Protein AF-0000000078708300 (afdb_homodimer)

Sequence (454 aa):
MGLTMIIGISGMIGSGKSTLAKGLHKHYKKSVLLEEFQENDPVFNTFLKWMYEKQPNIHIGFQSYIIESLSDTFKKTVAKFKNNNLNFRDNHIFLDRFNIEHYVFAVVTLMDKDPKYQAGFDAMFEKIVDPEDNPDLAIFIDIDFNAFKARLLARGRASEVDNYAQNETYFKLLHSLYKKLYIRLVEKFKIPYVIINSNNKSEKEVLQEAINIIDSYDFSKSKRYNEMGLTMIIGISGMIGSGKSTLAKGLHKHYKKSVLLEEFQENDPVFNTFLKWMYEKQPNIHIGFQSYIIESLSDTFKKTVAKFKNNNLNFRDNHIFLDRFNIEHYVFAVVTLMDKDPKYQAGFDAMFEKIVDPEDNPDLAIFIDIDFNAFKARLLARGRASEVDNYAQNETYFKLLHSLYKKLYIRLVEKFKIPYVIINSNNKSEKEVLQEAINIIDSYDFSKSKRYNE

Structure (mmCIF, N/CA/C/O backbone):
data_AF-0000000078708300-model_v1
#
loop_
_entity.id
_entity.type
_entity.pdbx_description
1 polymer 'Deoxynucleoside kinase domain-containing protein'
#
loop_
_atom_site.group_PDB
_atom_site.id
_atom_site.type_symbol
_atom_site.label_atom_id
_atom_site.label_alt_id
_atom_site.label_comp_id
_atom_site.label_asym_id
_atom_site.label_entity_id
_atom_site.label_seq_id
_atom_site.pdbx_PDB_ins_code
_atom_site.Cartn_x
_atom_site.Cartn_y
_atom_site.Cartn_z
_atom_site.occupancy
_atom_site.B_iso_or_equiv
_atom_site.auth_seq_id
_atom_site.auth_comp_id
_atom_site.auth_asym_id
_atom_site.auth_atom_id
_atom_site.pdbx_PDB_model_num
ATOM 1 N N . MET A 1 1 ? 12.047 36.656 20.203 1 32.72 1 MET A N 1
ATOM 2 C CA . MET A 1 1 ? 12.477 36.062 18.953 1 32.72 1 MET A CA 1
ATOM 3 C C . MET A 1 1 ? 11.859 34.656 18.75 1 32.72 1 MET A C 1
ATOM 5 O O . MET A 1 1 ? 12.055 33.781 19.594 1 32.72 1 MET A O 1
ATOM 9 N N . GLY A 1 2 ? 10.641 34.562 18.297 1 41.78 2 GLY A N 1
ATOM 10 C CA . GLY A 1 2 ? 9.594 33.562 18.344 1 41.78 2 GLY A CA 1
ATOM 11 C C . GLY A 1 2 ? 10.008 32.219 17.734 1 41.78 2 GLY A C 1
ATOM 12 O O . GLY A 1 2 ? 10.547 32.188 16.625 1 41.78 2 GLY A O 1
ATOM 13 N N . LEU A 1 3 ? 10.539 31.281 18.547 1 48.38 3 LEU A N 1
ATOM 14 C CA . LEU A 1 3 ? 11.047 29.938 18.266 1 48.38 3 LEU A CA 1
ATOM 15 C C . LEU A 1 3 ? 10.133 29.203 17.297 1 48.38 3 LEU A C 1
ATOM 17 O O . LEU A 1 3 ? 8.906 29.219 17.453 1 48.38 3 LEU A O 1
ATOM 21 N N . THR A 1 4 ? 10.5 29.172 15.891 1 55.53 4 THR A N 1
ATOM 22 C CA . THR A 1 4 ? 9.867 28.578 14.719 1 55.53 4 THR A CA 1
ATOM 23 C C . THR A 1 4 ? 9.984 27.047 14.75 1 55.53 4 THR A C 1
ATOM 25 O O . THR A 1 4 ? 11.047 26.516 15.055 1 55.53 4 THR A O 1
ATOM 28 N N . MET A 1 5 ? 8.945 26.344 14.859 1 83.62 5 MET A N 1
ATOM 29 C CA . MET A 1 5 ? 8.789 24.922 15.117 1 83.62 5 MET A CA 1
ATOM 30 C C . MET A 1 5 ? 7.953 24.25 14.023 1 83.62 5 MET A C 1
ATOM 32 O O . MET A 1 5 ? 7.543 24.906 13.07 1 83.62 5 MET A O 1
ATOM 36 N N . ILE A 1 6 ? 7.934 23.078 13.906 1 92.06 6 ILE A N 1
ATOM 37 C CA . ILE A 1 6 ? 7.035 22.312 13.047 1 92.06 6 ILE A CA 1
ATOM 38 C C . ILE A 1 6 ? 5.648 22.25 13.68 1 92.06 6 ILE A C 1
ATOM 40 O O . ILE A 1 6 ? 5.5 21.797 14.82 1 92.06 6 ILE A O 1
ATOM 44 N N . ILE A 1 7 ? 4.723 22.812 12.898 1 95.12 7 ILE A N 1
ATOM 45 C CA . ILE A 1 7 ? 3.348 22.859 13.375 1 95.12 7 ILE A CA 1
ATOM 46 C C . ILE A 1 7 ? 2.449 22.062 12.438 1 95.12 7 ILE A C 1
ATOM 48 O O . ILE A 1 7 ? 2.424 22.297 11.234 1 95.12 7 ILE A O 1
ATOM 52 N N . GLY A 1 8 ? 1.761 21.047 13 1 96.62 8 GLY A N 1
ATOM 53 C CA . GLY A 1 8 ? 0.833 20.234 12.227 1 96.62 8 GLY A CA 1
ATOM 54 C C . GLY A 1 8 ? -0.604 20.703 12.328 1 96.62 8 GLY A C 1
ATOM 55 O O . GLY A 1 8 ? -1.083 21.016 13.414 1 96.62 8 GLY A O 1
ATOM 56 N N . ILE A 1 9 ? -1.231 20.844 11.188 1 97.88 9 ILE A N 1
ATOM 57 C CA . ILE A 1 9 ? -2.656 21.156 11.125 1 97.88 9 ILE A CA 1
ATOM 58 C C . ILE A 1 9 ? -3.453 19.875 10.875 1 97.88 9 ILE A C 1
ATOM 60 O O . ILE A 1 9 ? -3.248 19.203 9.867 1 97.88 9 ILE A O 1
ATOM 64 N N . SER A 1 10 ? -4.375 19.547 11.805 1 97.88 10 SER A N 1
ATOM 65 C CA . SER A 1 10 ? -5.062 18.266 11.812 1 97.88 10 SER A CA 1
ATOM 66 C C . SER A 1 10 ? -6.574 18.438 11.781 1 97.88 10 SER A C 1
ATOM 68 O O . SER A 1 10 ? -7.086 19.531 12.07 1 97.88 10 SER A O 1
ATOM 70 N N . GLY A 1 11 ? -7.18 17.375 11.375 1 96.06 11 GLY A N 1
ATOM 71 C CA . GLY A 1 11 ? -8.633 17.328 11.297 1 96.06 11 GLY A CA 1
ATOM 72 C C . GLY A 1 11 ? -9.141 16.406 10.203 1 96.06 11 GLY A C 1
ATOM 73 O O . GLY A 1 11 ? -8.391 16.031 9.305 1 96.06 11 GLY A O 1
ATOM 74 N N . MET A 1 12 ? -10.43 16.078 10.367 1 91.81 12 MET A N 1
ATOM 75 C CA . MET A 1 12 ? -11.047 15.211 9.359 1 91.81 12 MET A CA 1
ATOM 76 C C . MET A 1 12 ? -11.125 15.914 8.016 1 91.81 12 MET A C 1
ATOM 78 O O . MET A 1 12 ? -10.883 17.125 7.922 1 91.81 12 MET A O 1
ATOM 82 N N . ILE A 1 13 ? -11.359 15.156 6.992 1 89.44 13 ILE A N 1
ATOM 83 C CA . ILE A 1 13 ? -11.555 15.711 5.656 1 89.44 13 ILE A CA 1
ATOM 84 C C . ILE A 1 13 ? -12.648 16.781 5.703 1 89.44 13 ILE A C 1
ATOM 86 O O . ILE A 1 13 ? -13.664 16.609 6.371 1 89.44 13 ILE A O 1
ATOM 90 N N . GLY A 1 14 ? -12.367 17.906 5.031 1 88.25 14 GLY A N 1
ATOM 91 C CA . GLY A 1 14 ? -13.359 18.953 4.945 1 88.25 14 GLY A CA 1
ATOM 92 C C . GLY A 1 14 ? -13.367 19.875 6.16 1 88.25 14 GLY A C 1
ATOM 93 O O . GLY A 1 14 ? -14.227 20.75 6.277 1 88.25 14 GLY A O 1
ATOM 94 N N . SER A 1 15 ? -12.445 19.703 7.035 1 92.94 15 SER A N 1
ATOM 95 C CA . SER A 1 15 ? -12.484 20.469 8.281 1 92.94 15 SER A CA 1
ATOM 96 C C . SER A 1 15 ? -11.906 21.859 8.102 1 92.94 15 SER A C 1
ATOM 98 O O . SER A 1 15 ? -12.07 22.719 8.969 1 92.94 15 SER A O 1
ATOM 100 N N . GLY A 1 16 ? -11.203 22.109 7.027 1 91.56 16 GLY A N 1
ATOM 101 C CA . GLY A 1 16 ? -10.609 23.406 6.793 1 91.56 16 GLY A CA 1
ATOM 102 C C . GLY A 1 16 ? -9.109 23.438 7.047 1 91.56 16 GLY A C 1
ATOM 103 O O . GLY A 1 16 ? -8.516 24.516 7.172 1 91.56 16 GLY A O 1
ATOM 104 N N . LYS A 1 17 ? -8.492 22.312 7.125 1 94.5 17 LYS A N 1
ATOM 105 C CA . LYS A 1 17 ? -7.066 22.188 7.41 1 94.5 17 LYS A CA 1
ATOM 106 C C . LYS A 1 17 ? -6.234 22.938 6.375 1 94.5 17 LYS A C 1
ATOM 108 O O . LYS A 1 17 ? -5.363 23.734 6.734 1 94.5 17 LYS A O 1
ATOM 113 N N . SER A 1 18 ? -6.551 22.656 5.078 1 92.38 18 SER A N 1
ATOM 114 C CA . SER A 1 18 ? -5.754 23.25 4.016 1 92.38 18 SER A CA 1
ATOM 115 C C . SER A 1 18 ? -5.879 24.766 4.023 1 92.38 18 SER A C 1
ATOM 117 O O . SER A 1 18 ? -4.891 25.484 3.844 1 92.38 18 SER A O 1
ATOM 119 N N . THR A 1 19 ? -7.043 25.266 4.23 1 93.25 19 THR A N 1
ATOM 120 C CA . THR A 1 19 ? -7.281 26.703 4.316 1 93.25 19 THR A CA 1
ATOM 121 C C . THR A 1 19 ? -6.508 27.312 5.484 1 93.25 19 THR A C 1
ATOM 123 O O . THR A 1 19 ? -5.859 28.344 5.328 1 93.25 19 THR A O 1
ATOM 126 N N . LEU A 1 20 ? -6.594 26.703 6.629 1 97 20 LEU A N 1
ATOM 127 C CA . LEU A 1 20 ? -5.879 27.203 7.801 1 97 20 LEU A CA 1
ATOM 128 C C . LEU A 1 20 ? -4.375 27.172 7.574 1 97 20 LEU A C 1
ATOM 130 O O . LEU A 1 20 ? -3.676 28.141 7.867 1 97 20 LEU A O 1
ATOM 134 N N . ALA A 1 21 ? -3.869 26.031 7.078 1 96.25 21 ALA A N 1
ATOM 135 C CA . ALA A 1 21 ? -2.436 25.906 6.836 1 96.25 21 ALA A CA 1
ATOM 136 C C . ALA A 1 21 ? -1.935 26.984 5.891 1 96.25 21 ALA A C 1
ATOM 138 O O . ALA A 1 21 ? -0.895 27.609 6.141 1 96.25 21 ALA A O 1
ATOM 139 N N . LYS A 1 22 ? -2.664 27.266 4.848 1 95.12 22 LYS A N 1
ATOM 140 C CA . LYS A 1 22 ? -2.295 28.297 3.889 1 95.12 22 LYS A CA 1
ATOM 141 C C . LYS A 1 22 ? -2.344 29.688 4.527 1 95.12 22 LYS A C 1
ATOM 143 O O . LYS A 1 22 ? -1.479 30.516 4.273 1 95.12 22 LYS A O 1
ATOM 148 N N . GLY A 1 23 ? -3.359 29.953 5.285 1 96.38 23 GLY A N 1
ATOM 149 C CA . GLY A 1 23 ? -3.463 31.219 6.008 1 96.38 23 GLY A CA 1
ATOM 150 C C . GLY A 1 23 ? -2.299 31.453 6.949 1 96.38 23 GLY A C 1
ATOM 151 O O . GLY A 1 23 ? -1.771 32.562 7.016 1 96.38 23 GLY A O 1
ATOM 152 N N . LEU A 1 24 ? -1.916 30.422 7.668 1 96 24 LEU A N 1
ATOM 153 C CA . LEU A 1 24 ? -0.788 30.516 8.586 1 96 24 LEU A CA 1
ATOM 154 C C . LEU A 1 24 ? 0.512 30.766 7.824 1 96 24 LEU A C 1
ATOM 156 O O . LEU A 1 24 ? 1.332 31.578 8.242 1 96 24 LEU A O 1
ATOM 160 N N . HIS A 1 25 ? 0.668 30.031 6.777 1 93.44 25 HIS A N 1
ATOM 161 C CA . HIS A 1 25 ? 1.849 30.203 5.938 1 93.44 25 HIS A CA 1
ATOM 162 C C . HIS A 1 25 ? 1.95 31.641 5.426 1 93.44 25 HIS A C 1
ATOM 164 O O . HIS A 1 25 ? 3.047 32.188 5.348 1 93.44 25 HIS A O 1
ATOM 170 N N . LYS A 1 26 ? 0.856 32.25 5.027 1 94.06 26 LYS A N 1
ATOM 171 C CA . LYS A 1 26 ? 0.822 33.625 4.562 1 94.06 26 LYS A CA 1
ATOM 172 C C . LYS A 1 26 ? 1.146 34.594 5.695 1 94.06 26 LYS A C 1
ATOM 174 O O . LYS A 1 26 ? 1.799 35.625 5.473 1 94.06 26 LYS A O 1
ATOM 179 N N . HIS A 1 27 ? 0.709 34.281 6.836 1 93.19 27 HIS A N 1
ATOM 180 C CA . HIS A 1 27 ? 0.896 35.156 7.992 1 93.19 27 HIS A CA 1
ATOM 181 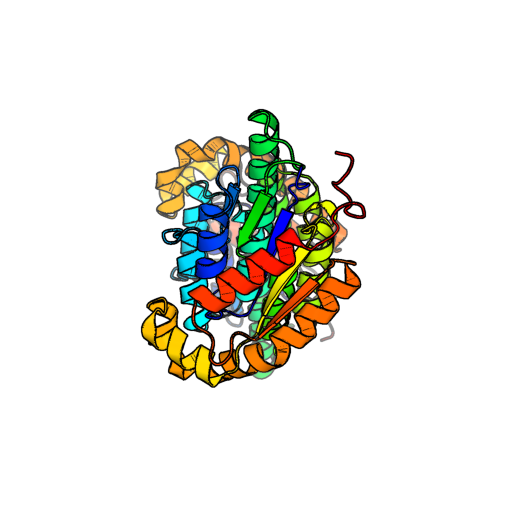C C . HIS A 1 27 ? 2.348 35.125 8.461 1 93.19 27 HIS A C 1
ATOM 183 O O . HIS A 1 27 ? 2.91 36.188 8.773 1 93.19 27 HIS A O 1
ATOM 189 N N . TYR A 1 28 ? 2.869 33.906 8.445 1 90.62 28 TYR A N 1
ATOM 190 C CA . TYR A 1 28 ? 4.262 33.75 8.859 1 90.62 28 TYR A CA 1
ATOM 191 C C . TYR A 1 28 ? 5.188 33.719 7.648 1 90.62 28 TYR A C 1
ATOM 193 O O . TYR A 1 28 ? 5.465 32.656 7.094 1 90.62 28 TYR A O 1
ATOM 201 N N . LYS A 1 29 ? 5.75 34.781 7.156 1 78.75 29 LYS A N 1
ATOM 202 C CA . LYS A 1 29 ? 6.41 35 5.875 1 78.75 29 LYS A CA 1
ATOM 203 C C . LYS A 1 29 ? 7.605 34.062 5.707 1 78.75 29 LYS A C 1
ATOM 205 O O . LYS A 1 29 ? 7.902 33.625 4.594 1 78.75 29 LYS A O 1
ATOM 210 N N . LYS A 1 30 ? 8.344 33.781 6.602 1 81.12 30 LYS A N 1
ATOM 211 C CA . LYS A 1 30 ? 9.516 32.906 6.441 1 81.12 30 LYS A CA 1
ATOM 212 C C . LYS A 1 30 ? 9.188 31.469 6.801 1 81.12 30 LYS A C 1
ATOM 214 O O . LYS A 1 30 ? 10.062 30.734 7.25 1 81.12 30 LYS A O 1
ATOM 219 N N . SER A 1 31 ? 7.977 31.094 6.504 1 88.12 31 SER A N 1
ATOM 220 C CA . SER A 1 31 ? 7.574 29.719 6.816 1 88.12 31 SER A CA 1
ATOM 221 C C .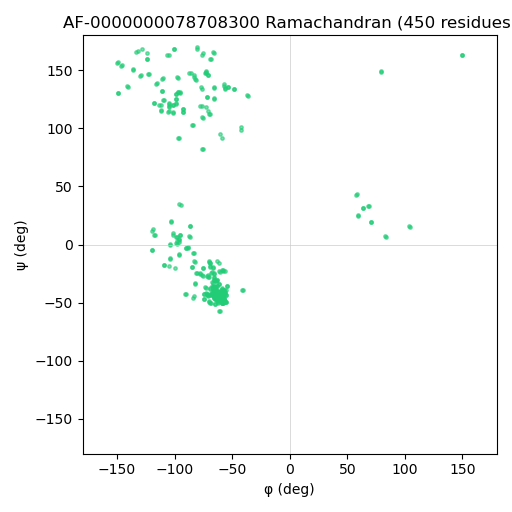 SER A 1 31 ? 7.516 28.859 5.559 1 88.12 31 SER A C 1
ATOM 223 O O . SER A 1 31 ? 7.605 29.375 4.441 1 88.12 31 SER A O 1
ATOM 225 N N . VAL A 1 32 ? 7.516 27.562 5.766 1 90.38 32 VAL A N 1
ATOM 226 C CA . VAL A 1 32 ? 7.348 26.578 4.699 1 90.38 32 VAL A CA 1
ATOM 227 C C . VAL A 1 32 ? 6.059 25.781 4.922 1 90.38 32 VAL A C 1
ATOM 229 O O . VAL A 1 32 ? 5.711 25.453 6.059 1 90.38 32 VAL A O 1
ATOM 232 N N . LEU A 1 33 ? 5.379 25.578 3.832 1 92.19 33 LEU A N 1
ATOM 233 C CA . LEU A 1 33 ? 4.156 24.781 3.902 1 92.19 33 LEU A CA 1
ATOM 234 C C . LEU A 1 33 ? 4.328 23.453 3.178 1 92.19 33 LEU A C 1
ATOM 236 O O . LEU A 1 33 ? 4.68 23.422 1.995 1 92.19 33 LEU A O 1
ATOM 240 N N . LEU A 1 34 ? 4.172 22.391 3.875 1 91.38 34 LEU A N 1
ATOM 241 C CA . LEU A 1 34 ? 4.121 21.062 3.301 1 91.38 34 LEU A CA 1
ATOM 242 C C . LEU A 1 34 ? 2.684 20.562 3.203 1 91.38 34 LEU A C 1
ATOM 244 O O . LEU A 1 34 ? 2.047 20.281 4.223 1 91.38 34 LEU A O 1
ATOM 248 N N . GLU A 1 35 ? 2.266 20.406 2.016 1 89.94 35 GLU A N 1
ATOM 249 C CA . GLU A 1 35 ? 0.912 19.906 1.794 1 89.94 35 GLU A CA 1
ATOM 250 C C . GLU A 1 35 ? 0.879 18.391 1.783 1 89.94 35 GLU A C 1
ATOM 252 O O . GLU A 1 35 ? 1.854 17.75 1.392 1 89.94 35 GLU A O 1
ATOM 257 N N . GLU A 1 36 ? -0.228 17.844 2.24 1 82.62 36 GLU A N 1
ATOM 258 C CA . GLU A 1 36 ? -0.43 16.391 2.236 1 82.62 36 GLU A CA 1
ATOM 259 C C . GLU A 1 36 ? -0.288 15.82 0.829 1 82.62 36 GLU A C 1
ATOM 261 O O . GLU A 1 36 ? 0.337 14.781 0.639 1 82.62 36 GLU A O 1
ATOM 266 N N . PHE A 1 37 ? -0.901 16.453 -0.081 1 79.44 37 PHE A N 1
ATOM 267 C CA . PHE A 1 37 ? -0.836 16.109 -1.497 1 79.44 37 PHE A CA 1
ATOM 268 C C . PHE A 1 37 ? -1.012 17.344 -2.361 1 79.44 37 PHE A C 1
ATOM 270 O O . PHE A 1 37 ? -1.607 18.328 -1.925 1 79.44 37 PHE A O 1
ATOM 277 N N . GLN A 1 38 ? -0.496 17.188 -3.51 1 79.75 38 GLN A N 1
ATOM 278 C CA . GLN A 1 38 ? -0.761 18.219 -4.496 1 79.75 38 GLN A CA 1
ATOM 279 C C . GLN A 1 38 ? -2.123 18.031 -5.152 1 79.75 38 GLN A C 1
ATOM 281 O O . GLN A 1 38 ? -2.537 16.891 -5.406 1 79.75 38 GLN A O 1
ATOM 286 N N . GLU A 1 39 ? -2.746 19.094 -5.383 1 76.25 39 GLU A N 1
ATOM 287 C CA . GLU A 1 39 ? -4.086 19.031 -5.961 1 76.25 39 GLU A CA 1
ATOM 288 C C . GLU A 1 39 ? -4.098 18.219 -7.254 1 76.25 39 GLU A C 1
ATOM 290 O O . GLU A 1 39 ? -5.051 17.484 -7.523 1 76.25 39 GLU A O 1
ATOM 295 N N . ASN A 1 40 ? -3.133 18.281 -8.008 1 81.44 40 ASN A N 1
ATOM 296 C CA . ASN A 1 40 ? -3.096 17.625 -9.305 1 81.44 40 ASN A CA 1
ATOM 297 C C . ASN A 1 40 ? -2.256 16.359 -9.266 1 81.44 40 ASN A C 1
ATOM 299 O O . ASN A 1 40 ? -1.83 15.852 -10.305 1 81.44 40 ASN A O 1
ATOM 303 N N . ASP A 1 41 ? -2.074 15.875 -8.078 1 87.75 41 ASP A N 1
ATOM 304 C CA . ASP A 1 41 ? -1.328 14.625 -7.969 1 87.75 41 ASP A CA 1
ATOM 305 C C . ASP A 1 41 ? -2.137 13.453 -8.523 1 87.75 41 ASP A C 1
ATOM 307 O O . ASP A 1 41 ? -3.148 13.062 -7.938 1 87.75 41 ASP A O 1
ATOM 311 N N . PRO A 1 42 ? -1.711 12.875 -9.617 1 88.88 42 PRO A N 1
ATOM 312 C CA . PRO A 1 42 ? -2.52 11.844 -10.266 1 88.88 42 PRO A CA 1
ATOM 313 C C . PRO A 1 42 ? -2.631 10.57 -9.43 1 88.88 42 PRO A C 1
ATOM 315 O O . PRO A 1 42 ? -3.668 9.898 -9.445 1 88.88 42 PRO A O 1
ATOM 318 N N . VAL A 1 43 ? -1.597 10.258 -8.672 1 92.62 43 VAL A N 1
ATOM 319 C CA . VAL A 1 43 ? -1.61 9.039 -7.879 1 92.62 43 VAL A CA 1
ATOM 320 C C . VAL A 1 43 ? -2.623 9.172 -6.746 1 92.62 43 VAL A C 1
ATOM 322 O O . VAL A 1 43 ? -3.531 8.344 -6.613 1 92.62 43 VAL A O 1
ATOM 325 N N . PHE A 1 44 ? -2.527 10.234 -6.027 1 90.88 44 PHE A N 1
ATOM 326 C CA . PHE A 1 44 ? -3.441 10.469 -4.918 1 90.88 44 PHE A CA 1
ATOM 327 C C . PHE A 1 44 ? -4.883 10.523 -5.402 1 90.88 44 PHE A C 1
ATOM 329 O O . PHE A 1 44 ? -5.762 9.867 -4.836 1 90.88 44 PHE A O 1
ATOM 336 N N . ASN A 1 45 ? -5.082 11.227 -6.441 1 90.69 45 ASN A N 1
ATOM 337 C CA . ASN A 1 45 ? -6.434 11.406 -6.961 1 90.69 45 ASN A CA 1
ATOM 338 C C . ASN A 1 45 ? -7.027 10.086 -7.457 1 90.69 45 ASN A C 1
ATOM 340 O O . ASN A 1 45 ? -8.227 9.844 -7.297 1 90.69 45 ASN A O 1
ATOM 344 N N . THR A 1 46 ? -6.223 9.273 -8.055 1 94.06 46 THR A N 1
ATOM 345 C CA . THR A 1 46 ? -6.68 7.969 -8.523 1 94.06 46 THR A CA 1
ATOM 346 C C . THR A 1 46 ? -7.055 7.074 -7.348 1 94.06 46 THR A C 1
ATOM 348 O O . THR A 1 46 ? -8.109 6.438 -7.359 1 94.06 46 THR A O 1
ATOM 351 N N . PHE A 1 47 ? -6.223 7.082 -6.34 1 93.75 47 PHE A N 1
ATOM 352 C CA . PHE A 1 47 ? -6.52 6.305 -5.145 1 93.75 47 PHE A CA 1
ATOM 353 C C . PHE A 1 47 ? -7.816 6.781 -4.5 1 93.75 47 PHE A C 1
ATOM 355 O O . PHE A 1 47 ? -8.648 5.969 -4.09 1 93.75 47 PHE A O 1
ATOM 362 N N . LEU A 1 48 ? -7.953 8.062 -4.383 1 90.94 48 LEU A N 1
ATOM 363 C CA . LEU A 1 48 ? -9.164 8.633 -3.791 1 90.94 48 LEU A CA 1
ATOM 364 C C . LEU A 1 48 ? -10.406 8.188 -4.559 1 90.94 48 LEU A C 1
ATOM 366 O O . LEU A 1 48 ? -11.406 7.801 -3.953 1 90.94 48 LEU A O 1
ATOM 370 N N . LYS A 1 49 ? -10.297 8.273 -5.812 1 91.81 49 LYS A N 1
ATOM 371 C CA . LYS A 1 49 ? -11.398 7.828 -6.664 1 91.81 49 LYS A CA 1
ATOM 372 C C . LYS A 1 49 ? -11.734 6.363 -6.406 1 91.81 49 LYS A C 1
ATOM 374 O O . LYS A 1 49 ? -12.898 6.008 -6.23 1 91.81 49 LYS A O 1
ATOM 379 N N . TRP A 1 50 ? -10.734 5.488 -6.402 1 94.19 50 TRP A N 1
ATOM 380 C CA . TRP A 1 50 ? -10.93 4.066 -6.141 1 94.19 50 TRP A CA 1
ATOM 381 C C . TRP A 1 50 ? -11.602 3.848 -4.793 1 94.19 50 TRP A C 1
ATOM 383 O O . TRP A 1 50 ? -12.492 3 -4.664 1 94.19 50 TRP A O 1
ATOM 393 N N . MET A 1 51 ? -11.172 4.59 -3.822 1 92.62 51 MET A N 1
ATOM 394 C CA . MET A 1 51 ? -11.727 4.457 -2.48 1 92.62 51 MET A CA 1
ATOM 395 C C . MET A 1 51 ? -13.211 4.785 -2.473 1 92.62 51 MET A C 1
ATOM 397 O O . MET A 1 51 ? -14.023 4.008 -1.972 1 92.62 51 MET A O 1
ATOM 401 N N . TYR A 1 52 ? -13.578 5.883 -3.092 1 91.38 52 TYR A N 1
ATOM 402 C CA . TYR A 1 52 ? -14.961 6.332 -3.041 1 91.38 52 TYR A CA 1
ATOM 403 C C . TYR A 1 52 ? -15.844 5.484 -3.951 1 91.38 52 TYR A C 1
ATOM 405 O O . TYR A 1 52 ? -17.062 5.406 -3.754 1 91.38 52 TYR A O 1
ATOM 413 N N . GLU A 1 53 ? -15.211 4.82 -4.902 1 92.94 53 GLU A N 1
ATOM 414 C CA . GLU A 1 53 ? -15.93 3.893 -5.766 1 92.94 53 GLU A CA 1
ATOM 415 C C . GLU A 1 53 ? -15.977 2.492 -5.16 1 92.94 53 GLU A C 1
ATOM 417 O O . GLU A 1 53 ? -16.484 1.555 -5.785 1 92.94 53 GLU A O 1
ATOM 422 N N . LYS A 1 54 ? -15.359 2.328 -4.059 1 91.81 54 LYS A N 1
ATOM 423 C CA . LYS A 1 54 ? -15.398 1.1 -3.273 1 91.81 54 LYS A CA 1
ATOM 424 C C . LYS A 1 54 ? -14.664 -0.033 -3.99 1 91.81 54 LYS A C 1
ATOM 426 O O . LYS A 1 54 ? -15.109 -1.183 -3.959 1 91.81 54 LYS A O 1
ATOM 431 N N . GLN A 1 55 ? -13.625 0.405 -4.707 1 92.06 55 GLN A N 1
ATOM 432 C CA . GLN A 1 55 ? -12.742 -0.623 -5.25 1 92.06 55 GLN A CA 1
ATOM 433 C C . GLN A 1 55 ? -12.195 -1.52 -4.145 1 92.06 55 GLN A C 1
ATOM 435 O O . GLN A 1 55 ? -11.727 -1.028 -3.115 1 92.06 55 GLN A O 1
ATOM 440 N N . PRO A 1 56 ? -12.219 -2.854 -4.375 1 90.44 56 PRO A N 1
ATOM 441 C CA . PRO A 1 56 ? -11.812 -3.748 -3.289 1 90.44 56 PRO A CA 1
ATOM 442 C C . PRO A 1 56 ? -10.305 -3.742 -3.061 1 90.44 56 PRO A C 1
ATOM 444 O O . PRO A 1 56 ? -9.531 -3.564 -4.008 1 90.44 56 PRO A O 1
ATOM 447 N N . ASN A 1 57 ? -9.906 -3.932 -1.807 1 92.06 57 ASN A N 1
ATOM 448 C CA . ASN A 1 57 ? -8.547 -4.238 -1.375 1 92.06 57 ASN A CA 1
ATOM 449 C C . ASN A 1 57 ? -7.582 -3.098 -1.694 1 92.06 57 ASN A C 1
ATOM 451 O O . ASN A 1 57 ? -6.418 -3.336 -2.025 1 92.06 57 ASN A O 1
ATOM 455 N N . ILE A 1 58 ? -7.996 -1.855 -1.689 1 93.75 58 ILE A N 1
ATOM 456 C CA . ILE A 1 58 ? -7.133 -0.75 -2.092 1 93.75 58 ILE A CA 1
ATOM 457 C C . ILE A 1 58 ? -6.645 -0 -0.855 1 93.75 58 ILE A C 1
ATOM 459 O O . ILE A 1 58 ? -5.719 0.812 -0.938 1 93.75 58 ILE A O 1
ATOM 463 N N . HIS A 1 59 ? -7.223 -0.267 0.288 1 92.94 59 HIS A N 1
ATOM 464 C CA . HIS A 1 59 ? -7.059 0.626 1.431 1 92.94 59 HIS A CA 1
ATOM 465 C C . HIS A 1 59 ? -5.645 0.554 1.991 1 92.94 59 HIS A C 1
ATOM 467 O O . HIS A 1 59 ? -5.02 1.586 2.244 1 92.94 59 HIS A O 1
ATOM 473 N N . ILE A 1 60 ? -5.098 -0.636 2.129 1 94.56 60 ILE A N 1
ATOM 474 C CA . ILE A 1 60 ? -3.732 -0.753 2.629 1 94.56 60 ILE A CA 1
ATOM 475 C C . ILE A 1 60 ? -2.762 -0.139 1.622 1 94.56 60 ILE A C 1
ATOM 477 O O . ILE A 1 60 ? -1.827 0.569 2.004 1 94.56 60 ILE A O 1
ATOM 481 N N . GLY A 1 61 ? -3.004 -0.397 0.365 1 95.44 61 GLY A N 1
ATOM 482 C CA . GLY A 1 61 ? -2.184 0.198 -0.677 1 95.44 61 GLY A CA 1
ATOM 483 C C . GLY A 1 61 ? -2.188 1.715 -0.646 1 95.44 61 GLY A C 1
ATOM 484 O O . GLY A 1 61 ? -1.131 2.346 -0.719 1 95.44 61 GLY A O 1
ATOM 485 N N . PHE A 1 62 ? -3.32 2.285 -0.47 1 94.62 62 PHE A N 1
ATOM 486 C CA . PHE A 1 62 ? -3.473 3.734 -0.432 1 94.62 62 PHE A CA 1
ATOM 487 C C . PHE A 1 62 ? -2.748 4.324 0.771 1 94.62 62 PHE A C 1
ATOM 489 O O . PHE A 1 62 ? -1.933 5.238 0.625 1 94.62 62 PHE A O 1
ATOM 496 N N . GLN A 1 63 ? -3.004 3.801 1.874 1 93.94 63 GLN A N 1
ATOM 497 C CA . GLN A 1 63 ? -2.41 4.34 3.094 1 93.94 63 GLN A CA 1
ATOM 498 C C . GLN A 1 63 ? -0.897 4.148 3.1 1 93.94 63 GLN A C 1
ATOM 500 O O . GLN A 1 63 ? -0.159 5.004 3.586 1 93.94 63 GLN A O 1
ATOM 505 N N . SER A 1 64 ? -0.444 3.012 2.588 1 94.62 64 SER A N 1
ATOM 506 C CA . SER A 1 64 ? 0.994 2.777 2.51 1 94.62 64 SER A CA 1
ATOM 507 C C . SER A 1 64 ? 1.67 3.791 1.592 1 94.62 64 SER A C 1
ATOM 509 O O . SER A 1 64 ? 2.76 4.281 1.895 1 94.62 64 SER A O 1
ATOM 511 N N . TYR A 1 65 ? 1.047 4.055 0.504 1 93.88 65 TYR A N 1
ATOM 512 C CA . TYR A 1 65 ? 1.561 5.078 -0.401 1 93.88 65 TYR A CA 1
ATOM 513 C C . TYR A 1 65 ? 1.666 6.426 0.302 1 93.88 65 TYR A C 1
ATOM 515 O O . TYR A 1 65 ? 2.686 7.109 0.193 1 93.88 65 TYR A O 1
ATOM 523 N N . ILE A 1 66 ? 0.64 6.789 1.024 1 93.5 66 ILE A N 1
ATOM 524 C CA . ILE A 1 66 ? 0.591 8.086 1.687 1 93.5 66 ILE A CA 1
ATOM 525 C C . ILE A 1 66 ? 1.694 8.172 2.74 1 93.5 66 ILE A C 1
ATOM 527 O O . ILE A 1 66 ? 2.428 9.164 2.803 1 93.5 66 ILE A O 1
ATOM 531 N N . ILE A 1 67 ? 1.816 7.168 3.504 1 92.25 67 ILE A N 1
ATOM 532 C CA . ILE A 1 67 ? 2.785 7.16 4.594 1 92.25 67 ILE A CA 1
ATOM 533 C C . ILE A 1 67 ? 4.199 7.258 4.031 1 92.25 67 ILE A C 1
ATOM 535 O O . ILE A 1 67 ? 5.016 8.039 4.523 1 92.25 67 ILE A O 1
ATOM 539 N N . GLU A 1 68 ? 4.438 6.5 2.992 1 90.19 68 GLU A N 1
ATOM 540 C CA . GLU A 1 68 ? 5.746 6.562 2.35 1 90.19 68 GLU A CA 1
ATOM 541 C C . GLU A 1 68 ? 5.996 7.941 1.742 1 90.19 68 GLU A C 1
ATOM 543 O O . GLU A 1 68 ? 7.07 8.523 1.921 1 90.19 68 GLU A O 1
ATOM 548 N N . SER A 1 69 ? 5.02 8.469 1.019 1 89.69 69 SER A N 1
ATOM 549 C CA . SER A 1 69 ? 5.141 9.75 0.324 1 89.69 69 SER A CA 1
ATOM 550 C C . SER A 1 69 ? 5.348 10.891 1.309 1 89.69 69 SER A C 1
ATOM 552 O O . SER A 1 69 ? 6.219 11.742 1.106 1 89.69 69 SER A O 1
ATOM 554 N N . LEU A 1 70 ? 4.59 10.922 2.393 1 90.19 70 LEU A N 1
ATOM 555 C CA . LEU A 1 70 ? 4.695 11.984 3.385 1 90.19 70 LEU A CA 1
ATOM 556 C C . LEU A 1 70 ? 6.035 11.922 4.109 1 90.19 70 LEU A C 1
ATOM 558 O O . LEU A 1 70 ? 6.645 12.953 4.395 1 90.19 70 LEU A O 1
ATOM 562 N N . SER A 1 71 ? 6.406 10.703 4.422 1 89.12 71 SER A N 1
ATOM 563 C CA . SER A 1 71 ? 7.707 10.531 5.062 1 89.12 71 SER A CA 1
ATOM 564 C C . SER A 1 71 ? 8.836 11.047 4.176 1 89.12 71 SER A C 1
ATOM 566 O O . SER A 1 71 ? 9.711 11.773 4.637 1 89.12 71 SER A O 1
ATOM 568 N N . ASP A 1 72 ? 8.773 10.695 2.959 1 86.44 72 ASP A N 1
ATOM 569 C CA . ASP A 1 72 ? 9.797 11.102 2.002 1 86.44 72 ASP A CA 1
ATOM 570 C C . ASP A 1 72 ? 9.781 12.617 1.797 1 86.44 72 ASP A C 1
ATOM 572 O O . ASP A 1 72 ? 10.836 13.258 1.82 1 86.44 72 ASP A O 1
ATOM 576 N N . THR A 1 73 ? 8.641 13.227 1.611 1 87.25 73 THR A N 1
ATOM 577 C CA . THR A 1 73 ? 8.5 14.656 1.364 1 87.25 73 THR A CA 1
ATOM 578 C C . THR A 1 73 ? 8.922 15.461 2.592 1 87.25 73 THR A C 1
ATOM 580 O O . THR A 1 73 ? 9.508 16.531 2.465 1 87.25 73 THR A O 1
ATOM 583 N N . PHE A 1 74 ? 8.586 14.977 3.723 1 89.44 74 PHE A N 1
ATOM 584 C CA . PHE A 1 74 ? 8.984 15.633 4.961 1 89.44 74 PHE A CA 1
ATOM 585 C C . PHE A 1 74 ? 10.508 15.734 5.047 1 89.44 74 PHE A C 1
ATOM 587 O O . PHE A 1 74 ? 11.047 16.812 5.293 1 89.44 74 PHE A O 1
ATOM 594 N N . LYS A 1 75 ? 11.141 14.641 4.828 1 86.06 75 LYS A N 1
ATOM 595 C CA . LYS A 1 75 ? 12.602 14.617 4.902 1 86.06 75 LYS A CA 1
ATOM 596 C C . LYS A 1 75 ? 13.227 15.586 3.906 1 86.06 75 LYS A C 1
ATOM 598 O O . LYS A 1 75 ? 14.156 16.328 4.246 1 86.06 75 LYS A O 1
ATOM 603 N N . LYS A 1 76 ? 12.711 15.617 2.746 1 86.25 76 LYS A N 1
ATOM 604 C CA . LYS A 1 76 ? 13.219 16.516 1.709 1 86.25 76 LYS A CA 1
ATOM 605 C C . LYS A 1 76 ? 12.984 17.969 2.078 1 86.25 76 LYS A C 1
ATOM 607 O O . LYS A 1 76 ? 13.844 18.828 1.846 1 86.25 76 LYS A O 1
ATOM 612 N N . THR A 1 77 ? 11.836 18.25 2.646 1 86.31 77 THR A N 1
ATOM 613 C CA . THR A 1 77 ? 11.484 19.609 3.049 1 86.31 77 THR A CA 1
ATOM 614 C C . THR A 1 77 ? 12.391 20.094 4.18 1 86.31 77 THR A C 1
ATOM 616 O O . THR A 1 77 ? 12.898 21.219 4.137 1 86.31 77 THR A O 1
ATOM 619 N N . VAL A 1 78 ? 12.609 19.281 5.133 1 84.12 78 VAL A N 1
ATOM 620 C CA . VAL A 1 78 ? 13.469 19.625 6.262 1 84.12 78 VAL A CA 1
ATOM 621 C C . VAL A 1 78 ? 14.898 19.844 5.785 1 84.12 78 VAL A C 1
ATOM 623 O O . VAL A 1 78 ? 15.562 20.781 6.207 1 84.12 78 VAL A O 1
ATOM 626 N N . ALA A 1 79 ? 15.297 18.969 4.902 1 83 79 ALA A N 1
ATOM 627 C CA . ALA A 1 79 ? 16.641 19.125 4.348 1 83 79 ALA A CA 1
ATOM 628 C C . ALA A 1 79 ? 16.781 20.438 3.602 1 83 79 ALA A C 1
ATOM 630 O O . ALA A 1 79 ? 17.766 21.172 3.777 1 83 79 ALA A O 1
ATOM 631 N N . LYS A 1 80 ? 15.82 20.766 2.83 1 83.5 80 LYS A N 1
ATOM 632 C CA . LYS A 1 80 ? 15.828 22.016 2.09 1 83.5 80 LYS A CA 1
ATOM 633 C C . LYS A 1 80 ? 15.781 23.219 3.037 1 83.5 80 LYS A C 1
ATOM 635 O O . LYS A 1 80 ? 16.422 24.234 2.793 1 83.5 80 LYS A O 1
ATOM 640 N N . PHE A 1 81 ? 15.016 23.062 3.99 1 80.62 81 PHE A N 1
ATOM 641 C CA . PHE A 1 81 ? 14.875 24.078 5.023 1 80.62 81 PHE A CA 1
ATOM 642 C C . PHE A 1 81 ? 16.219 24.375 5.676 1 80.62 81 PHE A C 1
ATOM 644 O O . PHE A 1 81 ? 16.609 25.547 5.801 1 80.62 81 PHE A O 1
ATOM 651 N N . LYS A 1 82 ? 16.922 23.359 5.938 1 77.38 82 LYS A N 1
ATOM 652 C CA . LYS A 1 82 ? 18.234 23.5 6.574 1 77.38 82 LYS A CA 1
ATOM 653 C C . LYS A 1 82 ? 19.266 24.047 5.594 1 77.38 82 LYS A C 1
ATOM 655 O O . LYS A 1 82 ? 20.094 24.875 5.965 1 77.38 82 LYS A O 1
ATOM 660 N N . ASN A 1 83 ? 19.125 23.641 4.469 1 81.56 83 ASN A N 1
ATOM 661 C CA . ASN A 1 83 ? 20.078 24.062 3.451 1 81.56 83 ASN A CA 1
ATOM 662 C C . ASN A 1 83 ? 19.891 25.531 3.088 1 81.56 83 ASN A C 1
ATOM 664 O O . ASN A 1 83 ? 20.844 26.188 2.641 1 81.56 83 ASN A O 1
ATOM 668 N N . ASN A 1 84 ? 18.688 26.047 3.223 1 80 84 ASN A N 1
ATOM 669 C CA . ASN A 1 84 ? 18.406 27.438 2.918 1 80 84 ASN A CA 1
ATOM 670 C C . ASN A 1 84 ? 18.688 28.344 4.113 1 80 84 ASN A C 1
ATOM 672 O O . ASN A 1 84 ? 18.25 29.5 4.148 1 80 84 ASN A O 1
ATOM 676 N N . ASN A 1 85 ? 19.375 27.859 5.004 1 72.44 85 ASN A N 1
ATOM 677 C CA . ASN A 1 85 ? 19.844 28.578 6.184 1 72.44 85 ASN A CA 1
ATOM 678 C C . ASN A 1 85 ? 18.672 29.125 7.008 1 72.44 85 ASN A C 1
ATOM 680 O O . ASN A 1 85 ? 18.75 30.234 7.531 1 72.44 85 ASN A O 1
ATOM 684 N N . LEU A 1 86 ? 17.609 28.438 6.789 1 70.31 86 LEU A N 1
ATOM 685 C CA . LEU A 1 86 ? 16.5 28.719 7.695 1 70.31 86 LEU A CA 1
ATOM 686 C C . LEU A 1 86 ? 16.656 27.938 8.992 1 70.31 86 LEU A C 1
ATOM 688 O O . LEU A 1 86 ? 17.359 26.922 9.031 1 70.31 86 LEU A O 1
ATOM 692 N N . ASN A 1 87 ? 16.219 28.641 10.047 1 65.88 87 ASN A N 1
ATOM 693 C CA . ASN A 1 87 ? 16.312 27.922 11.312 1 65.88 87 ASN A CA 1
ATOM 694 C C . ASN A 1 87 ? 14.953 27.812 12 1 65.88 87 ASN A C 1
ATOM 696 O O . ASN A 1 87 ? 14.078 28.672 11.789 1 65.88 87 ASN A O 1
ATOM 700 N N . PHE A 1 88 ? 14.758 26.719 12.688 1 65.62 88 PHE A N 1
ATOM 701 C CA . PHE A 1 88 ? 13.484 26.391 13.297 1 65.62 88 PHE A CA 1
ATOM 702 C C . PHE A 1 88 ? 13.078 27.422 14.328 1 65.62 88 PHE A C 1
ATOM 704 O O . PHE A 1 88 ? 11.898 27.547 14.672 1 65.62 88 PHE A O 1
ATOM 711 N N . ARG A 1 89 ? 13.922 28.156 14.711 1 62.91 89 ARG A N 1
ATOM 712 C CA . ARG A 1 89 ? 13.625 29.156 15.734 1 62.91 89 ARG A CA 1
ATOM 713 C C . ARG A 1 89 ? 12.938 30.375 15.133 1 62.91 89 ARG A C 1
ATOM 715 O O . ARG A 1 89 ? 12.086 30.984 15.773 1 62.91 89 ARG A O 1
ATOM 722 N N . ASP A 1 90 ? 13.188 30.516 13.938 1 66.5 90 ASP A N 1
ATOM 723 C CA . ASP A 1 90 ? 12.695 31.75 13.344 1 66.5 90 ASP A CA 1
ATOM 724 C C . ASP A 1 90 ? 11.711 31.469 12.211 1 66.5 90 ASP A C 1
ATOM 726 O O . ASP A 1 90 ? 11.008 32.375 11.75 1 66.5 90 ASP A O 1
ATOM 730 N N . ASN A 1 91 ? 11.594 30.203 11.945 1 81.88 91 ASN A N 1
ATOM 731 C CA . ASN A 1 91 ? 10.758 29.859 10.805 1 81.88 91 ASN A CA 1
ATOM 732 C C . ASN A 1 91 ? 9.922 28.609 11.078 1 81.88 91 ASN A C 1
ATOM 734 O O . ASN A 1 91 ? 10.414 27.656 11.656 1 81.88 91 ASN A O 1
ATOM 738 N N . HIS A 1 92 ? 8.688 28.734 10.688 1 87.31 92 HIS A N 1
ATOM 739 C CA . HIS A 1 92 ? 7.801 27.609 10.914 1 87.31 92 HIS A CA 1
ATOM 740 C C . HIS A 1 92 ? 7.684 26.734 9.664 1 87.31 92 HIS A C 1
ATOM 742 O O . HIS A 1 92 ? 7.809 27.234 8.547 1 87.31 92 HIS A O 1
ATOM 748 N N . ILE A 1 93 ? 7.594 25.484 9.914 1 91.38 93 ILE A N 1
ATOM 749 C CA . ILE A 1 93 ? 7.086 24.562 8.898 1 91.38 93 ILE A CA 1
ATOM 750 C C . ILE A 1 93 ? 5.66 24.141 9.25 1 91.38 93 ILE A C 1
ATOM 752 O O . ILE A 1 93 ? 5.406 23.656 10.352 1 91.38 93 ILE A O 1
ATOM 756 N N . PHE A 1 94 ? 4.793 24.422 8.352 1 94.31 94 PHE A N 1
ATOM 757 C CA . PHE A 1 94 ? 3.408 24 8.547 1 94.31 94 PHE A CA 1
ATOM 758 C C . PHE A 1 94 ? 3.121 22.719 7.773 1 94.31 94 PHE A C 1
ATOM 760 O O . PHE A 1 94 ? 3.443 22.609 6.586 1 94.31 94 PHE A O 1
ATOM 767 N N . LEU A 1 95 ? 2.547 21.734 8.469 1 95 95 LEU A N 1
ATOM 768 C CA . LEU A 1 95 ? 2.137 20.484 7.84 1 95 95 LEU A CA 1
ATOM 769 C C . LEU A 1 95 ? 0.621 20.438 7.676 1 95 95 LEU A C 1
ATOM 771 O O . LEU A 1 95 ? -0.118 20.5 8.664 1 95 95 LEU A O 1
ATOM 775 N N . ASP A 1 96 ? 0.15 20.422 6.457 1 95.62 96 ASP A N 1
ATOM 776 C CA . ASP A 1 96 ? -1.253 20.109 6.207 1 95.62 96 ASP A CA 1
ATOM 777 C C . ASP A 1 96 ? -1.511 18.609 6.344 1 95.62 96 ASP A C 1
ATOM 779 O O . ASP A 1 96 ? -1.658 17.906 5.344 1 95.62 96 ASP A O 1
ATOM 783 N N . ARG A 1 97 ? -1.687 18.156 7.547 1 93.56 97 ARG A N 1
ATOM 784 C CA . ARG A 1 97 ? -1.771 16.781 8.023 1 93.56 97 ARG A CA 1
ATOM 785 C C . ARG A 1 97 ? -0.385 16.156 8.148 1 93.56 97 ARG A C 1
ATOM 787 O O . ARG A 1 97 ? 0.563 16.609 7.496 1 93.56 97 ARG A O 1
ATOM 794 N N . PHE A 1 98 ? -0.25 15.273 9.102 1 92.38 98 PHE A N 1
ATOM 795 C CA . PHE A 1 98 ? 0.988 14.523 9.273 1 92.38 98 PHE A CA 1
ATOM 796 C C . PHE A 1 98 ? 0.702 13.039 9.438 1 92.38 98 PHE A C 1
ATOM 798 O O . PHE A 1 98 ? -0.456 12.633 9.562 1 92.38 98 PHE A O 1
ATOM 805 N N . ASN A 1 99 ? 1.626 12.18 9.352 1 91.5 99 ASN A N 1
ATOM 806 C CA . ASN A 1 99 ? 1.563 10.75 9.047 1 91.5 99 ASN A CA 1
ATOM 807 C C . ASN A 1 99 ? 0.685 10 10.047 1 91.5 99 ASN A C 1
ATOM 809 O O . ASN A 1 99 ? -0.087 9.125 9.664 1 91.5 99 ASN A O 1
ATOM 813 N N . ILE A 1 100 ? 0.766 10.375 11.281 1 91.94 100 ILE A N 1
ATOM 814 C CA . ILE A 1 100 ? 0.115 9.539 12.281 1 91.94 100 ILE A CA 1
ATOM 815 C C . ILE A 1 100 ? -1.397 9.57 12.07 1 91.94 100 ILE A C 1
ATOM 817 O O . ILE A 1 100 ? -2.096 8.617 12.43 1 91.94 100 ILE A O 1
ATOM 821 N N . GLU A 1 101 ? -1.884 10.664 11.516 1 93.75 101 GLU A N 1
ATOM 822 C CA . GLU A 1 101 ? -3.324 10.797 11.32 1 93.75 101 GLU A CA 1
ATOM 823 C C . GLU A 1 101 ? -3.842 9.781 10.312 1 93.75 101 GLU A C 1
ATOM 825 O O . GLU A 1 101 ? -5.027 9.445 10.312 1 93.75 101 GLU A O 1
ATOM 830 N N . HIS A 1 102 ? -3.002 9.344 9.469 1 93.38 102 HIS A N 1
ATOM 831 C CA . HIS A 1 102 ? -3.418 8.375 8.461 1 93.38 102 HIS A CA 1
ATOM 832 C C . HIS A 1 102 ? -3.721 7.016 9.086 1 93.38 102 HIS A C 1
ATOM 834 O O . HIS A 1 102 ? -4.359 6.168 8.453 1 93.38 102 HIS A O 1
ATOM 840 N N . TYR A 1 103 ? -3.285 6.855 10.297 1 94.06 103 TYR A N 1
ATOM 841 C CA . TYR A 1 103 ? -3.678 5.668 11.047 1 94.06 103 TYR A CA 1
ATOM 842 C C . TYR A 1 103 ? -5.188 5.633 11.266 1 94.06 103 TYR A C 1
ATOM 844 O O . TYR A 1 103 ? -5.797 4.562 11.25 1 94.06 103 TYR A O 1
ATOM 852 N N . VAL A 1 104 ? -5.773 6.777 11.453 1 95.25 104 VAL A N 1
ATOM 853 C CA . VAL A 1 104 ? -7.215 6.867 11.672 1 95.25 104 VAL A CA 1
ATOM 854 C C . VAL A 1 104 ? -7.957 6.328 10.453 1 95.25 104 VAL A C 1
ATOM 856 O O . VAL A 1 104 ? -8.898 5.543 10.586 1 95.25 104 VAL A O 1
ATOM 859 N N . PHE A 1 105 ? -7.539 6.715 9.281 1 95.19 105 PHE A N 1
ATOM 860 C CA . PHE A 1 105 ? -8.156 6.258 8.039 1 95.19 105 PHE A CA 1
ATOM 861 C C . PHE A 1 105 ? -8.023 4.75 7.891 1 95.19 105 PHE A C 1
ATOM 863 O O . PHE A 1 105 ? -8.961 4.07 7.477 1 95.19 105 PHE A O 1
ATOM 870 N N . ALA A 1 106 ? -6.871 4.254 8.25 1 94.94 106 ALA A N 1
ATOM 871 C CA . ALA A 1 106 ? -6.629 2.816 8.141 1 94.94 106 ALA A CA 1
ATOM 872 C C . ALA A 1 106 ? -7.57 2.031 9.055 1 94.94 106 ALA A C 1
ATOM 874 O O . ALA A 1 106 ? -8.18 1.049 8.625 1 94.94 106 ALA A O 1
ATOM 875 N N . VAL A 1 107 ? -7.691 2.5 10.258 1 95.38 107 VAL A N 1
ATOM 876 C CA . VAL A 1 107 ? -8.547 1.815 11.219 1 95.38 107 VAL A CA 1
ATOM 877 C C . VAL A 1 107 ? -9.977 1.768 10.703 1 95.38 107 VAL A C 1
ATOM 879 O O . VAL A 1 107 ? -10.609 0.705 10.688 1 95.38 107 VAL A O 1
ATOM 882 N N . VAL A 1 108 ? -10.445 2.859 10.211 1 95.06 108 VAL A N 1
ATOM 883 C CA . VAL A 1 108 ? -11.844 2.969 9.797 1 95.06 108 VAL A CA 1
ATOM 884 C C . VAL A 1 108 ? -12.078 2.121 8.555 1 95.06 108 VAL A C 1
ATOM 886 O O . VAL A 1 108 ? -13.117 1.465 8.43 1 95.06 108 VAL A O 1
ATOM 889 N N . THR A 1 109 ? -11.148 2.082 7.668 1 94.19 109 THR A N 1
ATOM 890 C CA . THR A 1 109 ? -11.359 1.431 6.379 1 94.19 109 THR A CA 1
ATOM 891 C C . THR A 1 109 ? -11.094 -0.068 6.484 1 94.19 109 THR A C 1
ATOM 893 O O . THR A 1 109 ? -11.578 -0.848 5.66 1 94.19 109 THR A O 1
ATOM 896 N N . LEU A 1 110 ? -10.359 -0.534 7.504 1 94.88 110 LEU A N 1
ATOM 897 C CA . LEU A 1 110 ? -10.008 -1.945 7.605 1 94.88 110 LEU A CA 1
ATOM 898 C C . LEU A 1 110 ? -10.859 -2.641 8.664 1 94.88 110 LEU A C 1
ATOM 900 O O . LEU A 1 110 ? -10.75 -3.855 8.852 1 94.88 110 LEU A O 1
ATOM 904 N N . MET A 1 111 ? -11.711 -1.898 9.266 1 92.75 111 MET A N 1
ATOM 905 C CA . MET A 1 111 ? -12.43 -2.373 10.438 1 92.75 111 MET A CA 1
ATOM 906 C C . MET A 1 111 ? -13.281 -3.59 10.102 1 92.75 111 MET A C 1
ATOM 908 O O . MET A 1 111 ? -13.453 -4.484 10.93 1 92.75 111 MET A O 1
ATOM 912 N N . ASP A 1 112 ? -13.844 -3.689 8.891 1 90.38 112 ASP A N 1
ATOM 913 C CA . ASP A 1 112 ? -14.75 -4.777 8.539 1 90.38 112 ASP A CA 1
ATOM 914 C C . ASP A 1 112 ? -14 -5.906 7.832 1 90.38 112 ASP A C 1
ATOM 916 O O . ASP A 1 112 ? -14.617 -6.855 7.344 1 90.38 112 ASP A O 1
ATOM 920 N N . LYS A 1 113 ? -12.742 -5.844 7.789 1 91.75 113 LYS A N 1
ATOM 921 C CA . LYS A 1 113 ? -11.938 -6.875 7.145 1 91.75 113 LYS A CA 1
ATOM 922 C C . LYS A 1 113 ? -11.352 -7.832 8.18 1 91.75 113 LYS A C 1
ATOM 924 O O . LYS A 1 113 ? -11.523 -7.641 9.383 1 91.75 113 LYS A O 1
ATOM 929 N N . ASP A 1 114 ? -10.805 -8.93 7.719 1 92.69 114 ASP A N 1
ATOM 930 C CA . ASP A 1 114 ? -10.039 -9.82 8.586 1 92.69 114 ASP A CA 1
ATOM 931 C C . ASP A 1 114 ? -9.023 -9.039 9.414 1 92.69 114 ASP A C 1
ATOM 933 O O . ASP A 1 114 ? -8.32 -8.164 8.891 1 92.69 114 ASP A O 1
ATOM 937 N N . PRO A 1 115 ? -8.891 -9.266 10.695 1 95.06 115 PRO A N 1
ATOM 938 C CA . PRO A 1 115 ? -8.016 -8.508 11.602 1 95.06 115 PRO A CA 1
ATOM 939 C C . PRO A 1 115 ? -6.551 -8.547 11.172 1 95.06 115 PRO A C 1
ATOM 941 O O . PRO A 1 115 ? -5.77 -7.68 11.562 1 95.06 115 PRO A O 1
ATOM 944 N N . LYS A 1 116 ? -6.168 -9.477 10.438 1 94.31 116 LYS A N 1
ATOM 945 C CA . LYS A 1 116 ? -4.773 -9.586 10.016 1 94.31 116 LYS A CA 1
ATOM 946 C C . LYS A 1 116 ? -4.359 -8.398 9.164 1 94.31 116 LYS A C 1
ATOM 948 O O . LYS A 1 116 ? -3.186 -8.023 9.133 1 94.31 116 LYS A O 1
ATOM 953 N N . TYR A 1 117 ? -5.305 -7.859 8.445 1 94.75 117 TYR A N 1
ATOM 954 C CA . TYR A 1 117 ? -4.98 -6.719 7.598 1 94.75 117 TYR A CA 1
ATOM 955 C C . TYR A 1 117 ? -4.648 -5.492 8.438 1 94.75 117 TYR A C 1
ATOM 957 O O . TYR A 1 117 ? -3.664 -4.797 8.18 1 94.75 117 TYR A O 1
ATOM 965 N N . GLN A 1 118 ? -5.438 -5.242 9.492 1 96.19 118 GLN A N 1
ATOM 966 C CA . GLN A 1 118 ? -5.102 -4.168 10.422 1 96.19 118 GLN A CA 1
ATOM 967 C C . GLN A 1 118 ? -3.766 -4.434 11.109 1 96.19 118 GLN A C 1
ATOM 969 O O . GLN A 1 118 ? -2.951 -3.521 11.266 1 96.19 118 GLN A O 1
ATOM 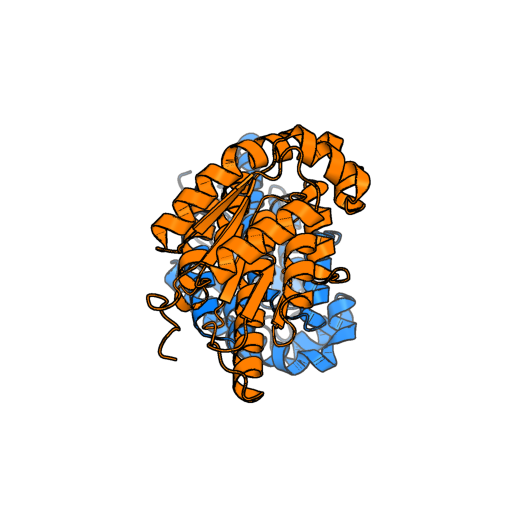974 N N . ALA A 1 119 ? -3.576 -5.629 11.461 1 96.75 119 ALA A N 1
ATOM 975 C CA . ALA A 1 119 ? -2.32 -6 12.102 1 96.75 119 ALA A CA 1
ATOM 976 C C . ALA A 1 119 ? -1.134 -5.75 11.18 1 96.75 119 ALA A C 1
ATOM 978 O O . ALA A 1 119 ? -0.08 -5.285 11.617 1 96.75 119 ALA A O 1
ATOM 979 N N . GLY A 1 120 ? -1.317 -6.141 9.938 1 96.25 120 GLY A N 1
ATOM 980 C CA . GLY A 1 120 ? -0.281 -5.871 8.961 1 96.25 120 GLY A CA 1
ATOM 981 C C . GLY A 1 120 ? 0.014 -4.391 8.797 1 96.25 120 GLY A C 1
ATOM 982 O O . GLY A 1 120 ? 1.177 -3.984 8.766 1 96.25 120 GLY A O 1
ATOM 983 N N . PHE A 1 121 ? -1.016 -3.584 8.719 1 96.44 121 PHE A N 1
ATOM 984 C CA . PHE A 1 121 ? -0.835 -2.141 8.602 1 96.44 121 PHE A CA 1
ATOM 985 C C . PHE A 1 121 ? -0.129 -1.584 9.836 1 96.44 121 PHE A C 1
ATOM 987 O O . PHE A 1 121 ? 0.79 -0.772 9.711 1 96.44 121 PHE A O 1
ATOM 994 N N . ASP A 1 122 ? -0.531 -2.059 11.016 1 95.69 122 ASP A N 1
ATOM 995 C CA . ASP A 1 122 ? 0.089 -1.623 12.266 1 95.69 122 ASP A CA 1
ATOM 996 C C . ASP A 1 122 ? 1.595 -1.877 12.242 1 95.69 122 ASP A C 1
ATOM 998 O O . ASP A 1 122 ? 2.381 -1.003 12.617 1 95.69 122 ASP A O 1
ATOM 1002 N N . ALA A 1 123 ? 1.916 -2.996 11.859 1 96.38 123 ALA A N 1
ATOM 1003 C CA . ALA A 1 123 ? 3.322 -3.395 11.859 1 96.38 123 ALA A CA 1
ATOM 1004 C C . ALA A 1 123 ? 4.133 -2.541 10.883 1 96.38 123 ALA A C 1
ATOM 1006 O O . ALA A 1 123 ? 5.238 -2.102 11.203 1 96.38 123 ALA A O 1
ATOM 1007 N N . MET A 1 124 ? 3.611 -2.334 9.742 1 96.38 124 MET A N 1
ATOM 1008 C CA . MET A 1 124 ? 4.281 -1.498 8.75 1 96.38 124 MET A CA 1
ATOM 1009 C C . MET A 1 124 ? 4.422 -0.065 9.25 1 96.38 124 MET A C 1
ATOM 1011 O O . MET A 1 124 ? 5.496 0.526 9.164 1 96.38 124 MET A O 1
ATOM 1015 N N . PHE A 1 125 ? 3.332 0.476 9.773 1 94.31 125 PHE A N 1
ATOM 1016 C CA . PHE A 1 125 ? 3.258 1.845 10.273 1 94.31 125 PHE A CA 1
ATOM 1017 C C . PHE A 1 125 ? 4.332 2.098 11.32 1 94.31 125 PHE A C 1
ATOM 1019 O O . PHE A 1 125 ? 5.035 3.107 11.266 1 94.31 125 PHE A O 1
ATOM 1026 N N . GLU A 1 126 ? 4.512 1.215 12.156 1 92.88 126 GLU A N 1
ATOM 1027 C CA . GLU A 1 126 ? 5.465 1.355 13.25 1 92.88 126 GLU A CA 1
ATOM 1028 C C . GLU A 1 126 ? 6.898 1.419 12.734 1 92.88 126 GLU A C 1
ATOM 1030 O O . GLU A 1 126 ? 7.758 2.062 13.344 1 92.88 126 GLU A O 1
ATOM 1035 N N . LYS A 1 127 ? 7.18 0.793 11.664 1 93.88 127 LYS A N 1
ATOM 1036 C CA . LYS A 1 127 ? 8.531 0.769 11.117 1 93.88 127 LYS A CA 1
ATOM 1037 C C . LYS A 1 127 ? 8.812 2.023 10.297 1 93.88 127 LYS A C 1
ATOM 1039 O O . LYS A 1 127 ? 9.953 2.492 10.242 1 93.88 127 LYS A O 1
ATOM 1044 N N . ILE A 1 128 ? 7.801 2.525 9.656 1 92.62 128 ILE A N 1
ATOM 1045 C CA . ILE A 1 128 ? 8.023 3.584 8.68 1 92.62 128 ILE A CA 1
ATOM 1046 C C . ILE A 1 128 ? 7.918 4.945 9.359 1 92.62 128 ILE A C 1
ATOM 1048 O O . ILE A 1 128 ? 8.703 5.855 9.07 1 92.62 128 ILE A O 1
ATOM 1052 N N . VAL A 1 129 ? 6.957 5.102 10.211 1 90.44 129 VAL A N 1
ATOM 1053 C CA . VAL A 1 129 ? 6.727 6.391 10.852 1 90.44 129 VAL A CA 1
ATOM 1054 C C . VAL A 1 129 ? 7.828 6.668 11.875 1 90.44 129 VAL A C 1
ATOM 1056 O O . VAL A 1 129 ? 8.141 5.816 12.711 1 90.44 129 VAL A O 1
ATOM 1059 N N . ASP A 1 130 ? 8.414 7.746 11.75 1 87.94 130 ASP A N 1
ATOM 1060 C CA . ASP A 1 130 ? 9.484 8.211 12.633 1 87.94 130 ASP A CA 1
ATOM 1061 C C . ASP A 1 130 ? 8.969 9.289 13.586 1 87.94 130 ASP A C 1
ATOM 1063 O O . ASP A 1 130 ? 8.602 10.383 13.156 1 87.94 130 ASP A O 1
ATOM 1067 N N . PRO A 1 131 ? 9.055 9.008 14.852 1 86.88 131 PRO A N 1
ATOM 1068 C CA . PRO A 1 131 ? 8.594 10.008 15.82 1 86.88 131 PRO A CA 1
ATOM 1069 C C . PRO A 1 131 ? 9.32 11.344 15.68 1 86.88 131 PRO A C 1
ATOM 1071 O O . PRO A 1 131 ? 8.766 12.383 16.047 1 86.88 131 PRO A O 1
ATOM 1074 N N . GLU A 1 132 ? 10.445 11.32 15.125 1 85.31 132 GLU A N 1
ATOM 1075 C CA . GLU A 1 132 ? 11.195 12.562 14.93 1 85.31 132 GLU A CA 1
ATOM 1076 C C . GLU A 1 132 ? 10.539 13.453 13.891 1 85.31 132 GLU A C 1
ATOM 1078 O O . GLU A 1 132 ? 10.828 14.648 13.805 1 85.31 132 GLU A O 1
ATOM 1083 N N . ASP A 1 133 ? 9.625 12.828 13.117 1 87.88 133 ASP A N 1
ATOM 1084 C CA . ASP A 1 133 ? 8.953 13.594 12.07 1 87.88 133 ASP A CA 1
ATOM 1085 C C . ASP A 1 133 ? 7.676 14.234 12.594 1 87.88 133 ASP A C 1
ATOM 1087 O O . ASP A 1 133 ? 7.039 15.031 11.891 1 87.88 133 ASP A O 1
ATOM 1091 N N . ASN A 1 134 ? 7.359 13.953 13.859 1 92.38 134 ASN A N 1
ATOM 1092 C CA . ASN A 1 134 ? 6.137 14.508 14.43 1 92.38 134 ASN A CA 1
ATOM 1093 C C . ASN A 1 134 ? 6.273 16 14.695 1 92.38 134 ASN A C 1
ATOM 1095 O O . ASN A 1 134 ? 7.367 16.5 14.977 1 92.38 134 ASN A O 1
ATOM 1099 N N . PRO A 1 135 ? 5.164 16.734 14.602 1 94.69 135 PRO A N 1
ATOM 1100 C CA . PRO A 1 135 ? 5.238 18.188 14.852 1 94.69 135 PRO A CA 1
ATOM 1101 C C . PRO A 1 135 ? 5.516 18.516 16.312 1 94.69 135 PRO A C 1
ATOM 1103 O O . PRO A 1 135 ? 5.316 17.672 17.188 1 94.69 135 PRO A O 1
ATOM 1106 N N . ASP A 1 136 ? 6.012 19.75 16.484 1 93.56 136 ASP A N 1
ATOM 1107 C CA . ASP A 1 136 ? 6.23 20.281 17.828 1 93.56 136 ASP A CA 1
ATOM 1108 C C . ASP A 1 136 ? 4.91 20.688 18.469 1 93.56 136 ASP A C 1
ATOM 1110 O O . ASP A 1 136 ? 4.801 20.734 19.703 1 93.56 136 ASP A O 1
ATOM 1114 N N . LEU A 1 137 ? 3.998 21.016 17.672 1 95.44 137 LEU A N 1
ATOM 1115 C CA . LEU A 1 137 ? 2.639 21.375 18.078 1 95.44 137 LEU A CA 1
ATOM 1116 C C . LEU A 1 137 ? 1.639 20.984 16.984 1 95.44 137 LEU A C 1
ATOM 1118 O O . LEU A 1 137 ? 1.873 21.219 15.805 1 95.44 137 LEU A O 1
ATOM 1122 N N . ALA A 1 138 ? 0.584 20.297 17.422 1 97.5 138 ALA A N 1
ATOM 1123 C CA . ALA A 1 138 ? -0.496 19.953 16.5 1 97.5 138 ALA A CA 1
ATOM 1124 C C . ALA A 1 138 ? -1.771 20.719 16.828 1 97.5 138 ALA A C 1
ATOM 1126 O O . ALA A 1 138 ? -2.146 20.828 18 1 97.5 138 ALA A O 1
ATOM 1127 N N . ILE A 1 139 ? -2.355 21.297 15.82 1 98.12 139 ILE A N 1
ATOM 1128 C CA . ILE A 1 139 ? -3.621 22.016 15.969 1 98.12 139 ILE A CA 1
ATOM 1129 C C . ILE A 1 139 ? -4.73 21.25 15.242 1 98.12 139 ILE A C 1
ATOM 1131 O O . ILE A 1 139 ? -4.711 21.141 14.016 1 98.12 139 ILE A O 1
ATOM 1135 N N . PHE A 1 140 ? -5.691 20.766 16.016 1 98.62 140 PHE A N 1
ATOM 1136 C CA . PHE A 1 140 ? -6.797 19.984 15.477 1 98.62 140 PHE A CA 1
ATOM 1137 C C . PHE A 1 140 ? -8.039 20.844 15.297 1 98.62 140 PHE A C 1
ATOM 1139 O O . PHE A 1 140 ? -8.508 21.484 16.25 1 98.62 140 PHE A O 1
ATOM 1146 N N . ILE A 1 141 ? -8.555 20.844 14.086 1 98.12 141 ILE A N 1
ATOM 1147 C CA . ILE A 1 141 ? -9.789 21.562 13.797 1 98.12 141 ILE A CA 1
ATOM 1148 C C . ILE A 1 141 ? -10.984 20.625 13.945 1 98.12 141 ILE A C 1
ATOM 1150 O O . ILE A 1 141 ? -11.156 19.703 13.148 1 98.12 141 ILE A O 1
ATOM 1154 N N . ASP A 1 142 ? -11.812 20.891 14.898 1 97.75 142 ASP A N 1
ATOM 1155 C CA . ASP A 1 142 ? -12.992 20.078 15.172 1 97.75 142 ASP A CA 1
ATOM 1156 C C . ASP A 1 142 ? -14.234 20.688 14.516 1 97.75 142 ASP A C 1
ATOM 1158 O O . ASP A 1 142 ? -14.469 21.891 14.609 1 97.75 142 ASP A O 1
ATOM 1162 N N . ILE A 1 143 ? -14.969 19.828 13.82 1 96 143 ILE A N 1
ATOM 1163 C CA . ILE A 1 143 ? -16.219 20.266 13.188 1 96 143 ILE A CA 1
ATOM 1164 C C . ILE A 1 143 ? -17.297 19.203 13.43 1 96 143 ILE A C 1
ATOM 1166 O O . ILE A 1 143 ? -17 18.031 13.609 1 96 143 ILE A O 1
ATOM 1170 N N . ASP A 1 144 ? -18.516 19.641 13.484 1 95.75 144 ASP A N 1
ATOM 1171 C CA . ASP A 1 144 ? -19.594 18.672 13.555 1 95.75 144 ASP A CA 1
ATOM 1172 C C . ASP A 1 144 ? -19.922 18.109 12.18 1 95.75 144 ASP A C 1
ATOM 1174 O O . ASP A 1 144 ? -19.391 18.562 11.164 1 95.75 144 ASP A O 1
ATOM 1178 N N . PHE A 1 145 ? -20.719 17.047 12.164 1 95.25 145 PHE A N 1
ATOM 1179 C CA . PHE A 1 145 ? -20.969 16.344 10.922 1 95.25 145 PHE A CA 1
ATOM 1180 C C . PHE A 1 145 ? -21.719 17.219 9.93 1 95.25 145 PHE A C 1
ATOM 1182 O O . PHE A 1 145 ? -21.5 17.141 8.727 1 95.25 145 PHE A O 1
ATOM 1189 N N . ASN A 1 146 ? -22.641 18.047 10.43 1 92.56 146 ASN A N 1
ATOM 1190 C CA . ASN A 1 146 ? -23.375 18.938 9.547 1 92.56 146 ASN A CA 1
ATOM 1191 C C . ASN A 1 146 ? -22.453 19.938 8.844 1 92.56 146 ASN A C 1
ATOM 1193 O O . ASN A 1 146 ? -22.641 20.219 7.66 1 92.56 146 ASN A O 1
ATOM 1197 N N . ALA A 1 147 ? -21.578 20.484 9.555 1 90.81 147 ALA A N 1
ATOM 1198 C CA . ALA A 1 147 ? -20.578 21.391 8.961 1 90.81 147 ALA A CA 1
ATOM 1199 C C . ALA A 1 147 ? -19.75 20.672 7.914 1 90.81 147 ALA A C 1
ATOM 1201 O O . ALA A 1 147 ? -19.469 21.219 6.844 1 90.81 147 ALA A O 1
ATOM 1202 N N . PHE A 1 148 ? -19.344 19.406 8.195 1 91.5 148 PHE A N 1
ATOM 1203 C CA . PHE A 1 148 ? -18.609 18.594 7.238 1 91.5 148 PHE A CA 1
ATOM 1204 C C . PHE A 1 148 ? -19.406 18.406 5.953 1 91.5 148 PHE A C 1
ATOM 1206 O O . PHE A 1 148 ? -18.891 18.656 4.859 1 91.5 148 PHE A O 1
ATOM 1213 N N . LYS A 1 149 ? -20.594 18.016 6.117 1 90.06 149 LYS A N 1
ATOM 1214 C CA . LYS A 1 149 ? -21.438 17.75 4.965 1 90.06 149 LYS A CA 1
ATOM 1215 C C . LYS A 1 149 ? -21.594 19 4.09 1 90.06 149 LYS A C 1
ATOM 1217 O O . LYS A 1 149 ? -21.484 18.922 2.865 1 90.06 149 LYS A O 1
ATOM 1222 N N . ALA A 1 150 ? -21.75 20.078 4.648 1 86.62 150 ALA A N 1
ATOM 1223 C CA . ALA A 1 150 ? -21.922 21.344 3.926 1 86.62 150 ALA A CA 1
ATOM 1224 C C . ALA A 1 150 ? -20.656 21.703 3.15 1 86.62 150 ALA A C 1
ATOM 1226 O O . ALA A 1 150 ? -20.734 22.109 1.992 1 86.62 150 ALA A O 1
ATOM 1227 N N . ARG A 1 151 ? -19.562 21.484 3.748 1 83.62 151 ARG A N 1
ATOM 1228 C CA . ARG A 1 151 ? -18.281 21.844 3.135 1 83.62 151 ARG A CA 1
ATOM 1229 C C . ARG A 1 151 ? -17.922 20.875 2.021 1 83.62 151 ARG A C 1
ATOM 1231 O O . ARG A 1 151 ? -17.375 21.266 0.996 1 83.62 151 ARG A O 1
ATOM 1238 N N . LEU A 1 152 ? -18.156 19.625 2.305 1 82.5 152 LEU A N 1
ATOM 1239 C CA . LEU A 1 152 ? -17.906 18.609 1.294 1 82.5 152 LEU A CA 1
ATOM 1240 C C . LEU A 1 152 ? -18.672 18.906 0.016 1 82.5 152 LEU A C 1
ATOM 1242 O O . LEU A 1 152 ? -18.141 18.781 -1.086 1 82.5 152 LEU A O 1
ATOM 1246 N N . LEU A 1 153 ? -19.844 19.312 0.167 1 79.5 153 LEU A N 1
ATOM 1247 C CA . LEU A 1 153 ? -20.719 19.531 -0.974 1 79.5 153 LEU A CA 1
ATOM 1248 C C . LEU A 1 153 ? -20.391 20.844 -1.664 1 79.5 153 LEU A C 1
ATOM 1250 O O . LEU A 1 153 ? -20.594 21 -2.869 1 79.5 153 LEU A O 1
ATOM 1254 N N . ALA A 1 154 ? -19.828 21.797 -1.004 1 74.44 154 ALA A N 1
ATOM 1255 C CA . ALA A 1 154 ? -19.484 23.094 -1.569 1 74.44 154 ALA A CA 1
ATOM 1256 C C . ALA A 1 154 ? -18.141 23.047 -2.301 1 74.44 154 ALA A C 1
ATOM 1258 O O . ALA A 1 154 ? -17.969 23.656 -3.355 1 74.44 154 ALA A O 1
ATOM 1259 N N . ARG A 1 155 ? -17.156 22.438 -1.755 1 64.38 155 ARG A N 1
ATOM 1260 C CA . ARG A 1 155 ? -15.781 22.484 -2.217 1 64.38 155 ARG A CA 1
ATOM 1261 C C . ARG A 1 155 ? -15.391 21.188 -2.922 1 64.38 155 ARG A C 1
ATOM 1263 O O . ARG A 1 155 ? -14.688 21.203 -3.932 1 64.38 155 ARG A O 1
ATOM 1270 N N . GLY A 1 156 ? -16.188 20.188 -2.637 1 64.06 156 GLY A N 1
ATOM 1271 C CA . GLY A 1 156 ? -15.633 18.844 -2.525 1 64.06 156 GLY A CA 1
ATOM 1272 C C . GLY A 1 156 ? -15.094 18.312 -3.842 1 64.06 156 GLY A C 1
ATOM 1273 O O . GLY A 1 156 ? -15.477 18.797 -4.91 1 64.06 156 GLY A O 1
ATOM 1274 N N . ARG A 1 157 ? -13.922 17.734 -3.799 1 68.88 157 ARG A N 1
ATOM 1275 C CA . ARG A 1 157 ? -13.398 16.953 -4.914 1 68.88 157 ARG A CA 1
ATOM 1276 C C . ARG A 1 157 ? -14.508 16.172 -5.609 1 68.88 157 ARG A C 1
ATOM 1278 O O . ARG A 1 157 ? -15.375 15.602 -4.949 1 68.88 157 ARG A O 1
ATOM 1285 N N . ALA A 1 158 ? -14.555 16.344 -6.879 1 73.5 158 ALA A N 1
ATOM 1286 C CA . ALA A 1 158 ? -15.578 15.688 -7.684 1 73.5 158 ALA A CA 1
ATOM 1287 C C . ALA A 1 158 ? -15.797 14.25 -7.223 1 73.5 158 ALA A C 1
ATOM 1289 O O . ALA A 1 158 ? -16.938 13.805 -7.094 1 73.5 158 ALA A O 1
ATOM 1290 N N . SER A 1 159 ? -14.703 13.609 -6.883 1 74.31 159 SER A N 1
ATOM 1291 C CA . SER A 1 159 ? -14.828 12.227 -6.457 1 74.31 159 SER A CA 1
ATOM 1292 C C . SER A 1 159 ? -15.625 12.109 -5.164 1 74.31 159 SER A C 1
ATOM 1294 O O . SER A 1 159 ? -16.422 11.18 -4.996 1 74.31 159 SER A O 1
ATOM 1296 N N . GLU A 1 160 ? -15.438 13.016 -4.367 1 75.94 160 GLU A N 1
ATOM 1297 C CA . GLU A 1 160 ? -16.125 13 -3.078 1 75.94 160 GLU A CA 1
ATOM 1298 C C . GLU A 1 160 ? -17.594 13.367 -3.234 1 75.94 160 GLU A C 1
ATOM 1300 O O . GLU A 1 160 ? -18.469 12.664 -2.723 1 75.94 160 GLU A O 1
ATOM 1305 N N . VAL A 1 161 ? -17.812 14.414 -3.971 1 78.38 161 VAL A N 1
ATOM 1306 C CA . VAL A 1 161 ? -19.172 14.938 -4.117 1 78.38 161 VAL A CA 1
ATOM 1307 C C . VAL A 1 161 ? -20.031 13.945 -4.906 1 78.38 161 VAL A C 1
ATOM 1309 O O . VAL A 1 161 ? -21.141 13.617 -4.504 1 78.38 161 VAL A O 1
ATOM 1312 N N . ASP A 1 162 ? -19.469 13.406 -5.949 1 83.06 162 ASP A N 1
ATOM 1313 C CA . ASP A 1 162 ? -20.203 12.516 -6.84 1 83.06 162 ASP A CA 1
ATOM 1314 C C . ASP A 1 162 ? -20.516 11.195 -6.148 1 83.06 162 ASP A C 1
ATOM 1316 O O . ASP A 1 162 ? -21.5 10.531 -6.488 1 83.06 162 ASP A O 1
ATOM 1320 N N . ASN A 1 163 ? -19.812 10.898 -5.082 1 85.88 163 ASN A N 1
ATOM 1321 C CA . ASN A 1 163 ? -19.953 9.594 -4.445 1 85.88 163 ASN A CA 1
ATOM 1322 C C . ASN A 1 163 ? -20.438 9.727 -3.004 1 85.88 163 ASN A C 1
ATOM 1324 O O . ASN A 1 163 ? -20.344 8.781 -2.219 1 85.88 163 ASN A O 1
ATOM 1328 N N . TYR A 1 164 ? -20.844 10.852 -2.658 1 85.06 164 TYR A N 1
ATOM 1329 C CA . TYR A 1 164 ? -21.219 11.102 -1.271 1 85.06 164 TYR A CA 1
ATOM 1330 C C . TYR A 1 164 ? -22.266 10.109 -0.799 1 85.06 164 TYR A C 1
ATOM 1332 O O . TYR A 1 164 ? -22.109 9.477 0.249 1 85.06 164 TYR A O 1
ATOM 1340 N N . ALA A 1 165 ? -23.328 9.906 -1.534 1 87.44 165 ALA A N 1
ATOM 1341 C CA . ALA A 1 165 ? -24.453 9.094 -1.091 1 87.44 165 ALA A CA 1
ATOM 1342 C C . ALA A 1 165 ? -24 7.676 -0.736 1 87.44 165 ALA A C 1
ATOM 1344 O O . ALA A 1 165 ? -24.375 7.148 0.315 1 87.44 165 ALA A O 1
ATOM 1345 N N . GLN A 1 166 ? -23.156 7.129 -1.479 1 92.06 166 GLN A N 1
ATOM 1346 C CA . GLN A 1 166 ? -22.75 5.742 -1.257 1 92.06 166 GLN A CA 1
ATOM 1347 C C . GLN A 1 166 ? -21.672 5.645 -0.181 1 92.06 166 GLN A C 1
ATOM 1349 O O . GLN A 1 166 ? -21.359 4.547 0.283 1 92.06 166 GLN A O 1
ATOM 1354 N N . ASN A 1 167 ? -21.188 6.789 0.24 1 93.31 167 ASN A N 1
ATOM 1355 C CA . ASN A 1 167 ? -20.125 6.781 1.238 1 93.31 167 ASN A CA 1
ATOM 1356 C C . ASN A 1 167 ? -20.562 7.469 2.529 1 93.31 167 ASN A C 1
ATOM 1358 O O . ASN A 1 167 ? -19.734 7.738 3.404 1 93.31 167 ASN A O 1
ATOM 1362 N N . GLU A 1 168 ? -21.75 7.793 2.648 1 93.19 168 GLU A N 1
ATOM 1363 C CA . GLU A 1 168 ? -22.234 8.516 3.816 1 93.19 168 GLU A CA 1
ATOM 1364 C C . GLU A 1 168 ? -21.953 7.75 5.105 1 93.19 168 GLU A C 1
ATOM 1366 O O . GLU A 1 168 ? -21.562 8.344 6.113 1 93.19 168 GLU A O 1
ATOM 1371 N N . THR A 1 169 ? -22.203 6.43 5.055 1 94.25 169 THR A N 1
ATOM 1372 C CA . THR A 1 169 ? -21.922 5.605 6.227 1 94.25 169 THR A CA 1
ATOM 1373 C C . THR A 1 169 ? -20.453 5.688 6.613 1 94.25 169 THR A C 1
ATOM 1375 O O . THR A 1 169 ? -20.109 5.781 7.793 1 94.25 169 THR A O 1
ATOM 1378 N N . TYR A 1 170 ? -19.656 5.645 5.688 1 94 170 TYR A N 1
ATOM 1379 C CA . TYR A 1 170 ? -18.234 5.797 5.914 1 94 170 TYR A CA 1
ATOM 1380 C C . TYR A 1 170 ? -17.906 7.156 6.523 1 94 170 TYR A C 1
ATOM 1382 O O . TYR A 1 170 ? -17.156 7.25 7.492 1 94 170 TYR A O 1
ATOM 1390 N N . PHE A 1 171 ? -18.484 8.203 5.984 1 94.62 171 PHE A N 1
ATOM 1391 C CA . PHE A 1 171 ? -18.219 9.555 6.484 1 94.62 171 PHE A CA 1
ATOM 1392 C C . PHE A 1 171 ? -18.688 9.695 7.926 1 94.62 171 PHE A C 1
ATOM 1394 O O . PHE A 1 171 ? -18.016 10.312 8.75 1 94.62 171 PHE A O 1
ATOM 1401 N N . LYS A 1 172 ? -19.766 9.141 8.203 1 95.94 172 LYS A N 1
ATOM 1402 C CA . LYS A 1 172 ? -20.312 9.195 9.555 1 95.94 172 LYS A CA 1
ATOM 1403 C C . LYS A 1 172 ? -19.422 8.445 10.539 1 95.94 172 LYS A C 1
ATOM 1405 O O . LYS A 1 172 ? -19.141 8.938 11.633 1 95.94 172 LYS A O 1
ATOM 1410 N N . LEU A 1 173 ? -19.016 7.293 10.102 1 96.06 173 LEU A N 1
ATOM 1411 C CA . LEU A 1 173 ? -18.125 6.5 10.945 1 96.06 173 LEU A CA 1
ATOM 1412 C C . LEU A 1 173 ? -16.797 7.215 11.156 1 96.06 173 LEU A C 1
ATOM 1414 O O . LEU A 1 173 ? -16.297 7.289 12.281 1 96.06 173 LEU A O 1
ATOM 1418 N N . LEU A 1 174 ? -16.281 7.664 10.109 1 96.31 174 LEU A N 1
ATOM 1419 C CA . LEU A 1 174 ? -15.039 8.414 10.18 1 96.31 174 LEU A CA 1
ATOM 1420 C C . LEU A 1 174 ? -15.164 9.594 11.133 1 96.31 174 LEU A C 1
ATOM 1422 O O . LEU A 1 174 ? -14.32 9.789 12.008 1 96.31 174 LEU A O 1
ATOM 1426 N N . HIS A 1 175 ? -16.172 10.32 10.945 1 96.56 175 HIS A N 1
ATOM 1427 C CA . HIS A 1 175 ? -16.391 11.477 11.805 1 96.56 175 HIS A CA 1
ATOM 1428 C C . HIS A 1 175 ? -16.516 11.062 13.266 1 96.56 175 HIS A C 1
ATOM 1430 O O . HIS A 1 175 ? -15.961 11.719 14.148 1 96.56 175 HIS A O 1
ATOM 1436 N N . SER A 1 176 ? -17.203 10.023 13.516 1 96.75 176 SER A N 1
ATOM 1437 C CA . SER A 1 176 ? -17.469 9.594 14.883 1 96.75 176 SER A CA 1
ATOM 1438 C C . SER A 1 176 ? -16.203 9.125 15.578 1 96.75 176 SER A C 1
ATOM 1440 O O . SER A 1 176 ? -16.078 9.219 16.797 1 96.75 176 SER A O 1
ATOM 1442 N N . LEU A 1 177 ? -15.211 8.703 14.844 1 96.62 177 LEU A N 1
ATOM 1443 C CA . LEU A 1 177 ? -14.039 8.078 15.438 1 96.62 177 LEU A CA 1
ATOM 1444 C C . LEU A 1 177 ? -12.82 9 15.328 1 96.62 177 LEU A C 1
ATOM 1446 O O . LEU A 1 177 ? -11.844 8.828 16.062 1 96.62 177 LEU A O 1
ATOM 1450 N N . TYR A 1 178 ? -12.852 9.969 14.492 1 97.56 178 TYR A N 1
ATOM 1451 C CA . TYR A 1 178 ? -11.656 10.711 14.102 1 97.56 178 TYR A CA 1
ATOM 1452 C C . TYR A 1 178 ? -11.016 11.391 15.305 1 97.56 178 TYR A C 1
ATOM 1454 O O . TYR A 1 178 ? -9.852 11.148 15.617 1 97.56 178 TYR A O 1
ATOM 1462 N N . LYS A 1 179 ? -11.75 12.188 15.969 1 97.06 179 LYS A N 1
ATOM 1463 C CA . LYS A 1 179 ? -11.211 12.961 17.078 1 97.06 179 LYS A CA 1
ATOM 1464 C C . LYS A 1 179 ? -10.695 12.047 18.188 1 97.06 179 LYS A C 1
ATOM 1466 O O . LYS A 1 179 ? -9.609 12.258 18.734 1 97.06 179 LYS A O 1
ATOM 1471 N N . LYS A 1 180 ? -11.477 11.023 18.469 1 97.31 180 LYS A N 1
ATOM 1472 C CA . LYS A 1 180 ? -11.102 10.094 19.531 1 97.31 180 LYS A CA 1
ATOM 1473 C C . LYS A 1 180 ? -9.789 9.391 19.203 1 97.31 180 LYS A C 1
ATOM 1475 O O . LYS A 1 180 ? -8.891 9.32 20.047 1 97.31 180 LYS A O 1
ATOM 1480 N N . LEU A 1 181 ? -9.711 8.867 18.047 1 96.81 181 LEU A N 1
ATOM 1481 C CA . LEU A 1 181 ? -8.508 8.148 17.641 1 96.81 181 LEU A CA 1
ATOM 1482 C C . LEU A 1 181 ? -7.324 9.094 17.5 1 96.81 181 LEU A C 1
ATOM 1484 O O . LEU A 1 181 ? -6.195 8.742 17.844 1 96.81 181 LEU A O 1
ATOM 1488 N N . TYR A 1 182 ? -7.602 10.281 17.031 1 97.44 182 TYR A N 1
ATOM 1489 C CA . TYR A 1 182 ? -6.562 11.305 16.938 1 97.44 182 TYR A CA 1
ATOM 1490 C C . TYR A 1 182 ? -5.953 11.586 18.297 1 97.44 182 TYR A C 1
ATOM 1492 O O . TYR A 1 182 ? -4.73 11.594 18.453 1 97.44 182 TYR A O 1
ATOM 1500 N N . ILE A 1 183 ? -6.75 11.797 19.234 1 97.94 183 ILE A N 1
ATOM 1501 C CA . ILE A 1 183 ? -6.301 12.133 20.578 1 97.94 183 ILE A CA 1
ATOM 1502 C C . ILE A 1 183 ? -5.48 10.977 21.156 1 97.94 183 ILE A C 1
ATOM 1504 O O . ILE A 1 183 ? -4.418 11.195 21.734 1 97.94 183 ILE A O 1
ATOM 1508 N N . ARG A 1 184 ? -5.953 9.82 20.969 1 96.62 184 ARG A N 1
ATOM 1509 C CA . ARG A 1 184 ? -5.211 8.656 21.422 1 96.62 184 ARG A CA 1
ATOM 1510 C C . ARG A 1 184 ? -3.82 8.609 20.797 1 96.62 184 ARG A C 1
ATOM 1512 O O . ARG A 1 184 ? -2.838 8.297 21.484 1 96.62 184 ARG A O 1
ATOM 1519 N N . LEU A 1 185 ? -3.742 8.906 19.578 1 95.06 185 LEU A N 1
ATOM 1520 C CA . LEU A 1 185 ? -2.486 8.828 18.844 1 95.06 185 LEU A CA 1
ATOM 1521 C C . LEU A 1 185 ? -1.521 9.914 19.281 1 95.06 185 LEU A C 1
ATOM 1523 O O . LEU A 1 185 ? -0.342 9.648 19.531 1 95.06 185 LEU A O 1
ATOM 1527 N N . VAL A 1 186 ? -1.988 11.164 19.344 1 96.75 186 VAL A N 1
ATOM 1528 C CA . VAL A 1 186 ? -1.089 12.25 19.719 1 96.75 186 VAL A CA 1
ATOM 1529 C C . VAL A 1 186 ? -0.611 12.047 21.156 1 96.75 186 VAL A C 1
ATOM 1531 O O . VAL A 1 186 ? 0.521 12.398 21.484 1 96.75 186 VAL A O 1
ATOM 1534 N N . GLU A 1 187 ? -1.426 11.469 21.953 1 96.5 187 GLU A N 1
ATOM 1535 C CA . GLU A 1 187 ? -1.009 11.172 23.328 1 96.5 187 GLU A CA 1
ATOM 1536 C C . GLU A 1 187 ? 0.002 10.031 23.359 1 96.5 187 GLU A C 1
ATOM 1538 O O . GLU A 1 187 ? 1.001 10.102 24.078 1 96.5 187 GLU A O 1
ATOM 1543 N N . LYS A 1 188 ? -0.258 9.031 22.594 1 93.06 188 LYS A N 1
ATOM 1544 C CA . LYS A 1 188 ? 0.66 7.898 22.516 1 93.06 188 LYS A CA 1
ATOM 1545 C C . LYS A 1 188 ? 2.051 8.352 22.078 1 93.06 188 LYS A C 1
ATOM 1547 O O . LYS A 1 188 ? 3.059 7.883 22.609 1 93.06 188 LYS A O 1
ATOM 1552 N N . PHE A 1 189 ? 2.084 9.258 21.188 1 93.25 189 PHE A N 1
ATOM 1553 C CA . PHE A 1 189 ? 3.357 9.688 20.625 1 93.25 189 PHE A CA 1
ATOM 1554 C C . PHE A 1 189 ? 3.846 10.961 21.297 1 93.25 189 PHE A C 1
ATOM 1556 O O . PHE A 1 189 ? 4.801 11.594 20.844 1 93.25 189 PHE A O 1
ATOM 1563 N N . LYS A 1 190 ? 3.166 11.391 22.312 1 93.62 190 LYS A N 1
ATOM 1564 C CA . LYS A 1 190 ? 3.539 12.531 23.156 1 93.62 190 LYS A CA 1
ATOM 1565 C C . LYS A 1 190 ? 3.672 13.805 22.312 1 93.62 190 LYS A C 1
ATOM 1567 O O . LYS A 1 190 ? 4.652 14.539 22.453 1 93.62 190 LYS A O 1
ATOM 1572 N N . ILE A 1 191 ? 2.764 14.016 21.438 1 95.31 191 ILE A N 1
ATOM 1573 C CA . ILE A 1 191 ? 2.697 15.227 20.625 1 95.31 191 ILE A CA 1
ATOM 1574 C C . ILE A 1 191 ? 1.797 16.25 21.312 1 95.31 191 ILE A C 1
ATOM 1576 O O . ILE A 1 191 ? 0.603 16.016 21.5 1 95.31 191 ILE A O 1
ATOM 1580 N N . PRO A 1 192 ? 2.395 17.375 21.688 1 96.25 192 PRO A N 1
ATOM 1581 C CA . PRO A 1 192 ? 1.517 18.438 22.188 1 96.25 192 PRO A CA 1
ATOM 1582 C C . PRO A 1 192 ? 0.44 18.844 21.188 1 96.25 192 PRO A C 1
ATOM 1584 O O . PRO A 1 192 ? 0.717 18.938 19.984 1 96.25 192 PRO A O 1
ATOM 1587 N N . TYR A 1 193 ? -0.827 19.031 21.703 1 97.38 193 TYR A N 1
ATOM 1588 C CA . TYR A 1 193 ? -1.886 19.359 20.766 1 97.38 193 TYR A CA 1
ATOM 1589 C C . TYR A 1 193 ? -2.912 20.297 21.391 1 97.38 193 TYR A C 1
ATOM 1591 O O . TYR A 1 193 ? -2.996 20.406 22.609 1 97.38 193 TYR A O 1
ATOM 1599 N N . VAL A 1 194 ? -3.564 21.047 20.516 1 98.06 194 VAL A N 1
ATOM 1600 C CA . VAL A 1 194 ? -4.691 21.906 20.875 1 98.06 194 VAL A CA 1
ATOM 1601 C C . VAL A 1 194 ? -5.859 21.641 19.922 1 98.06 194 VAL A C 1
ATOM 1603 O O . VAL A 1 194 ? -5.656 21.297 18.75 1 98.06 194 VAL A O 1
ATOM 1606 N N . ILE A 1 195 ? -7.07 21.734 20.453 1 98.38 195 ILE A N 1
ATOM 1607 C CA . ILE A 1 195 ? -8.266 21.547 19.641 1 98.38 195 ILE A CA 1
ATOM 1608 C C . ILE A 1 195 ? -8.984 22.891 19.453 1 98.38 195 ILE A C 1
ATOM 1610 O O . ILE A 1 195 ? -9.258 23.594 20.438 1 98.38 195 ILE A O 1
ATOM 1614 N N . ILE A 1 196 ? -9.195 23.25 18.234 1 98.31 196 ILE A N 1
ATOM 1615 C CA . ILE A 1 196 ? -10 24.422 17.906 1 98.31 196 ILE A CA 1
ATOM 1616 C C . ILE A 1 196 ? -11.398 23.984 17.469 1 98.31 196 ILE A C 1
ATOM 1618 O O . ILE A 1 196 ? -11.547 23.188 16.531 1 98.31 196 ILE A O 1
ATOM 1622 N N . ASN A 1 197 ? -12.414 24.406 18.141 1 97.19 197 ASN A N 1
ATOM 1623 C CA . ASN A 1 197 ? -13.789 24.234 17.688 1 97.19 197 ASN A CA 1
ATOM 1624 C C . ASN A 1 197 ? -14.141 25.203 16.562 1 97.19 197 ASN A C 1
ATOM 1626 O O . ASN A 1 197 ? -14.266 26.406 16.797 1 97.19 197 ASN A O 1
ATOM 1630 N N . SER A 1 198 ? -14.273 24.672 15.453 1 95.56 198 SER A N 1
ATOM 1631 C CA . SER A 1 198 ? -14.484 25.547 14.297 1 95.56 198 SER A CA 1
ATOM 1632 C C . SER A 1 198 ? -15.969 25.672 13.977 1 95.56 198 SER A C 1
ATOM 1634 O O . SER A 1 198 ? -16.344 26.391 13.047 1 95.56 198 SER A O 1
ATOM 1636 N N . ASN A 1 199 ? -16.766 25.047 14.859 1 92.5 199 ASN A N 1
ATOM 1637 C CA . ASN A 1 199 ? -18.203 25.156 14.617 1 92.5 199 ASN A CA 1
ATOM 1638 C C . ASN A 1 199 ? -18.688 26.594 14.781 1 92.5 199 ASN A C 1
ATOM 1640 O O . ASN A 1 199 ? -18.391 27.25 15.781 1 92.5 199 ASN A O 1
ATOM 1644 N N . ASN A 1 200 ? -19.359 27.219 13.805 1 90.25 200 ASN A N 1
ATOM 1645 C CA . ASN A 1 200 ? -19.922 28.562 13.812 1 90.25 200 ASN A CA 1
ATOM 1646 C C . ASN A 1 200 ? -18.828 29.625 13.766 1 90.25 200 ASN A C 1
ATOM 1648 O O . ASN A 1 200 ? -18.984 30.719 14.328 1 90.25 200 ASN A O 1
ATOM 1652 N N . LYS A 1 201 ? -17.672 29.328 13.375 1 95.12 201 LYS A N 1
ATOM 1653 C CA . LYS A 1 201 ? -16.578 30.281 13.172 1 95.12 201 LYS A CA 1
ATOM 1654 C C . LYS A 1 201 ? -16.25 30.438 11.688 1 95.12 201 LYS A C 1
ATOM 1656 O O . LYS A 1 201 ? -16.312 29.469 10.93 1 95.12 201 LYS A O 1
ATOM 1661 N N . SER A 1 202 ? -15.93 31.656 11.359 1 94.38 202 SER A N 1
ATOM 1662 C CA . SER A 1 202 ? -15.43 31.906 10.016 1 94.38 202 SER A CA 1
ATOM 1663 C C . SER A 1 202 ? -13.984 31.453 9.875 1 94.38 202 SER A C 1
ATOM 1665 O O . SER A 1 202 ? -13.297 31.219 10.875 1 94.38 202 SER A O 1
ATOM 1667 N N . GLU A 1 203 ? -13.562 31.312 8.664 1 94.69 203 GLU A N 1
ATOM 1668 C CA . GLU A 1 203 ? -12.172 30.969 8.383 1 94.69 203 GLU A CA 1
ATOM 1669 C C . GLU A 1 203 ? -11.219 31.969 9.039 1 94.69 203 GLU A C 1
ATOM 1671 O O . GLU A 1 203 ? -10.156 31.594 9.547 1 94.69 203 GLU A O 1
ATOM 1676 N N . LYS A 1 204 ? -11.578 33.219 9.023 1 96.88 204 LYS A N 1
ATOM 1677 C CA . LYS A 1 204 ? -10.758 34.281 9.602 1 96.88 204 LYS A CA 1
ATOM 1678 C C . LYS A 1 204 ? -10.648 34.125 11.117 1 96.88 204 LYS A C 1
ATOM 1680 O O . LYS A 1 204 ? -9.578 34.344 11.695 1 96.88 204 LYS A O 1
ATOM 1685 N N . GLU A 1 205 ? -11.742 33.781 11.727 1 98 205 GLU A N 1
ATOM 1686 C CA . GLU A 1 205 ? -11.75 33.594 13.172 1 98 205 GLU A CA 1
ATOM 1687 C C . GLU A 1 205 ? -10.891 32.406 13.57 1 98 205 GLU A C 1
ATOM 1689 O O . GLU A 1 205 ? -10.156 32.469 14.562 1 98 205 GLU A O 1
ATOM 1694 N N . VAL A 1 206 ? -10.992 31.328 12.82 1 97.81 206 VAL A N 1
ATOM 1695 C CA . VAL A 1 206 ? -10.195 30.141 13.094 1 97.81 206 VAL A CA 1
ATOM 1696 C C . VAL A 1 206 ? -8.711 30.469 12.93 1 97.81 206 VAL A C 1
ATOM 1698 O O . VAL A 1 206 ? -7.887 30.078 13.75 1 97.81 206 VAL A O 1
ATOM 1701 N N . LEU A 1 207 ? -8.375 31.219 11.875 1 98.31 207 LEU A N 1
ATOM 1702 C CA . LEU A 1 207 ? -6.996 31.625 11.625 1 98.31 207 LEU A CA 1
ATOM 1703 C C . LEU A 1 207 ? -6.457 32.469 12.781 1 98.31 207 LEU A C 1
ATOM 1705 O O . LEU A 1 207 ? -5.355 32.188 13.273 1 98.31 207 LEU A O 1
ATOM 1709 N N . GLN A 1 208 ? -7.219 33.375 13.211 1 98.38 208 GLN A N 1
ATOM 1710 C CA . GLN A 1 208 ? -6.789 34.25 14.297 1 98.38 208 GLN A CA 1
ATOM 1711 C C . GLN A 1 208 ? -6.594 33.469 15.594 1 98.38 208 GLN A C 1
ATOM 1713 O O . GLN A 1 208 ? -5.652 33.719 16.344 1 98.38 208 GLN A O 1
ATOM 1718 N N . GLU A 1 209 ? -7.496 32.594 15.82 1 98.31 209 GLU A N 1
ATOM 1719 C CA . GLU A 1 209 ? -7.371 31.75 17 1 98.31 209 GLU A CA 1
ATOM 1720 C C . GLU A 1 209 ? -6.102 30.906 16.953 1 98.31 209 GLU A C 1
ATOM 1722 O O . GLU A 1 209 ? -5.395 30.766 17.953 1 98.31 209 GLU A O 1
ATOM 1727 N N . ALA A 1 210 ? -5.816 30.328 15.82 1 97.81 210 ALA A N 1
ATOM 1728 C CA . ALA A 1 210 ? -4.609 29.531 15.641 1 97.81 210 ALA A CA 1
ATOM 1729 C C . ALA A 1 210 ? -3.354 30.375 15.828 1 97.81 210 ALA A C 1
ATOM 1731 O O . ALA A 1 210 ? -2.393 29.938 16.469 1 97.81 210 ALA A O 1
ATOM 1732 N N . ILE A 1 211 ? -3.35 31.594 15.273 1 96.19 211 ILE A N 1
ATOM 1733 C CA . ILE A 1 211 ? -2.223 32.5 15.414 1 96.19 211 ILE A CA 1
ATOM 1734 C C . ILE A 1 211 ? -1.981 32.812 16.891 1 96.19 211 ILE A C 1
ATOM 1736 O O . ILE A 1 211 ? -0.842 32.781 17.359 1 96.19 211 ILE A O 1
ATOM 1740 N N . ASN A 1 212 ? -3.035 33.062 17.625 1 97.25 212 ASN A N 1
ATOM 1741 C CA . ASN A 1 212 ? -2.922 33.344 19.062 1 97.25 212 ASN A CA 1
ATOM 1742 C C . ASN A 1 212 ? -2.32 32.156 19.812 1 97.25 212 ASN A C 1
ATOM 1744 O O . ASN A 1 212 ? -1.494 32.344 20.703 1 97.25 212 ASN A O 1
ATOM 1748 N N . ILE A 1 213 ? -2.748 30.969 19.453 1 96.12 213 ILE A N 1
ATOM 1749 C CA . ILE A 1 213 ? -2.252 29.734 20.078 1 96.12 213 ILE A CA 1
ATOM 1750 C C . ILE A 1 213 ? -0.754 29.594 19.812 1 96.12 213 ILE A C 1
ATOM 1752 O O . ILE A 1 213 ? 0.023 29.359 20.75 1 96.12 213 ILE A O 1
ATOM 1756 N N . ILE A 1 214 ? -0.348 29.766 18.578 1 93.69 214 ILE A N 1
ATOM 1757 C CA . ILE A 1 214 ? 1.043 29.578 18.172 1 93.69 214 ILE A CA 1
ATOM 1758 C C . ILE A 1 214 ? 1.916 30.625 18.859 1 93.69 214 ILE A C 1
ATOM 1760 O O . ILE A 1 214 ? 2.973 30.312 19.406 1 93.69 214 ILE A O 1
ATOM 1764 N N . ASP A 1 215 ? 1.482 31.875 18.922 1 91.5 215 ASP A N 1
ATOM 1765 C CA . ASP A 1 215 ? 2.262 32.969 19.469 1 91.5 215 ASP A CA 1
ATOM 1766 C C . ASP A 1 215 ? 2.396 32.875 20.984 1 91.5 215 ASP A C 1
ATOM 1768 O O . ASP A 1 215 ? 3.365 33.344 21.562 1 91.5 215 ASP A O 1
ATOM 1772 N N . SER A 1 216 ? 1.418 32.219 21.594 1 92.62 216 SER A N 1
ATOM 1773 C CA . SER A 1 216 ? 1.416 32.125 23.047 1 92.62 216 SER A CA 1
ATOM 1774 C C . SER A 1 216 ? 2.033 30.812 23.516 1 92.62 216 SER A C 1
ATOM 1776 O O . SER A 1 216 ? 2.209 30.609 24.719 1 92.62 216 SER A O 1
ATOM 1778 N N . TYR A 1 217 ? 2.299 29.922 22.578 1 91.12 217 TYR A N 1
ATOM 1779 C CA . TYR A 1 217 ? 2.801 28.609 22.953 1 91.12 217 TYR A CA 1
ATOM 1780 C C . TYR A 1 217 ? 4.277 28.672 23.328 1 91.12 217 TYR A C 1
ATOM 1782 O O . TYR A 1 217 ? 5.062 29.344 22.656 1 91.12 217 TYR A O 1
ATOM 1790 N N . ASP A 1 218 ? 4.656 28.031 24.406 1 88.44 218 ASP A N 1
ATOM 1791 C CA . ASP A 1 218 ? 6.047 27.938 24.844 1 88.44 218 ASP A CA 1
ATOM 1792 C C . ASP A 1 218 ? 6.758 26.766 24.141 1 88.44 218 ASP A C 1
ATOM 1794 O O . ASP A 1 218 ? 6.656 25.625 24.594 1 88.44 218 ASP A O 1
ATOM 1798 N N . PHE A 1 219 ? 7.555 27.078 23.156 1 88.19 219 PHE A N 1
ATOM 1799 C CA . PHE A 1 219 ? 8.234 26.047 22.375 1 88.19 219 PHE A CA 1
ATOM 1800 C C . PHE A 1 219 ? 9.555 25.656 23.031 1 88.19 219 PHE A C 1
ATOM 1802 O O . PHE A 1 219 ? 10.312 24.859 22.469 1 88.19 219 PHE A O 1
ATOM 1809 N N . SER A 1 220 ? 9.852 26.125 24.219 1 82.94 220 SER A N 1
ATOM 1810 C CA . SER A 1 220 ? 11.133 25.859 24.875 1 82.94 220 SER A CA 1
ATOM 1811 C C . SER A 1 220 ? 11.273 24.375 25.234 1 82.94 220 SER A C 1
ATOM 1813 O O . SER A 1 220 ? 12.391 23.891 25.406 1 82.94 220 SER A O 1
ATOM 1815 N N . LYS A 1 221 ? 10.195 23.656 25.297 1 83.06 221 LYS A N 1
ATOM 1816 C CA . LYS A 1 221 ? 10.227 22.25 25.656 1 83.06 221 LYS A CA 1
ATOM 1817 C C . LYS A 1 221 ? 10.172 21.359 24.406 1 83.06 221 LYS A C 1
ATOM 1819 O O . LYS A 1 221 ? 10.18 20.125 24.516 1 83.06 221 LYS A O 1
ATOM 1824 N N . SER A 1 222 ? 10.133 21.938 23.281 1 84.25 222 SER A N 1
ATOM 1825 C CA . SER A 1 222 ? 10.062 21.188 22.047 1 84.25 222 SER A CA 1
ATOM 1826 C C . SER A 1 222 ? 11.383 20.484 21.75 1 84.25 222 SER A C 1
ATOM 1828 O O . SER A 1 222 ? 12.453 21 22.078 1 84.25 222 SER A O 1
ATOM 1830 N N . LYS A 1 223 ? 11.289 19.328 21.156 1 79 223 LYS A N 1
ATOM 1831 C CA . LYS A 1 223 ? 12.453 18.516 20.844 1 79 223 LYS A CA 1
ATOM 1832 C C . LYS A 1 223 ? 13.398 19.234 19.891 1 79 223 LYS A C 1
ATOM 1834 O O . LYS A 1 223 ? 14.602 18.969 19.859 1 79 223 LYS A O 1
ATOM 1839 N N . ARG A 1 224 ? 12.867 20.172 19.156 1 78.5 224 ARG A N 1
ATOM 1840 C CA . ARG A 1 224 ? 13.688 20.844 18.141 1 78.5 224 ARG A CA 1
ATOM 1841 C C . ARG A 1 224 ? 14.148 22.203 18.641 1 78.5 224 ARG A C 1
ATOM 1843 O O . ARG A 1 224 ? 14.734 22.984 17.891 1 78.5 224 ARG A O 1
ATOM 1850 N N . TYR A 1 225 ? 13.945 22.484 19.859 1 74.19 225 TYR A N 1
ATOM 1851 C CA . TYR A 1 225 ? 14.219 23.812 20.406 1 74.19 225 TYR A CA 1
ATOM 1852 C C . TYR A 1 225 ? 15.711 24.125 20.344 1 74.19 225 TYR A C 1
ATOM 1854 O O . TYR A 1 225 ? 16.094 25.266 20.047 1 74.19 225 TYR A O 1
ATOM 1862 N N . ASN A 1 226 ? 16.469 23.094 20.594 1 68.38 226 ASN A N 1
ATOM 1863 C CA . ASN A 1 226 ? 17.906 23.359 20.688 1 68.38 226 ASN A CA 1
ATOM 1864 C C . ASN A 1 226 ? 18.609 23.031 19.359 1 68.38 226 ASN A C 1
ATOM 1866 O O . ASN A 1 226 ? 19.844 23.062 19.297 1 68.38 226 ASN A O 1
ATOM 1870 N N . GLU A 1 227 ? 17.844 22.641 18.344 1 69.19 227 GLU A N 1
ATOM 1871 C CA . GLU A 1 227 ? 18.453 22.312 17.062 1 69.19 227 GLU A CA 1
ATOM 1872 C C . GLU A 1 227 ? 18.766 23.578 16.266 1 69.19 227 GLU A C 1
ATOM 1874 O O . GLU A 1 227 ? 18.031 24.562 16.328 1 69.19 227 GLU A O 1
ATOM 1879 N N . MET B 1 1 ? -5.891 -42.688 -8.008 1 33.09 1 MET B N 1
ATOM 1880 C CA . MET B 1 1 ? -6.805 -41.562 -7.949 1 33.09 1 MET B CA 1
ATOM 1881 C C . MET B 1 1 ? -6.078 -40.281 -7.477 1 33.09 1 MET B C 1
ATOM 1883 O O . MET B 1 1 ? -5.5 -40.281 -6.391 1 33.09 1 MET B O 1
ATOM 1887 N N . GLY B 1 2 ? -5.41 -39.594 -8.336 1 42.22 2 GLY B N 1
ATOM 1888 C CA . GLY B 1 2 ? -4.312 -38.656 -8.219 1 42.22 2 GLY B CA 1
ATOM 1889 C C . GLY B 1 2 ? -4.648 -37.438 -7.367 1 42.22 2 GLY B C 1
ATOM 1890 O O . GLY B 1 2 ? -5.73 -36.844 -7.5 1 42.22 2 GLY B O 1
ATOM 1891 N N . LEU B 1 3 ? -4.301 -37.469 -6.043 1 49.28 3 LEU B N 1
ATOM 1892 C CA . LEU B 1 3 ? -4.531 -36.5 -4.996 1 49.28 3 LEU B CA 1
ATOM 1893 C C . LEU B 1 3 ? -4.262 -35.062 -5.512 1 49.28 3 LEU B C 1
ATOM 1895 O O . LEU B 1 3 ? -3.289 -34.844 -6.238 1 49.28 3 LEU B O 1
ATOM 1899 N N . THR B 1 4 ? -5.406 -34.25 -5.871 1 56.22 4 THR B N 1
ATOM 1900 C CA . THR B 1 4 ? -5.516 -32.875 -6.383 1 56.22 4 THR B CA 1
ATOM 1901 C C . THR B 1 4 ? -5.199 -31.875 -5.285 1 56.22 4 THR B C 1
ATOM 1903 O O . THR B 1 4 ? -5.602 -32.031 -4.133 1 56.22 4 THR B O 1
ATOM 1906 N N . MET B 1 5 ? -4.199 -31.078 -5.43 1 83.75 5 MET B N 1
ATOM 1907 C CA . MET B 1 5 ? -3.539 -30.188 -4.477 1 83.75 5 MET B CA 1
ATOM 1908 C C . MET B 1 5 ? -3.438 -28.781 -5.035 1 83.75 5 MET B C 1
ATOM 1910 O O . MET B 1 5 ? -3.934 -28.5 -6.129 1 83.75 5 MET B O 1
ATOM 1914 N N . ILE B 1 6 ? -3.123 -27.875 -4.312 1 92 6 ILE B N 1
ATOM 1915 C CA . ILE B 1 6 ? -2.811 -26.516 -4.754 1 92 6 ILE B CA 1
ATOM 1916 C C . ILE B 1 6 ? -1.398 -26.469 -5.332 1 92 6 ILE B C 1
ATOM 1918 O O . ILE B 1 6 ? -0.435 -26.859 -4.664 1 92 6 ILE B O 1
ATOM 1922 N N . ILE B 1 7 ? -1.396 -26.094 -6.602 1 95.19 7 ILE B N 1
ATOM 1923 C CA . ILE B 1 7 ? -0.122 -26.031 -7.312 1 95.19 7 ILE B CA 1
ATOM 1924 C C . ILE B 1 7 ? 0.158 -24.609 -7.758 1 95.19 7 ILE B C 1
ATOM 1926 O O . ILE B 1 7 ? -0.665 -23.984 -8.438 1 95.19 7 ILE B O 1
ATOM 1930 N N . GLY B 1 8 ? 1.295 -24.062 -7.305 1 96.69 8 GLY B N 1
ATOM 1931 C CA . GLY B 1 8 ? 1.701 -22.719 -7.699 1 96.69 8 GLY B CA 1
ATOM 1932 C C . GLY B 1 8 ? 2.654 -22.703 -8.883 1 96.69 8 GLY B C 1
ATOM 1933 O O . GLY B 1 8 ? 3.604 -23.484 -8.922 1 96.69 8 GLY B O 1
ATOM 1934 N N . ILE B 1 9 ? 2.348 -21.875 -9.852 1 97.88 9 ILE B N 1
ATOM 1935 C CA . ILE B 1 9 ? 3.24 -21.641 -10.977 1 97.88 9 ILE B CA 1
ATOM 1936 C C . ILE B 1 9 ? 4.023 -20.359 -10.766 1 97.88 9 ILE B C 1
ATOM 1938 O O . ILE B 1 9 ? 3.434 -19.281 -10.609 1 97.88 9 ILE B O 1
ATOM 1942 N N . SER B 1 10 ? 5.363 -20.453 -10.758 1 97.88 10 SER B N 1
ATOM 1943 C CA . SER B 1 10 ? 6.234 -19.359 -10.359 1 97.88 10 SER B CA 1
ATOM 1944 C C . SER B 1 10 ? 7.238 -19.016 -11.453 1 97.88 10 SER B C 1
ATOM 1946 O O . SER B 1 10 ? 7.469 -19.828 -12.359 1 97.88 10 SER B O 1
ATOM 1948 N N . GLY B 1 11 ? 7.727 -17.812 -11.32 1 96.06 11 GLY B N 1
ATOM 1949 C CA . GLY B 1 11 ? 8.719 -17.312 -12.258 1 96.06 11 GLY B CA 1
ATOM 1950 C C . GLY B 1 11 ? 8.656 -15.812 -12.445 1 96.06 11 GLY B C 1
ATOM 1951 O O . GLY B 1 11 ? 7.66 -15.18 -12.094 1 96.06 11 GLY B O 1
ATOM 1952 N N . MET B 1 12 ? 9.766 -15.32 -13 1 91.81 12 MET B N 1
ATOM 1953 C CA . MET B 1 12 ? 9.82 -13.883 -13.25 1 91.81 12 MET B CA 1
ATOM 1954 C C . MET B 1 12 ? 8.812 -13.477 -14.32 1 91.81 12 MET B C 1
ATOM 1956 O O . MET B 1 12 ? 8.219 -14.336 -14.977 1 91.81 12 MET B O 1
ATOM 1960 N N . ILE B 1 13 ? 8.562 -12.219 -14.414 1 89.31 13 ILE B N 1
ATOM 1961 C CA . ILE B 1 13 ? 7.695 -11.688 -15.461 1 89.31 13 ILE B CA 1
ATOM 1962 C C . ILE B 1 13 ? 8.18 -12.164 -16.828 1 89.31 13 ILE B C 1
ATOM 1964 O O . ILE B 1 13 ? 9.383 -12.195 -17.094 1 89.31 13 ILE B O 1
ATOM 1968 N N . GLY B 1 14 ? 7.227 -12.594 -17.641 1 88.19 14 GLY B N 1
ATOM 1969 C CA . GLY B 1 14 ? 7.566 -13 -19 1 88.19 14 GLY B CA 1
ATOM 1970 C C . GLY B 1 14 ? 8.086 -14.43 -19.078 1 88.19 14 GLY B C 1
ATOM 1971 O O . GLY B 1 14 ? 8.516 -14.875 -20.141 1 88.19 14 GLY B O 1
ATOM 1972 N N . SER B 1 15 ? 8.031 -15.148 -18.016 1 92.88 15 SER B N 1
ATOM 1973 C CA . SER B 1 15 ? 8.633 -16.469 -18.016 1 92.88 15 SER B CA 1
ATOM 1974 C C . SER B 1 15 ? 7.695 -17.516 -18.625 1 92.88 15 SER B C 1
ATOM 1976 O O . SER B 1 15 ? 8.109 -18.641 -18.906 1 92.88 15 SER B O 1
ATOM 1978 N N . GLY B 1 16 ? 6.438 -17.188 -18.781 1 91.62 16 GLY B N 1
ATOM 1979 C CA . GLY B 1 16 ? 5.484 -18.125 -19.344 1 91.62 16 GLY B CA 1
ATOM 1980 C C . GLY B 1 16 ? 4.566 -18.734 -18.297 1 91.62 16 GLY B C 1
ATOM 1981 O O . GLY B 1 16 ? 3.912 -19.75 -18.562 1 91.62 16 GLY B O 1
ATOM 1982 N N . LYS B 1 17 ? 4.504 -18.172 -17.141 1 94.5 17 LYS B N 1
ATOM 1983 C CA . LYS B 1 17 ? 3.703 -18.688 -16.031 1 94.5 17 LYS B CA 1
ATOM 1984 C C . LYS B 1 17 ? 2.23 -18.797 -16.422 1 94.5 17 LYS B C 1
ATOM 1986 O O . LYS B 1 17 ? 1.609 -19.844 -16.234 1 94.5 17 LYS B O 1
ATOM 1991 N N . SER B 1 18 ? 1.702 -17.656 -16.984 1 92.31 18 SER B N 1
ATOM 1992 C CA . SER B 1 18 ? 0.28 -17.625 -17.312 1 92.31 18 SER B CA 1
ATOM 1993 C C . SER B 1 18 ? -0.066 -18.672 -18.359 1 92.31 18 SER B C 1
ATOM 1995 O O . SER B 1 18 ? -1.096 -19.344 -18.266 1 92.31 18 SER B O 1
ATOM 1997 N N . THR B 1 19 ? 0.763 -18.812 -19.328 1 93.25 19 THR B N 1
ATOM 1998 C CA . THR B 1 19 ? 0.573 -19.812 -20.375 1 93.25 19 THR B CA 1
ATOM 1999 C C . THR B 1 19 ? 0.586 -21.219 -19.781 1 93.25 19 THR B C 1
ATOM 2001 O O . THR B 1 19 ? -0.276 -22.047 -20.109 1 93.25 19 THR B O 1
ATOM 2004 N N . LEU B 1 20 ? 1.549 -21.5 -18.969 1 97 20 LEU B N 1
ATOM 2005 C CA . LEU B 1 20 ? 1.642 -22.828 -18.344 1 97 20 LEU B CA 1
ATOM 2006 C C . LEU B 1 20 ? 0.431 -23.094 -17.453 1 97 20 LEU B C 1
ATOM 2008 O O . LEU B 1 20 ? -0.162 -24.172 -17.516 1 97 20 LEU B O 1
ATOM 2012 N N . ALA B 1 21 ? 0.095 -22.125 -16.609 1 96.25 21 ALA B N 1
ATOM 2013 C CA . ALA B 1 21 ? -1.043 -22.281 -15.703 1 96.25 21 ALA B CA 1
ATOM 2014 C C . ALA B 1 21 ? -2.32 -22.578 -16.484 1 96.25 21 ALA B C 1
ATOM 2016 O O . ALA B 1 21 ? -3.08 -23.484 -16.109 1 96.25 21 ALA B O 1
ATOM 2017 N N . LYS B 1 22 ? -2.549 -21.891 -17.562 1 95.12 22 LYS B N 1
ATOM 2018 C CA . LYS B 1 22 ? -3.727 -22.109 -18.391 1 95.12 22 LYS B CA 1
ATOM 2019 C C . LYS B 1 22 ? -3.686 -23.484 -19.047 1 95.12 22 LYS B C 1
ATOM 2021 O O . LYS B 1 22 ? -4.711 -24.172 -19.156 1 95.12 22 LYS B O 1
ATOM 2026 N N . GLY B 1 23 ? -2.551 -23.875 -19.562 1 96.38 23 GLY B N 1
ATOM 2027 C CA . GLY B 1 23 ? -2.385 -25.203 -20.141 1 96.38 23 GLY B CA 1
ATOM 2028 C C . GLY B 1 23 ? -2.688 -26.312 -19.156 1 96.38 23 GLY B C 1
ATOM 2029 O O . GLY B 1 23 ? -3.35 -27.297 -19.5 1 96.38 23 GLY B O 1
ATOM 2030 N N . LEU B 1 24 ? -2.195 -26.172 -17.938 1 96 24 LEU B N 1
ATOM 2031 C CA . LEU B 1 24 ? -2.445 -27.156 -16.906 1 96 24 LEU B CA 1
ATOM 2032 C C . LEU B 1 24 ? -3.928 -27.219 -16.547 1 96 24 LEU B C 1
ATOM 2034 O O . LEU B 1 24 ? -4.492 -28.297 -16.391 1 96 24 LEU B O 1
ATOM 2038 N N . HIS B 1 25 ? -4.504 -26.062 -16.406 1 93.5 25 HIS B N 1
ATOM 2039 C CA . HIS B 1 25 ? -5.93 -25.984 -16.125 1 93.5 25 HIS B CA 1
ATOM 2040 C C . HIS B 1 25 ? -6.746 -26.688 -17.203 1 93.5 25 HIS B C 1
ATOM 2042 O O . HIS B 1 25 ? -7.738 -27.359 -16.891 1 93.5 25 HIS B O 1
ATOM 2048 N N . LYS B 1 26 ? -6.395 -26.547 -18.453 1 94 26 LYS B N 1
ATOM 2049 C CA . LYS B 1 26 ? -7.07 -27.219 -19.562 1 94 26 LYS B CA 1
ATOM 2050 C C . LYS B 1 26 ? -6.863 -28.719 -19.5 1 94 26 LYS B C 1
ATOM 2052 O O . LYS B 1 26 ? -7.77 -29.5 -19.844 1 94 26 LYS B O 1
ATOM 2057 N N . HIS B 1 27 ? -5.738 -29.109 -19.109 1 93.12 27 HIS B N 1
ATOM 2058 C CA . HIS B 1 27 ? -5.391 -30.531 -19.062 1 93.12 27 HIS B CA 1
ATOM 2059 C C . HIS B 1 27 ? -6.125 -31.25 -17.938 1 93.12 27 HIS B C 1
ATOM 2061 O O . HIS B 1 27 ? -6.637 -32.344 -18.125 1 93.12 27 HIS B O 1
ATOM 2067 N N . TYR B 1 28 ? -6.133 -30.516 -16.797 1 90.56 28 TYR B N 1
ATOM 2068 C CA . TYR B 1 28 ? -6.82 -31.078 -15.648 1 90.56 28 TYR B CA 1
ATOM 2069 C C . TYR B 1 28 ? -8.242 -30.531 -15.539 1 90.56 28 TYR B C 1
ATOM 2071 O O . TYR B 1 28 ? -8.477 -29.516 -14.906 1 90.56 28 TYR B O 1
ATOM 2079 N N . LYS B 1 29 ? -9.258 -31.125 -16.094 1 78.88 29 LYS B N 1
ATOM 2080 C CA . LYS B 1 29 ? -10.609 -30.641 -16.344 1 78.88 29 LYS B CA 1
ATOM 2081 C C . LYS B 1 29 ? -11.305 -30.219 -15.047 1 78.88 29 LYS B C 1
ATOM 2083 O O . LYS B 1 29 ? -12.094 -29.266 -15.039 1 78.88 29 LYS B O 1
ATOM 2088 N N . LYS B 1 30 ? -11.172 -30.797 -14.016 1 81 30 LYS B N 1
ATOM 2089 C CA . LYS B 1 30 ? -11.859 -30.438 -12.781 1 81 30 LYS B CA 1
ATOM 2090 C C . LYS B 1 30 ? -10.977 -29.562 -11.898 1 81 30 LYS B C 1
ATOM 2092 O O . LYS B 1 30 ? -11.078 -29.594 -10.672 1 81 30 LYS B O 1
ATOM 2097 N N . SER B 1 31 ? -10.203 -28.734 -12.547 1 87.94 31 SER B N 1
ATOM 2098 C CA . SER B 1 31 ? -9.32 -27.859 -11.781 1 87.94 31 SER B CA 1
ATOM 2099 C C . SER B 1 31 ? -9.828 -26.406 -11.797 1 87.94 31 SER B C 1
ATOM 2101 O O . SER B 1 31 ? -10.75 -26.078 -12.547 1 87.94 31 SER B O 1
ATOM 2103 N N . VAL B 1 32 ? -9.32 -25.625 -10.867 1 90.38 32 VAL B N 1
ATOM 2104 C CA . VAL B 1 32 ? -9.586 -24.203 -10.789 1 90.38 32 VAL B CA 1
ATOM 2105 C C . VAL B 1 32 ? -8.289 -23.422 -11.016 1 90.38 32 VAL B C 1
ATOM 2107 O O . VAL B 1 32 ? -7.227 -23.828 -10.547 1 90.38 32 VAL B O 1
ATOM 2110 N N . LEU B 1 33 ? -8.43 -22.359 -11.758 1 92.25 33 LEU B N 1
ATOM 2111 C CA . LEU B 1 33 ? -7.281 -21.5 -12 1 92.25 33 LEU B CA 1
ATOM 2112 C C . LEU B 1 33 ? -7.473 -20.141 -11.344 1 92.25 33 LEU B C 1
ATOM 2114 O O . LEU B 1 33 ? -8.469 -19.453 -11.602 1 92.25 33 LEU B O 1
ATOM 2118 N N . LEU B 1 34 ? -6.617 -19.797 -10.469 1 91.44 34 LEU B N 1
ATOM 2119 C CA . LEU B 1 34 ? -6.555 -18.469 -9.883 1 91.44 34 LEU B CA 1
ATOM 2120 C C . LEU B 1 34 ? -5.449 -17.641 -10.523 1 91.44 34 LEU B C 1
ATOM 2122 O O . LEU B 1 34 ? -4.262 -17.922 -10.328 1 91.44 34 LEU B O 1
ATOM 2126 N N . GLU B 1 35 ? -5.863 -16.656 -11.195 1 90 35 GLU B N 1
ATOM 2127 C CA . GLU B 1 35 ? -4.895 -15.766 -11.836 1 90 35 GLU B CA 1
ATOM 2128 C C . GLU B 1 35 ? -4.426 -14.672 -10.875 1 90 35 GLU B C 1
ATOM 2130 O O . GLU B 1 35 ? -5.176 -14.25 -9.992 1 90 35 GLU B O 1
ATOM 2135 N N . GLU B 1 36 ? -3.193 -14.266 -11.047 1 82.88 36 GLU B N 1
ATOM 2136 C CA . GLU B 1 36 ? -2.625 -13.188 -10.242 1 82.88 36 GLU B CA 1
ATOM 2137 C C . GLU B 1 36 ? -3.457 -11.914 -10.359 1 82.88 36 GLU B C 1
ATOM 2139 O O . GLU B 1 36 ? -3.719 -11.234 -9.367 1 82.88 36 GLU B O 1
ATOM 2144 N N . PHE B 1 37 ? -3.791 -11.578 -11.547 1 79.75 37 PHE B N 1
ATOM 2145 C CA . PHE B 1 37 ? -4.645 -10.445 -11.875 1 79.75 37 PHE B CA 1
ATOM 2146 C C . PHE B 1 37 ? -5.441 -10.711 -13.148 1 79.75 37 PHE B C 1
ATOM 2148 O O . PHE B 1 37 ? -5.035 -11.523 -13.977 1 79.75 37 PHE B O 1
ATOM 2155 N N . GLN B 1 38 ? -6.48 -9.992 -13.18 1 80.38 38 GLN B N 1
ATOM 2156 C CA . GLN B 1 38 ? -7.227 -10.016 -14.43 1 80.38 38 GLN B CA 1
ATOM 2157 C C . GLN B 1 38 ? -6.617 -9.062 -15.453 1 80.38 38 GLN B C 1
ATOM 2159 O O . GLN B 1 38 ? -6.145 -7.984 -15.102 1 80.38 38 GLN B O 1
ATOM 2164 N N . GLU B 1 39 ? -6.637 -9.492 -16.641 1 76.62 39 GLU B N 1
ATOM 2165 C CA . GLU B 1 39 ? -6.031 -8.695 -17.703 1 76.62 39 GLU B CA 1
ATOM 2166 C C . GLU B 1 39 ? -6.602 -7.285 -17.734 1 76.62 39 GLU B C 1
ATOM 2168 O O . GLU B 1 39 ? -5.875 -6.32 -17.984 1 76.62 39 GLU B O 1
ATOM 2173 N N . ASN B 1 40 ? -7.797 -7.117 -17.469 1 81.56 40 ASN B N 1
ATOM 2174 C CA . ASN B 1 40 ? -8.453 -5.816 -17.562 1 81.56 40 ASN B CA 1
ATOM 2175 C C . ASN B 1 40 ? -8.648 -5.188 -16.188 1 81.56 40 ASN B C 1
ATOM 2177 O O . ASN B 1 40 ? -9.469 -4.281 -16.031 1 81.56 40 ASN B O 1
ATOM 2181 N N . ASP B 1 41 ? -7.875 -5.68 -15.273 1 87.88 41 ASP B N 1
ATOM 2182 C CA . ASP B 1 41 ? -7.973 -5.082 -13.945 1 87.88 41 ASP B CA 1
ATOM 2183 C C . ASP B 1 41 ? -7.41 -3.664 -13.938 1 87.88 41 ASP B C 1
ATOM 2185 O O . ASP B 1 41 ? -6.203 -3.469 -14.086 1 87.88 41 ASP B O 1
ATOM 2189 N N . PRO B 1 42 ? -8.234 -2.668 -13.758 1 88.81 42 PRO B N 1
ATOM 2190 C CA . PRO B 1 42 ? -7.773 -1.283 -13.875 1 88.81 42 PRO B CA 1
ATOM 2191 C C . PRO B 1 42 ? -6.789 -0.895 -12.773 1 88.81 42 PRO B C 1
ATOM 2193 O O . PRO B 1 42 ? -5.867 -0.111 -13.008 1 88.81 42 PRO B O 1
ATOM 2196 N N . VAL B 1 43 ? -6.961 -1.453 -11.586 1 92.62 43 VAL B N 1
ATOM 2197 C CA . VAL B 1 43 ? -6.086 -1.1 -10.469 1 92.62 43 VAL B CA 1
ATOM 2198 C C . VAL B 1 43 ? -4.68 -1.635 -10.727 1 92.62 43 VAL B C 1
ATOM 2200 O O . VAL B 1 43 ? -3.709 -0.874 -10.719 1 92.62 43 VAL B O 1
ATOM 2203 N N . PHE B 1 44 ? -4.605 -2.885 -11.062 1 90.75 44 PHE B N 1
ATOM 2204 C CA . PHE B 1 44 ? -3.314 -3.51 -11.328 1 90.75 44 PHE B CA 1
ATOM 2205 C C . PHE B 1 44 ? -2.609 -2.814 -12.484 1 90.75 44 PHE B C 1
ATOM 2207 O O . PHE B 1 44 ? -1.433 -2.463 -12.383 1 90.75 44 PHE B O 1
ATOM 2214 N N . ASN B 1 45 ? -3.334 -2.574 -13.5 1 90.62 45 ASN B N 1
ATOM 2215 C CA . ASN B 1 45 ? -2.748 -1.979 -14.695 1 90.62 45 ASN B CA 1
ATOM 2216 C C . ASN B 1 45 ? -2.262 -0.558 -14.438 1 90.62 45 ASN B C 1
ATOM 2218 O O . ASN B 1 45 ? -1.233 -0.14 -14.969 1 90.62 45 ASN B O 1
ATOM 2222 N N . THR B 1 46 ? -2.975 0.175 -13.648 1 94.06 46 THR B N 1
ATOM 2223 C CA . THR B 1 46 ? -2.572 1.532 -13.297 1 94.06 46 THR B CA 1
ATOM 2224 C C . THR B 1 46 ? -1.294 1.518 -12.461 1 94.06 46 THR B C 1
ATOM 2226 O O . THR B 1 46 ? -0.363 2.279 -12.727 1 94.06 46 THR B O 1
ATOM 2229 N N . PHE B 1 47 ? -1.246 0.607 -11.508 1 93.69 47 PHE B N 1
ATOM 2230 C CA . PHE B 1 47 ? -0.045 0.47 -10.695 1 93.69 47 PHE B CA 1
ATOM 2231 C C . PHE B 1 47 ? 1.153 0.093 -11.562 1 93.69 47 PHE B C 1
ATOM 2233 O O . PHE B 1 47 ? 2.244 0.644 -11.391 1 93.69 47 PHE B O 1
ATOM 2240 N N . LEU B 1 48 ? 0.954 -0.839 -12.43 1 90.94 48 LEU B N 1
ATOM 2241 C CA . LEU B 1 48 ? 2.031 -1.273 -13.32 1 90.94 48 LEU B CA 1
ATOM 2242 C C . LEU B 1 48 ? 2.559 -0.107 -14.148 1 90.94 48 LEU B C 1
ATOM 2244 O O . LEU B 1 48 ? 3.771 0.065 -14.281 1 90.94 48 LEU B O 1
ATOM 2248 N N . LYS B 1 49 ? 1.651 0.605 -14.672 1 91.62 49 LYS B N 1
ATOM 2249 C CA . LYS B 1 49 ? 2.027 1.785 -15.445 1 91.62 49 LYS B CA 1
ATOM 2250 C C . LYS B 1 49 ? 2.854 2.754 -14.602 1 91.62 49 LYS B C 1
ATOM 2252 O O . LYS B 1 49 ? 3.904 3.225 -15.039 1 91.62 49 LYS B O 1
ATOM 2257 N N . TRP B 1 50 ? 2.402 3.076 -13.391 1 94.06 50 TRP B N 1
ATOM 2258 C CA . TRP B 1 50 ? 3.121 3.971 -12.492 1 94.06 50 TRP B CA 1
ATOM 2259 C C . TRP B 1 50 ? 4.523 3.445 -12.203 1 94.06 50 TRP B C 1
ATOM 2261 O O . TRP B 1 50 ? 5.488 4.219 -12.172 1 94.06 50 TRP B O 1
ATOM 2271 N N . MET B 1 51 ? 4.621 2.164 -12.008 1 92.56 51 MET B N 1
ATOM 2272 C CA . MET B 1 51 ? 5.91 1.55 -11.711 1 92.56 51 MET B CA 1
ATOM 2273 C C . MET B 1 51 ? 6.883 1.744 -12.875 1 92.56 51 MET B C 1
ATOM 2275 O O . MET B 1 51 ? 8.008 2.199 -12.672 1 92.56 51 MET B O 1
ATOM 2279 N N . TYR B 1 52 ? 6.43 1.48 -14.062 1 91.25 52 TYR B N 1
ATOM 2280 C CA . TYR B 1 52 ? 7.324 1.534 -15.219 1 91.25 52 TYR B CA 1
ATOM 2281 C C . TYR B 1 52 ? 7.621 2.977 -15.609 1 91.25 52 TYR B C 1
ATOM 2283 O O . TYR B 1 52 ? 8.641 3.254 -16.25 1 91.25 52 TYR B O 1
ATOM 2291 N N . GLU B 1 53 ? 6.75 3.873 -15.172 1 92.94 53 GLU B N 1
ATOM 2292 C CA . GLU B 1 53 ? 6.984 5.297 -15.391 1 92.94 53 GLU B CA 1
ATOM 2293 C C . GLU B 1 53 ? 7.812 5.902 -14.258 1 92.94 53 GLU B C 1
ATOM 2295 O O . GLU B 1 53 ? 8.055 7.109 -14.234 1 92.94 53 GLU B O 1
ATOM 2300 N N . LYS B 1 54 ? 8.125 5.113 -13.312 1 91.88 54 LYS B N 1
ATOM 2301 C CA . LYS B 1 54 ? 9.008 5.48 -12.211 1 91.88 54 LYS B CA 1
ATOM 2302 C C . LYS B 1 54 ? 8.359 6.535 -11.312 1 91.88 54 LYS B C 1
ATOM 2304 O O . LYS B 1 54 ? 9.031 7.453 -10.836 1 91.88 54 LYS B O 1
ATOM 2309 N N . GLN B 1 55 ? 7.035 6.398 -11.234 1 92.12 55 GLN B N 1
ATOM 2310 C CA . GLN B 1 55 ? 6.352 7.223 -10.242 1 92.12 55 GLN B CA 1
ATOM 2311 C C . GLN B 1 55 ? 6.922 6.984 -8.844 1 92.12 55 GLN B C 1
ATOM 2313 O O . GLN B 1 55 ? 7.098 5.84 -8.422 1 92.12 55 GLN B O 1
ATOM 2318 N N . PRO B 1 56 ? 7.188 8.094 -8.102 1 90.25 56 PRO B N 1
ATOM 2319 C CA . PRO B 1 56 ? 7.836 7.906 -6.805 1 90.25 56 PRO B CA 1
ATOM 2320 C C . PRO B 1 56 ? 6.898 7.316 -5.754 1 90.25 56 PRO B C 1
ATOM 2322 O O . PRO B 1 56 ? 5.691 7.578 -5.785 1 90.25 56 PRO B O 1
ATOM 2325 N N . ASN B 1 57 ? 7.465 6.527 -4.852 1 91.88 57 ASN B N 1
ATOM 2326 C CA . ASN B 1 57 ? 6.852 6.07 -3.609 1 91.88 57 ASN B CA 1
ATOM 2327 C C . ASN B 1 57 ? 5.633 5.191 -3.875 1 91.88 57 ASN B C 1
ATOM 2329 O O . ASN B 1 57 ? 4.656 5.238 -3.129 1 91.88 57 ASN B O 1
ATOM 2333 N N . ILE B 1 58 ? 5.574 4.43 -4.934 1 93.62 58 ILE B N 1
ATOM 2334 C CA . ILE B 1 58 ? 4.383 3.658 -5.273 1 93.62 58 ILE B CA 1
ATOM 2335 C C . ILE B 1 58 ? 4.602 2.188 -4.922 1 93.62 58 ILE B C 1
ATOM 2337 O O . ILE B 1 58 ? 3.65 1.402 -4.895 1 93.62 58 ILE B O 1
ATOM 2341 N N . HIS B 1 59 ? 5.82 1.801 -4.629 1 92.75 59 HIS B N 1
ATOM 2342 C CA . HIS B 1 59 ? 6.172 0.385 -4.621 1 92.75 59 HIS B CA 1
ATOM 2343 C C . HIS B 1 59 ? 5.539 -0.332 -3.434 1 92.75 59 HIS B C 1
ATOM 2345 O O . HIS B 1 59 ? 4.949 -1.403 -3.59 1 92.75 59 HIS B O 1
ATOM 2351 N N . ILE B 1 60 ? 5.582 0.264 -2.262 1 94.44 60 ILE B N 1
ATOM 2352 C CA . ILE B 1 60 ? 4.961 -0.37 -1.104 1 94.44 60 ILE B CA 1
ATOM 2353 C C . ILE B 1 60 ? 3.447 -0.436 -1.304 1 94.44 60 ILE B C 1
ATOM 2355 O O . ILE B 1 60 ? 2.82 -1.453 -1.002 1 94.44 60 ILE B O 1
ATOM 2359 N N . GLY B 1 61 ? 2.893 0.637 -1.822 1 95.44 61 GLY B N 1
ATOM 2360 C CA . GLY B 1 61 ? 1.47 0.647 -2.119 1 95.44 61 GLY B CA 1
ATOM 2361 C C . GLY B 1 61 ? 1.055 -0.444 -3.088 1 95.44 61 GLY B C 1
ATOM 2362 O O . GLY B 1 61 ? 0.072 -1.149 -2.852 1 95.44 61 GLY B O 1
ATOM 2363 N N . PHE B 1 62 ? 1.814 -0.63 -4.109 1 94.75 62 PHE B N 1
ATOM 2364 C CA . PHE B 1 62 ? 1.526 -1.635 -5.125 1 94.75 62 PHE B CA 1
ATOM 2365 C C . PHE B 1 62 ? 1.603 -3.037 -4.535 1 94.75 62 PHE B C 1
ATOM 2367 O O . PHE B 1 62 ? 0.662 -3.824 -4.668 1 94.75 62 PHE B O 1
ATOM 2374 N N . GLN B 1 63 ? 2.648 -3.309 -3.898 1 94 63 GLN B N 1
ATOM 2375 C CA . GLN B 1 63 ? 2.844 -4.648 -3.355 1 94 63 GLN B CA 1
ATOM 2376 C C . GLN B 1 63 ? 1.823 -4.953 -2.262 1 94 63 GLN B C 1
ATOM 2378 O O . GLN B 1 63 ? 1.356 -6.086 -2.139 1 94 63 GLN B O 1
ATOM 2383 N N . SER B 1 64 ? 1.509 -3.947 -1.454 1 94.75 64 SER B N 1
ATOM 2384 C CA . SER B 1 64 ? 0.499 -4.148 -0.42 1 94.75 64 SER B CA 1
ATOM 2385 C C . SER B 1 64 ? -0.862 -4.465 -1.03 1 94.75 64 SER B C 1
ATOM 2387 O O . SER B 1 64 ? -1.591 -5.32 -0.525 1 94.75 64 SER B O 1
ATOM 2389 N N . TYR B 1 65 ? -1.19 -3.77 -2.053 1 94.06 65 TYR B N 1
ATOM 2390 C CA . TYR B 1 65 ? -2.432 -4.055 -2.766 1 94.06 65 TYR B CA 1
ATOM 2391 C C . TYR B 1 65 ? -2.449 -5.492 -3.273 1 94.06 65 TYR B C 1
ATOM 2393 O O . TYR B 1 65 ? -3.445 -6.203 -3.111 1 94.06 65 TYR B O 1
ATOM 2401 N N . ILE B 1 66 ? -1.362 -5.922 -3.867 1 93.62 66 ILE B N 1
ATOM 2402 C CA . ILE B 1 66 ? -1.286 -7.254 -4.457 1 93.62 66 ILE B CA 1
ATOM 2403 C C . ILE B 1 66 ? -1.429 -8.312 -3.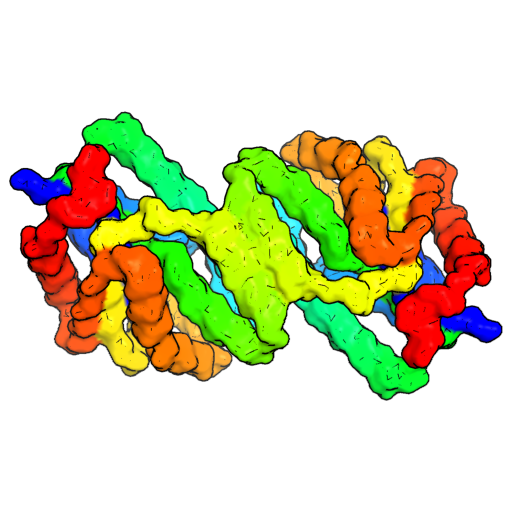365 1 93.62 66 ILE B C 1
ATOM 2405 O O . ILE B 1 66 ? -2.201 -9.258 -3.508 1 93.62 66 ILE B O 1
ATOM 2409 N N . ILE B 1 67 ? -0.739 -8.141 -2.316 1 92.56 67 ILE B N 1
ATOM 2410 C CA . ILE B 1 67 ? -0.731 -9.117 -1.233 1 92.56 67 ILE B CA 1
ATOM 2411 C C . ILE B 1 67 ? -2.131 -9.227 -0.63 1 92.56 67 ILE B C 1
ATOM 2413 O O . ILE B 1 67 ? -2.629 -10.328 -0.405 1 92.56 67 ILE B O 1
ATOM 2417 N N . GLU B 1 68 ? -2.736 -8.07 -0.416 1 90.5 68 GLU B N 1
ATOM 2418 C CA . GLU B 1 68 ? -4.098 -8.078 0.109 1 90.5 68 GLU B CA 1
ATOM 2419 C C . GLU B 1 68 ? -5.066 -8.727 -0.874 1 90.5 68 GLU B C 1
ATOM 2421 O O . GLU B 1 68 ? -5.887 -9.562 -0.483 1 90.5 68 GLU B O 1
ATOM 2426 N N . SER B 1 69 ? -4.984 -8.367 -2.141 1 90 69 SER B N 1
ATOM 2427 C CA . SER B 1 69 ? -5.887 -8.859 -3.178 1 90 69 SER B CA 1
ATOM 2428 C C . SER B 1 69 ? -5.738 -10.367 -3.367 1 90 69 SER B C 1
ATOM 2430 O O . SER B 1 69 ? -6.738 -11.086 -3.438 1 90 69 SER B O 1
ATOM 2432 N N . LEU B 1 70 ? -4.512 -10.859 -3.424 1 90.38 70 LEU B N 1
ATOM 2433 C CA . LEU B 1 70 ? -4.266 -12.289 -3.623 1 90.38 70 LEU B CA 1
ATOM 2434 C C . LEU B 1 70 ? -4.738 -13.094 -2.418 1 90.38 70 LEU B C 1
ATOM 2436 O O . LEU B 1 70 ? -5.293 -14.18 -2.574 1 90.38 70 LEU B O 1
ATOM 2440 N N . SER B 1 71 ? -4.449 -12.547 -1.269 1 89.5 71 SER B N 1
ATOM 2441 C CA . SER B 1 71 ? -4.914 -13.211 -0.055 1 89.5 71 SER B CA 1
ATOM 2442 C C . SER B 1 71 ? -6.438 -13.32 -0.035 1 89.5 71 SER B C 1
ATOM 2444 O O . SER B 1 71 ? -6.98 -14.391 0.254 1 89.5 71 SER B O 1
ATOM 2446 N N . ASP B 1 72 ? -7.059 -12.266 -0.356 1 86.88 72 ASP B N 1
ATOM 2447 C CA . ASP B 1 72 ? -8.516 -12.227 -0.363 1 86.88 72 ASP B CA 1
ATOM 2448 C C . ASP B 1 72 ? -9.086 -13.156 -1.432 1 86.88 72 ASP B C 1
ATOM 2450 O O . ASP B 1 72 ? -10.008 -13.922 -1.166 1 86.88 72 ASP B O 1
ATOM 2454 N N . THR B 1 73 ? -8.578 -13.148 -2.641 1 87.5 73 THR B N 1
ATOM 2455 C CA . THR B 1 73 ? -9.062 -13.961 -3.756 1 87.5 73 THR B CA 1
ATOM 2456 C C . THR B 1 73 ? -8.812 -15.438 -3.496 1 87.5 73 THR B C 1
ATOM 2458 O O . THR B 1 73 ? -9.633 -16.281 -3.859 1 87.5 73 THR B O 1
ATOM 2461 N N . PHE B 1 74 ? -7.707 -15.727 -2.928 1 89.62 74 PHE B N 1
ATOM 2462 C CA . PHE B 1 74 ? -7.398 -17.109 -2.58 1 89.62 74 PHE B CA 1
ATOM 2463 C C . PHE B 1 74 ? -8.445 -17.672 -1.633 1 89.62 74 PHE B C 1
ATOM 2465 O O . PHE B 1 74 ? -8.992 -18.75 -1.878 1 89.62 74 PHE B O 1
ATOM 2472 N N . LYS B 1 75 ? -8.711 -16.953 -0.609 1 86.31 75 LYS B N 1
ATOM 2473 C CA . LYS B 1 75 ? -9.688 -17.406 0.377 1 86.31 75 LYS B CA 1
ATOM 2474 C C . LYS B 1 75 ? -11.055 -17.625 -0.266 1 86.31 75 LYS B C 1
ATOM 2476 O O . LYS B 1 75 ? -11.711 -18.625 -0 1 86.31 75 LYS B O 1
ATOM 2481 N N . LYS B 1 76 ? -11.453 -16.75 -1.092 1 86.38 76 LYS B N 1
ATOM 2482 C CA . LYS B 1 76 ? -12.742 -16.859 -1.776 1 86.38 76 LYS B CA 1
ATOM 2483 C C . LYS B 1 76 ? -12.766 -18.062 -2.717 1 86.38 76 LYS B C 1
ATOM 2485 O O . LYS B 1 76 ? -13.773 -18.75 -2.812 1 86.38 76 LYS B O 1
ATOM 2490 N N . THR B 1 77 ? -11.664 -18.281 -3.395 1 86.38 77 THR B N 1
ATOM 2491 C CA . THR B 1 77 ? -11.555 -19.406 -4.328 1 86.38 77 THR B CA 1
ATOM 2492 C C . THR B 1 77 ? -11.625 -20.734 -3.592 1 86.38 77 THR B C 1
ATOM 2494 O O . THR B 1 77 ? -12.344 -21.641 -4.008 1 86.38 77 THR B O 1
ATOM 2497 N N . VAL B 1 78 ? -10.938 -20.844 -2.525 1 83.94 78 VAL B N 1
ATOM 2498 C CA . VAL B 1 78 ? -10.93 -22.062 -1.734 1 83.94 78 VAL B CA 1
ATOM 2499 C C . VAL B 1 78 ? -12.312 -22.328 -1.153 1 83.94 78 VAL B C 1
ATOM 2501 O O . VAL B 1 78 ? -12.797 -23.453 -1.159 1 83.94 78 VAL B O 1
ATOM 2504 N N . ALA B 1 79 ? -12.898 -21.25 -0.696 1 83 79 ALA B N 1
ATOM 2505 C CA . ALA B 1 79 ? -14.258 -21.375 -0.167 1 83 79 ALA B CA 1
ATOM 2506 C C . ALA B 1 79 ? -15.219 -21.875 -1.245 1 83 79 ALA B C 1
ATOM 2508 O O . ALA B 1 79 ? -16.016 -22.781 -1.005 1 83 79 ALA B O 1
ATOM 2509 N N . LYS B 1 80 ? -15.133 -21.328 -2.373 1 83.38 80 LYS B N 1
ATOM 2510 C CA . LYS B 1 80 ? -15.984 -21.734 -3.488 1 83.38 80 LYS B CA 1
ATOM 2511 C C . LYS B 1 80 ? -15.695 -23.172 -3.898 1 83.38 80 LYS B C 1
ATOM 2513 O O . LYS B 1 80 ? -16.609 -23.922 -4.238 1 83.38 80 LYS B O 1
ATOM 2518 N N . PHE B 1 81 ? -14.5 -23.453 -3.893 1 80.75 81 PHE B N 1
ATOM 2519 C CA . PHE B 1 81 ? -14.039 -24.797 -4.211 1 80.75 81 PHE B CA 1
ATOM 2520 C C . PHE B 1 81 ? -14.656 -25.828 -3.268 1 80.75 81 PHE B C 1
ATOM 2522 O O . PHE B 1 81 ? -15.203 -26.844 -3.713 1 80.75 81 PHE B O 1
ATOM 2529 N N . LYS B 1 82 ? -14.672 -25.469 -2.055 1 76.94 82 LYS B N 1
ATOM 2530 C CA . LYS B 1 82 ? -15.227 -26.359 -1.039 1 76.94 82 LYS B CA 1
ATOM 2531 C C . LYS B 1 82 ? -16.75 -26.422 -1.129 1 76.94 82 LYS B C 1
ATOM 2533 O O . LYS B 1 82 ? -17.344 -27.484 -0.972 1 76.94 82 LYS B O 1
ATOM 2538 N N . ASN B 1 83 ? -17.25 -25.359 -1.412 1 81.56 83 ASN B N 1
ATOM 2539 C CA . ASN B 1 83 ? -18.719 -25.266 -1.493 1 81.56 83 ASN B CA 1
ATOM 2540 C C . ASN B 1 83 ? -19.25 -26.016 -2.709 1 81.56 83 ASN B C 1
ATOM 2542 O O . ASN B 1 83 ? -20.391 -26.469 -2.709 1 81.56 83 ASN B O 1
ATOM 2546 N N . ASN B 1 84 ? -18.469 -26.125 -3.746 1 79.69 84 ASN B N 1
ATOM 2547 C CA . ASN B 1 84 ? -18.875 -26.828 -4.953 1 79.69 84 ASN B CA 1
ATOM 2548 C C . ASN B 1 84 ? -18.578 -28.312 -4.855 1 79.69 84 ASN B C 1
ATOM 2550 O O . ASN B 1 84 ? -18.578 -29.031 -5.867 1 79.69 84 ASN B O 1
ATOM 2554 N N . ASN B 1 85 ? -18.344 -28.75 -3.738 1 72.31 85 ASN B N 1
ATOM 2555 C CA . ASN B 1 85 ? -18.125 -30.156 -3.41 1 72.31 85 ASN B CA 1
ATOM 2556 C C . ASN B 1 85 ? -16.953 -30.734 -4.176 1 72.31 85 ASN B C 1
ATOM 2558 O O . ASN B 1 85 ? -17 -31.891 -4.629 1 72.31 85 ASN B O 1
ATOM 2562 N N . LEU B 1 86 ? -16.141 -29.812 -4.5 1 69.62 86 LEU B N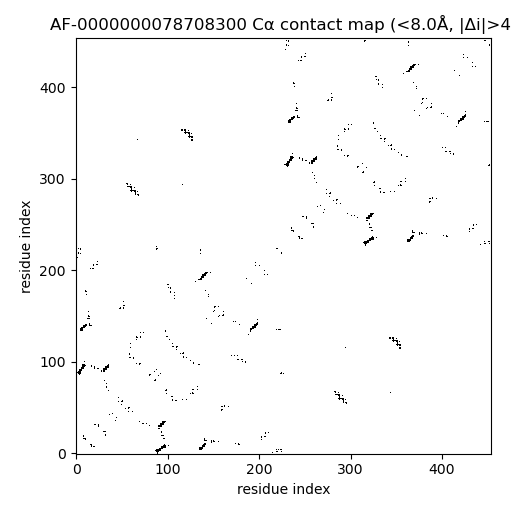 1
ATOM 2563 C CA . LEU B 1 86 ? -14.867 -30.281 -5.023 1 69.62 86 LEU B CA 1
ATOM 2564 C C . LEU B 1 86 ? -13.898 -30.625 -3.891 1 69.62 86 LEU B C 1
ATOM 2566 O O . LEU B 1 86 ? -14.07 -30.141 -2.766 1 69.62 86 LEU B O 1
ATOM 2570 N N . ASN B 1 87 ? -13.117 -31.656 -4.207 1 65.56 87 ASN B N 1
ATOM 2571 C CA . ASN B 1 87 ? -12.164 -32.031 -3.166 1 65.56 87 ASN B CA 1
ATOM 2572 C C . ASN B 1 87 ? -10.734 -32 -3.693 1 65.56 87 ASN B C 1
ATOM 2574 O O . ASN B 1 87 ? -10.5 -32.219 -4.883 1 65.56 87 ASN B O 1
ATOM 2578 N N . PHE B 1 88 ? -9.844 -31.641 -2.824 1 65.31 88 PHE B N 1
ATOM 2579 C CA . PHE B 1 88 ? -8.445 -31.438 -3.172 1 65.31 88 PHE B CA 1
ATOM 2580 C C . PHE B 1 88 ? -7.809 -32.75 -3.652 1 65.31 88 PHE B C 1
ATOM 2582 O O . PHE B 1 88 ? -6.789 -32.719 -4.344 1 65.31 88 PHE B O 1
ATOM 2589 N N . ARG B 1 89 ? -8.406 -33.719 -3.439 1 62.84 89 ARG B N 1
ATOM 2590 C CA . ARG B 1 89 ? -7.852 -35 -3.844 1 62.84 89 ARG B CA 1
ATOM 2591 C C . ARG B 1 89 ? -8.102 -35.281 -5.324 1 62.84 89 ARG B C 1
ATOM 2593 O O . ARG B 1 89 ? -7.285 -35.906 -5.996 1 62.84 89 ARG B O 1
ATOM 2600 N N . ASP B 1 90 ? -9.078 -34.656 -5.742 1 66.38 90 ASP B N 1
ATOM 2601 C CA . ASP B 1 90 ? -9.469 -35 -7.105 1 66.38 90 ASP B CA 1
ATOM 2602 C C . ASP B 1 90 ? -9.391 -33.781 -8.023 1 66.38 90 ASP B C 1
ATOM 2604 O O . ASP B 1 90 ? -9.461 -33.906 -9.242 1 66.38 90 ASP B O 1
ATOM 2608 N N . ASN B 1 91 ? -9.094 -32.688 -7.387 1 81.56 91 ASN B N 1
ATOM 2609 C CA . ASN B 1 91 ? -9.109 -31.453 -8.18 1 81.56 91 ASN B CA 1
ATOM 2610 C C . ASN B 1 91 ? -7.98 -30.516 -7.789 1 81.56 91 ASN B C 1
ATOM 2612 O O . ASN B 1 91 ? -7.68 -30.359 -6.602 1 81.56 91 ASN B O 1
ATOM 2616 N N . HIS B 1 92 ? -7.375 -29.969 -8.82 1 87.31 92 HIS B N 1
ATOM 2617 C CA . HIS B 1 92 ? -6.266 -29.062 -8.555 1 87.31 92 HIS B CA 1
ATOM 2618 C C . HIS B 1 92 ? -6.719 -27.609 -8.594 1 87.31 92 HIS B C 1
ATOM 2620 O O . HIS B 1 92 ? -7.664 -27.266 -9.312 1 87.31 92 HIS B O 1
ATOM 2626 N N . ILE B 1 93 ? -6.137 -26.859 -7.742 1 91.38 93 ILE B N 1
ATOM 2627 C CA . ILE B 1 93 ? -6.148 -25.406 -7.902 1 91.38 93 ILE B CA 1
ATOM 2628 C C . ILE B 1 93 ? -4.785 -24.938 -8.391 1 91.38 93 ILE B C 1
ATOM 2630 O O . ILE B 1 93 ? -3.758 -25.219 -7.773 1 91.38 93 ILE B O 1
ATOM 2634 N N . PHE B 1 94 ? -4.805 -24.297 -9.492 1 94.31 94 PHE B N 1
ATOM 2635 C CA . PHE B 1 94 ? -3.574 -23.719 -10.031 1 94.31 94 PHE B CA 1
ATOM 2636 C C . PHE B 1 94 ? -3.486 -22.234 -9.711 1 94.31 94 PHE B C 1
ATOM 2638 O O . PHE B 1 94 ? -4.441 -21.484 -9.93 1 94.31 94 PHE B O 1
ATOM 2645 N N . LEU B 1 95 ? -2.35 -21.844 -9.164 1 95.06 95 LEU B N 1
ATOM 2646 C CA . LEU B 1 95 ? -2.09 -20.438 -8.883 1 95.06 95 LEU B CA 1
ATOM 2647 C C . LEU B 1 95 ? -1.1 -19.844 -9.883 1 95.06 95 LEU B C 1
ATOM 2649 O O . LEU B 1 95 ? 0.036 -20.312 -9.984 1 95.06 95 LEU B O 1
ATOM 2653 N N . ASP B 1 96 ? -1.536 -18.922 -10.68 1 95.62 96 ASP B N 1
ATOM 2654 C CA . ASP B 1 96 ? -0.603 -18.125 -11.477 1 95.62 96 ASP B CA 1
ATOM 2655 C C . ASP B 1 96 ? 0.109 -17.094 -10.617 1 95.62 96 ASP B C 1
ATOM 2657 O O . ASP B 1 96 ? -0.222 -15.898 -10.672 1 95.62 96 ASP B O 1
ATOM 2661 N N . ARG B 1 97 ? 1.13 -17.5 -9.945 1 93.75 97 ARG B N 1
ATOM 2662 C CA . ARG B 1 97 ? 1.894 -16.812 -8.914 1 93.75 97 ARG B CA 1
ATOM 2663 C C . ARG B 1 97 ? 1.165 -16.859 -7.57 1 93.75 97 ARG B C 1
ATOM 2665 O O . ARG B 1 97 ? -0.057 -17.016 -7.527 1 93.75 97 ARG B O 1
ATOM 2672 N N . PHE B 1 98 ? 1.929 -16.875 -6.504 1 92.5 98 PHE B N 1
ATOM 2673 C CA . PHE B 1 98 ? 1.369 -16.828 -5.16 1 92.5 98 PHE B CA 1
ATOM 2674 C C . PHE B 1 98 ? 2.111 -15.805 -4.309 1 92.5 98 PHE B C 1
ATOM 2676 O O . PHE B 1 98 ? 3.137 -15.266 -4.727 1 92.5 98 PHE B O 1
ATOM 2683 N N . ASN B 1 99 ? 1.642 -15.398 -3.205 1 91.56 99 ASN B N 1
ATOM 2684 C CA . ASN B 1 99 ? 1.908 -14.18 -2.449 1 91.56 99 ASN B CA 1
ATOM 2685 C C . ASN B 1 99 ? 3.389 -14.047 -2.105 1 91.56 99 ASN B C 1
ATOM 2687 O O . ASN B 1 99 ? 3.953 -12.953 -2.191 1 91.56 99 ASN B O 1
ATOM 2691 N N . ILE B 1 100 ? 4.008 -15.133 -1.774 1 91.88 100 ILE B N 1
ATOM 2692 C CA . ILE B 1 100 ? 5.355 -15.008 -1.229 1 91.88 100 ILE B CA 1
ATOM 2693 C C . ILE B 1 100 ? 6.297 -14.453 -2.299 1 91.88 100 ILE B C 1
ATOM 2695 O O . ILE B 1 100 ? 7.301 -13.812 -1.98 1 91.88 100 ILE B O 1
ATOM 2699 N N . GLU B 1 101 ? 5.973 -14.734 -3.547 1 93.69 101 GLU B N 1
ATOM 2700 C CA . GLU B 1 101 ? 6.836 -14.289 -4.637 1 93.69 101 GLU B CA 1
ATOM 2701 C C . GLU B 1 101 ? 6.859 -12.766 -4.738 1 93.69 101 GLU B C 1
ATOM 2703 O O . GLU B 1 101 ? 7.805 -12.188 -5.273 1 93.69 101 GLU B O 1
ATOM 2708 N N . HIS B 1 102 ? 5.848 -12.148 -4.281 1 93.38 102 HIS B N 1
ATOM 2709 C CA . HIS B 1 102 ? 5.781 -10.695 -4.352 1 93.38 102 HIS B CA 1
ATOM 2710 C C . HIS B 1 102 ? 6.785 -10.047 -3.398 1 93.38 102 HIS B C 1
ATOM 2712 O O . HIS B 1 102 ? 7.086 -8.859 -3.518 1 93.38 102 HIS B O 1
ATOM 2718 N N . TYR B 1 103 ? 7.285 -10.852 -2.506 1 94.06 103 TYR B N 1
ATOM 2719 C CA . TYR B 1 103 ? 8.383 -10.383 -1.671 1 94.06 103 TYR B CA 1
ATOM 2720 C C . TYR B 1 103 ? 9.609 -10.062 -2.516 1 94.06 103 TYR B C 1
ATOM 2722 O O . TYR B 1 103 ? 10.352 -9.125 -2.215 1 94.06 103 TYR B O 1
ATOM 2730 N N . VAL B 1 104 ? 9.828 -10.82 -3.551 1 95.31 104 VAL B N 1
ATOM 2731 C CA . VAL B 1 104 ? 10.969 -10.609 -4.434 1 95.31 104 VAL B CA 1
ATOM 2732 C C . VAL B 1 104 ? 10.883 -9.227 -5.07 1 95.31 104 VAL B C 1
ATOM 2734 O O . VAL B 1 104 ? 11.867 -8.484 -5.102 1 95.31 104 VAL B O 1
ATOM 2737 N N . PHE B 1 105 ? 9.727 -8.859 -5.543 1 95.25 105 PHE B N 1
ATOM 2738 C CA . PHE B 1 105 ? 9.508 -7.555 -6.16 1 95.25 105 PHE B CA 1
ATOM 2739 C C . PHE B 1 105 ? 9.758 -6.434 -5.156 1 95.25 105 PHE B C 1
ATOM 2741 O O . PHE B 1 105 ? 10.359 -5.414 -5.492 1 95.25 105 PHE B O 1
ATOM 2748 N N . ALA B 1 106 ? 9.305 -6.66 -3.965 1 94.94 106 ALA B N 1
ATOM 2749 C CA . ALA B 1 106 ? 9.477 -5.645 -2.928 1 94.94 106 ALA B CA 1
ATOM 2750 C C . ALA B 1 106 ? 10.953 -5.406 -2.635 1 94.94 106 ALA B C 1
ATOM 2752 O O . ALA B 1 106 ? 11.398 -4.258 -2.57 1 94.94 106 ALA B O 1
ATOM 2753 N N . VAL B 1 107 ? 11.672 -6.473 -2.504 1 95.38 107 VAL B N 1
ATOM 2754 C CA . VAL B 1 107 ? 13.094 -6.367 -2.197 1 95.38 107 VAL B CA 1
ATOM 2755 C C . VAL B 1 107 ? 13.805 -5.582 -3.299 1 95.38 107 VAL B C 1
ATOM 2757 O O . VAL B 1 107 ? 14.547 -4.641 -3.018 1 95.38 107 VAL B O 1
ATOM 2760 N N . VAL B 1 108 ? 13.523 -5.906 -4.508 1 95.19 108 VAL B N 1
ATOM 2761 C CA . VAL B 1 108 ? 14.227 -5.312 -5.641 1 95.19 108 VAL B CA 1
ATOM 2762 C C . VAL B 1 108 ? 13.852 -3.84 -5.77 1 95.19 108 VAL B C 1
ATOM 2764 O O . VAL B 1 108 ? 14.703 -2.998 -6.055 1 95.19 108 VAL B O 1
ATOM 2767 N N . THR B 1 109 ? 12.633 -3.512 -5.516 1 94.19 109 THR B N 1
ATOM 2768 C CA . THR B 1 109 ? 12.156 -2.158 -5.77 1 94.19 109 THR B CA 1
ATOM 2769 C C . THR B 1 109 ? 12.469 -1.243 -4.59 1 94.19 109 THR B C 1
ATOM 2771 O O . THR B 1 109 ? 12.523 -0.021 -4.742 1 94.19 109 THR B O 1
ATOM 2774 N N . LEU B 1 110 ? 12.727 -1.784 -3.4 1 94.81 110 LEU B N 1
ATOM 2775 C CA . LEU B 1 110 ? 12.945 -0.958 -2.219 1 94.81 110 LEU B CA 1
ATOM 2776 C C . LEU B 1 110 ? 14.43 -0.902 -1.866 1 94.81 110 LEU B C 1
ATOM 2778 O O . LEU B 1 110 ? 14.828 -0.186 -0.945 1 94.81 110 LEU B O 1
ATOM 2782 N N . MET B 1 111 ? 15.211 -1.574 -2.627 1 92.75 111 MET B N 1
ATOM 2783 C CA . MET B 1 111 ? 16.609 -1.791 -2.283 1 92.75 111 MET B CA 1
ATOM 2784 C C . MET B 1 111 ? 17.359 -0.465 -2.188 1 92.75 111 MET B C 1
ATOM 2786 O O . MET B 1 111 ? 18.266 -0.318 -1.368 1 92.75 111 MET B O 1
ATOM 2790 N N . ASP B 1 112 ? 17.016 0.548 -3 1 90.31 112 ASP B N 1
ATOM 2791 C CA . ASP B 1 112 ? 17.75 1.807 -3.027 1 90.31 112 ASP B CA 1
ATOM 2792 C C . ASP B 1 112 ? 17.094 2.848 -2.119 1 90.31 112 ASP B C 1
ATOM 2794 O O . ASP B 1 112 ? 17.5 4.012 -2.107 1 90.31 112 ASP B O 1
ATOM 2798 N N . LYS B 1 113 ? 16.156 2.465 -1.381 1 91.56 113 LYS B N 1
ATOM 2799 C CA . LYS B 1 113 ? 15.469 3.379 -0.471 1 91.56 113 LYS B CA 1
ATOM 2800 C C . LYS B 1 113 ? 15.977 3.219 0.958 1 91.56 113 LYS B C 1
ATOM 2802 O O . LYS B 1 113 ? 16.812 2.355 1.229 1 91.56 113 LYS B O 1
ATOM 2807 N N . ASP B 1 114 ? 15.617 4.133 1.817 1 92.56 114 ASP B N 1
ATOM 2808 C CA . ASP B 1 114 ? 15.883 3.982 3.244 1 92.56 114 ASP B CA 1
ATOM 2809 C C . ASP B 1 114 ? 15.453 2.604 3.74 1 92.56 114 ASP B C 1
ATOM 2811 O O . ASP B 1 114 ? 14.367 2.129 3.404 1 92.56 114 ASP B O 1
ATOM 2815 N N . PRO B 1 115 ? 16.25 1.9 4.516 1 95.06 115 PRO B N 1
ATOM 2816 C CA . PRO B 1 115 ? 15.977 0.534 4.969 1 95.06 115 PRO B CA 1
ATOM 2817 C C . PRO B 1 115 ? 14.672 0.415 5.746 1 95.06 115 PRO B C 1
ATOM 2819 O O . PRO B 1 115 ? 14.102 -0.676 5.848 1 95.06 115 PRO B O 1
ATOM 2822 N N . LYS B 1 116 ? 14.195 1.436 6.281 1 94.12 116 LYS B N 1
ATOM 2823 C CA . LYS B 1 116 ? 12.961 1.387 7.066 1 94.12 116 LYS B CA 1
ATOM 2824 C C . LYS B 1 116 ? 11.773 0.978 6.199 1 94.12 116 LYS B C 1
ATOM 2826 O O . LYS B 1 116 ? 10.812 0.389 6.695 1 94.12 116 LYS B O 1
ATOM 2831 N N . TYR B 1 117 ? 11.836 1.322 4.953 1 94.56 117 TYR B N 1
ATOM 2832 C CA . TYR B 1 117 ? 10.734 0.971 4.066 1 94.56 117 TYR B CA 1
ATOM 2833 C C . TYR B 1 117 ? 10.68 -0.535 3.836 1 94.56 117 TYR B C 1
ATOM 2835 O O . TYR B 1 117 ? 9.602 -1.139 3.902 1 94.56 117 TYR B O 1
ATOM 2843 N N . GLN B 1 118 ? 11.844 -1.153 3.615 1 96.19 118 GLN B N 1
ATOM 2844 C CA . GLN B 1 118 ? 11.883 -2.609 3.527 1 96.19 118 GLN B CA 1
ATOM 2845 C C . GLN B 1 118 ? 11.445 -3.252 4.84 1 96.19 118 GLN B C 1
ATOM 2847 O O . GLN B 1 118 ? 10.695 -4.23 4.84 1 96.19 118 GLN B O 1
ATOM 2852 N N . ALA B 1 119 ? 11.875 -2.691 5.887 1 96.75 119 ALA B N 1
ATOM 2853 C CA . ALA B 1 119 ? 11.492 -3.211 7.199 1 96.75 119 ALA B CA 1
ATOM 2854 C C . ALA B 1 119 ? 9.984 -3.127 7.402 1 96.75 119 ALA B C 1
ATOM 2856 O O . ALA B 1 119 ? 9.375 -4.043 7.957 1 96.75 119 ALA B O 1
ATOM 2857 N N . GLY B 1 120 ? 9.438 -2.004 7.008 1 96.12 120 GLY B N 1
ATOM 2858 C CA . GLY B 1 120 ? 7.988 -1.859 7.078 1 96.12 120 GLY B CA 1
ATOM 2859 C C . GLY B 1 120 ? 7.246 -2.883 6.238 1 96.12 120 GLY B C 1
ATOM 2860 O O . GLY B 1 120 ? 6.277 -3.488 6.703 1 96.12 120 GLY B O 1
ATOM 2861 N N . PHE B 1 121 ? 7.695 -3.1 5.035 1 96.44 121 PHE B N 1
ATOM 2862 C CA . PHE B 1 121 ? 7.074 -4.094 4.168 1 96.44 121 PHE B CA 1
ATOM 2863 C C . PHE B 1 121 ? 7.188 -5.488 4.777 1 96.44 121 PHE B C 1
ATOM 2865 O O . PHE B 1 121 ? 6.219 -6.246 4.785 1 96.44 121 PHE B O 1
ATOM 2872 N N . ASP B 1 122 ? 8.375 -5.797 5.32 1 95.75 122 ASP B N 1
ATOM 2873 C CA . ASP B 1 122 ? 8.594 -7.094 5.957 1 95.75 122 ASP B CA 1
ATOM 2874 C C . ASP B 1 122 ? 7.586 -7.336 7.074 1 95.75 122 ASP B C 1
ATOM 2876 O O . ASP B 1 122 ? 7.004 -8.422 7.164 1 95.75 122 ASP B O 1
ATOM 2880 N N . ALA B 1 123 ? 7.438 -6.395 7.84 1 96.44 123 ALA B N 1
ATOM 2881 C CA . ALA B 1 123 ? 6.547 -6.52 8.992 1 96.44 123 ALA B CA 1
ATOM 2882 C C . ALA B 1 123 ? 5.102 -6.727 8.547 1 96.44 123 ALA B C 1
ATOM 2884 O O . ALA B 1 123 ? 4.391 -7.566 9.102 1 96.44 123 ALA B O 1
ATOM 2885 N N . MET B 1 124 ? 4.68 -5.988 7.609 1 96.44 124 MET B N 1
ATOM 2886 C CA . MET B 1 124 ? 3.326 -6.129 7.078 1 96.44 124 MET B CA 1
ATOM 2887 C C . MET B 1 124 ? 3.129 -7.508 6.453 1 96.44 124 MET B C 1
ATOM 2889 O O . MET B 1 124 ? 2.131 -8.18 6.723 1 96.44 124 MET B O 1
ATOM 2893 N N . PHE B 1 125 ? 4.082 -7.906 5.625 1 94.44 125 PHE B N 1
ATOM 2894 C CA . PHE B 1 125 ? 4.055 -9.172 4.902 1 94.44 125 PHE B CA 1
ATOM 2895 C C . PHE B 1 125 ? 3.881 -10.344 5.863 1 94.44 125 PHE B C 1
ATOM 2897 O O . PHE B 1 125 ? 3.049 -11.227 5.637 1 94.44 125 PHE B O 1
ATOM 2904 N N . GLU B 1 126 ? 4.547 -10.312 6.898 1 93.12 126 GLU B N 1
ATOM 2905 C CA . GLU B 1 126 ? 4.523 -11.391 7.879 1 93.12 126 GLU B CA 1
ATOM 2906 C C . GLU B 1 126 ? 3.15 -11.516 8.539 1 93.12 126 GLU B C 1
ATOM 2908 O O . GLU B 1 126 ? 2.738 -12.609 8.93 1 93.12 126 GLU B O 1
ATOM 2913 N N . LYS B 1 127 ? 2.459 -10.461 8.664 1 94.06 127 LYS B N 1
ATOM 2914 C CA . LYS B 1 127 ? 1.15 -10.484 9.312 1 94.06 127 LYS B CA 1
ATOM 2915 C C . LYS B 1 127 ? 0.062 -10.93 8.344 1 94.06 127 LYS B C 1
ATOM 2917 O O . LYS B 1 127 ? -0.92 -11.555 8.742 1 94.06 127 LYS B O 1
ATOM 2922 N N . ILE B 1 128 ? 0.218 -10.57 7.102 1 92.81 128 ILE B N 1
ATOM 2923 C CA . ILE B 1 128 ? -0.872 -10.75 6.152 1 92.81 128 ILE B CA 1
ATOM 2924 C C . ILE B 1 128 ? -0.755 -12.125 5.492 1 92.81 128 ILE B C 1
ATOM 2926 O O . ILE B 1 128 ? -1.76 -12.812 5.285 1 92.81 128 ILE B O 1
ATOM 2930 N N . VAL B 1 129 ? 0.432 -12.5 5.133 1 90.69 129 VAL B N 1
ATOM 2931 C CA . VAL B 1 129 ? 0.633 -13.758 4.422 1 90.69 129 VAL B CA 1
ATOM 2932 C C . VAL B 1 129 ? 0.419 -14.938 5.375 1 90.69 129 VAL B C 1
ATOM 2934 O O . VAL B 1 129 ? 0.98 -14.961 6.473 1 90.69 129 VAL B O 1
ATOM 2937 N N . ASP B 1 130 ? -0.382 -15.797 5.004 1 87.88 130 ASP B N 1
ATOM 2938 C CA . ASP B 1 130 ? -0.712 -17 5.75 1 87.88 130 ASP B CA 1
ATOM 2939 C C . ASP B 1 130 ? -0.046 -18.234 5.129 1 87.88 130 ASP B C 1
ATOM 2941 O O . ASP B 1 130 ? -0.369 -18.625 4.004 1 87.88 130 ASP B O 1
ATOM 2945 N N . PRO B 1 131 ? 0.792 -18.859 5.891 1 86.88 131 PRO B N 1
ATOM 2946 C CA . PRO B 1 131 ? 1.451 -20.062 5.363 1 86.88 131 PRO B CA 1
ATOM 2947 C C . PRO B 1 131 ? 0.459 -21.125 4.902 1 86.88 131 PRO B C 1
ATOM 2949 O O . PRO B 1 131 ? 0.778 -21.938 4.031 1 86.88 131 PRO B O 1
ATOM 2952 N N . GLU B 1 132 ? -0.697 -21.078 5.406 1 85.25 132 GLU B N 1
ATOM 2953 C CA . GLU B 1 132 ? -1.715 -22.047 5.012 1 85.25 132 GLU B CA 1
ATOM 2954 C C . GLU B 1 132 ? -2.168 -21.812 3.572 1 85.25 132 GLU B C 1
ATOM 2956 O O . GLU B 1 132 ? -2.771 -22.703 2.957 1 85.25 132 GLU B O 1
ATOM 2961 N N . ASP B 1 133 ? -1.839 -20.625 3.072 1 87.88 133 ASP B N 1
ATOM 2962 C CA . ASP B 1 133 ? -2.254 -20.297 1.712 1 87.88 133 ASP B CA 1
ATOM 2963 C C . ASP B 1 133 ? -1.194 -20.719 0.698 1 87.88 133 ASP B C 1
ATOM 2965 O O . ASP B 1 133 ? -1.421 -20.641 -0.512 1 87.88 133 ASP B O 1
ATOM 2969 N N . ASN B 1 134 ? -0.072 -21.25 1.203 1 92.31 134 ASN B N 1
ATOM 2970 C CA . ASN B 1 134 ? 1.001 -21.656 0.302 1 92.31 134 ASN B CA 1
ATOM 2971 C C . ASN B 1 134 ? 0.635 -22.922 -0.469 1 92.31 134 ASN B C 1
ATOM 2973 O O . ASN B 1 134 ? -0.109 -23.766 0.033 1 92.31 134 ASN B O 1
ATOM 2977 N N . PRO B 1 135 ? 1.14 -23.047 -1.688 1 94.69 135 PRO B N 1
ATOM 2978 C CA . PRO B 1 135 ? 0.824 -24.25 -2.471 1 94.69 135 PRO B CA 1
ATOM 2979 C C . PRO B 1 135 ? 1.46 -25.516 -1.897 1 94.69 135 PRO B C 1
ATOM 2981 O O . PRO B 1 135 ? 2.41 -25.422 -1.114 1 94.69 135 PRO B O 1
ATOM 2984 N N . ASP B 1 136 ? 0.855 -26.625 -2.305 1 93.62 136 ASP B N 1
ATOM 2985 C CA . ASP B 1 136 ? 1.403 -27.938 -1.941 1 93.62 136 ASP B CA 1
ATOM 2986 C C . ASP B 1 136 ? 2.633 -28.266 -2.783 1 93.62 136 ASP B C 1
ATOM 2988 O O . ASP B 1 136 ? 3.482 -29.062 -2.365 1 93.62 136 ASP B O 1
ATOM 2992 N N . LEU B 1 137 ? 2.686 -27.719 -3.912 1 95.5 137 LEU B N 1
ATOM 2993 C CA . LEU B 1 137 ? 3.807 -27.828 -4.84 1 95.5 137 LEU B CA 1
ATOM 2994 C C . LEU B 1 137 ? 3.945 -26.562 -5.68 1 95.5 137 LEU B C 1
ATOM 2996 O O . LEU B 1 137 ? 2.953 -26.031 -6.188 1 95.5 137 LEU B O 1
ATOM 3000 N N . ALA B 1 138 ? 5.164 -26.047 -5.73 1 97.5 138 ALA B N 1
ATOM 3001 C CA . ALA B 1 138 ? 5.449 -24.906 -6.582 1 97.5 138 ALA B CA 1
ATOM 3002 C C . ALA B 1 138 ? 6.352 -25.297 -7.75 1 97.5 138 ALA B C 1
ATOM 3004 O O . ALA B 1 138 ? 7.332 -26.016 -7.57 1 97.5 138 ALA B O 1
ATOM 3005 N N . ILE B 1 139 ? 5.965 -24.875 -8.93 1 98.19 139 ILE B N 1
ATOM 3006 C CA . ILE B 1 139 ? 6.754 -25.109 -10.133 1 98.19 139 ILE B CA 1
ATOM 3007 C C . ILE B 1 139 ? 7.305 -23.781 -10.656 1 98.19 139 ILE B C 1
ATOM 3009 O O . ILE B 1 139 ? 6.547 -22.906 -11.086 1 98.19 139 ILE B O 1
ATOM 3013 N N . PHE B 1 140 ? 8.609 -23.672 -10.625 1 98.62 140 PHE B N 1
ATOM 3014 C CA . PHE B 1 140 ? 9.289 -22.438 -11.047 1 98.62 140 PHE B CA 1
ATOM 3015 C C . PHE B 1 140 ? 9.812 -22.578 -12.477 1 98.62 140 PHE B C 1
ATOM 3017 O O . PHE B 1 140 ? 10.562 -23.5 -12.781 1 98.62 140 PHE B O 1
ATOM 3024 N N . ILE B 1 141 ? 9.414 -21.641 -13.305 1 98.12 141 ILE B N 1
ATOM 3025 C CA . ILE B 1 141 ? 9.898 -21.594 -14.68 1 98.12 141 ILE B CA 1
ATOM 3026 C C . ILE B 1 141 ? 11.117 -20.688 -14.773 1 98.12 141 ILE B C 1
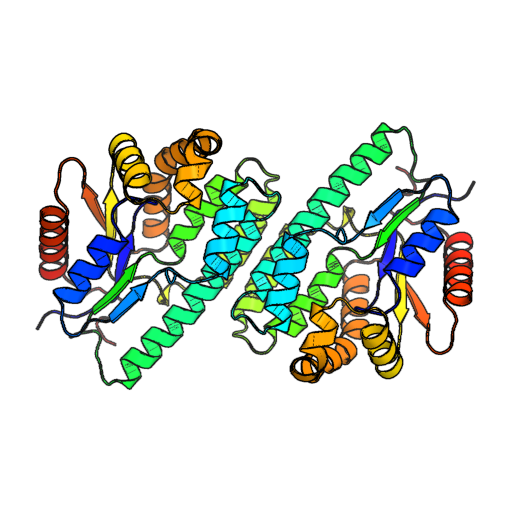ATOM 3028 O O . ILE B 1 141 ? 11.008 -19.469 -14.617 1 98.12 141 ILE B O 1
ATOM 3032 N N . ASP B 1 142 ? 12.234 -21.25 -15.078 1 97.75 142 ASP B N 1
ATOM 3033 C CA . ASP B 1 142 ? 13.484 -20.516 -15.195 1 97.75 142 ASP B CA 1
ATOM 3034 C C . ASP B 1 142 ? 13.781 -20.156 -16.641 1 97.75 142 ASP B C 1
ATOM 3036 O O . ASP B 1 142 ? 13.656 -20.984 -17.531 1 97.75 142 ASP B O 1
ATOM 3040 N N . ILE B 1 143 ? 14.117 -18.891 -16.859 1 96 143 ILE B N 1
ATOM 3041 C CA . ILE B 1 143 ? 14.484 -18.422 -18.188 1 96 143 ILE B CA 1
ATOM 3042 C C . ILE B 1 143 ? 15.719 -17.531 -18.109 1 96 143 ILE B C 1
ATOM 3044 O O . ILE B 1 143 ? 15.961 -16.891 -17.078 1 96 143 ILE B O 1
ATOM 3048 N N . ASP B 1 144 ? 16.484 -17.516 -19.125 1 95.81 144 ASP B N 1
ATOM 3049 C CA . ASP B 1 144 ? 17.594 -16.562 -19.156 1 95.81 144 ASP B CA 1
ATOM 3050 C C . ASP B 1 144 ? 17.109 -15.18 -19.578 1 95.81 144 ASP B C 1
ATOM 3052 O O . ASP B 1 144 ? 15.953 -15 -19.969 1 95.81 144 ASP B O 1
ATOM 3056 N N . PHE B 1 145 ? 17.969 -14.195 -19.438 1 95.25 145 PHE B N 1
ATOM 3057 C CA . PHE B 1 145 ? 17.562 -12.812 -19.656 1 95.25 145 PHE B CA 1
ATOM 3058 C C . PHE B 1 145 ? 17.219 -12.578 -21.125 1 95.25 145 PHE B C 1
ATOM 3060 O O . PHE B 1 145 ? 16.328 -11.797 -21.438 1 95.25 145 PHE B O 1
ATOM 3067 N N . ASN B 1 146 ? 17.953 -13.219 -22.016 1 92.56 146 ASN B N 1
ATOM 3068 C CA . ASN B 1 146 ? 17.656 -13.062 -23.438 1 92.56 146 ASN B CA 1
ATOM 3069 C C . ASN B 1 146 ? 16.266 -13.57 -23.781 1 92.56 146 ASN B C 1
ATOM 3071 O O . ASN B 1 146 ? 15.547 -12.953 -24.578 1 92.56 146 ASN B O 1
ATOM 3075 N N . ALA B 1 147 ? 15.922 -14.688 -23.281 1 90.94 147 ALA B N 1
ATOM 3076 C CA . ALA B 1 147 ? 14.578 -15.227 -23.484 1 90.94 147 ALA B CA 1
ATOM 3077 C C . ALA B 1 147 ? 13.516 -14.281 -22.922 1 90.94 147 ALA B C 1
ATOM 3079 O O . ALA B 1 147 ? 12.484 -14.055 -23.547 1 90.94 147 ALA B O 1
ATOM 3080 N N . PHE B 1 148 ? 13.781 -13.688 -21.734 1 91.56 148 PHE B N 1
ATOM 3081 C CA . PHE B 1 148 ? 12.891 -12.711 -21.125 1 91.56 148 PHE B CA 1
ATOM 3082 C C . PHE B 1 148 ? 12.688 -11.516 -22.047 1 91.56 148 PHE B C 1
ATOM 3084 O O . PHE B 1 148 ? 11.555 -11.133 -22.344 1 91.56 148 PHE B O 1
ATOM 3091 N N . LYS B 1 149 ? 13.758 -11.016 -22.5 1 90 149 LYS B N 1
ATOM 3092 C CA . LYS B 1 149 ? 13.711 -9.836 -23.344 1 90 149 LYS B CA 1
ATOM 3093 C C . LYS B 1 149 ? 12.891 -10.102 -24.609 1 90 149 LYS B C 1
ATOM 3095 O O . LYS B 1 149 ? 12.055 -9.289 -25 1 90 149 LYS B O 1
ATOM 3100 N N . ALA B 1 150 ? 13.055 -11.18 -25.188 1 86.62 150 ALA B N 1
ATOM 3101 C CA . ALA B 1 150 ? 12.352 -11.547 -26.422 1 86.62 150 ALA B CA 1
ATOM 3102 C C . ALA B 1 150 ? 10.844 -11.664 -26.172 1 86.62 150 ALA B C 1
ATOM 3104 O O . ALA B 1 150 ? 10.039 -11.188 -26.969 1 86.62 150 ALA B O 1
ATOM 3105 N N . ARG B 1 151 ? 10.5 -12.219 -25.078 1 83.62 151 ARG B N 1
ATOM 3106 C CA . ARG B 1 151 ? 9.094 -12.445 -24.75 1 83.62 151 ARG B CA 1
ATOM 3107 C C . ARG B 1 151 ? 8.414 -11.141 -24.359 1 83.62 151 ARG B C 1
ATOM 3109 O O . ARG B 1 151 ? 7.25 -10.922 -24.688 1 83.62 151 ARG B O 1
ATOM 3116 N N . LEU B 1 152 ? 9.125 -10.383 -23.578 1 82.69 152 LEU B N 1
ATOM 3117 C CA . LEU B 1 152 ? 8.594 -9.086 -23.172 1 82.69 152 LEU B CA 1
ATOM 3118 C C . LEU B 1 152 ? 8.25 -8.234 -24.391 1 82.69 152 LEU B C 1
ATOM 3120 O O . LEU B 1 152 ? 7.191 -7.605 -24.438 1 82.69 152 LEU B O 1
ATOM 3124 N N . LEU B 1 153 ? 9.07 -8.281 -25.328 1 79.5 153 LEU B N 1
ATOM 3125 C CA . LEU B 1 153 ? 8.898 -7.449 -26.516 1 79.5 153 LEU B CA 1
ATOM 3126 C C . LEU B 1 153 ? 7.84 -8.031 -27.438 1 79.5 153 LEU B C 1
ATOM 3128 O O . LEU B 1 153 ? 7.176 -7.289 -28.172 1 79.5 153 LEU B O 1
ATOM 3132 N N . ALA B 1 154 ? 7.582 -9.281 -27.391 1 74.62 154 ALA B N 1
ATOM 3133 C CA . ALA B 1 154 ? 6.594 -9.938 -28.25 1 74.62 154 ALA B CA 1
ATOM 3134 C C . ALA B 1 154 ? 5.191 -9.812 -27.656 1 74.62 154 ALA B C 1
ATOM 3136 O O . ALA B 1 154 ? 4.219 -9.617 -28.391 1 74.62 154 ALA B O 1
ATOM 3137 N N . ARG B 1 155 ? 5.035 -10.055 -26.406 1 64.31 155 ARG B N 1
ATOM 3138 C CA . ARG B 1 155 ? 3.748 -10.18 -25.734 1 64.31 155 ARG B CA 1
ATOM 3139 C C . ARG B 1 155 ? 3.379 -8.891 -25 1 64.31 155 ARG B C 1
ATOM 3141 O O . ARG B 1 155 ? 2.215 -8.484 -25 1 64.31 155 ARG B O 1
ATOM 3148 N N . GLY B 1 156 ? 4.434 -8.141 -24.766 1 63.62 156 GLY B N 1
ATOM 3149 C CA . GLY B 1 156 ? 4.48 -7.41 -23.5 1 63.62 156 GLY B CA 1
ATOM 3150 C C . GLY B 1 156 ? 3.406 -6.348 -23.391 1 63.62 156 GLY B C 1
ATOM 3151 O O . GLY B 1 156 ? 2.873 -5.879 -24.391 1 63.62 156 GLY B O 1
ATOM 3152 N N . ARG B 1 157 ? 2.76 -6.301 -22.234 1 68.75 157 ARG B N 1
ATOM 3153 C CA . ARG B 1 157 ? 1.902 -5.176 -21.875 1 68.75 157 ARG B CA 1
ATOM 3154 C C . ARG B 1 157 ? 2.49 -3.857 -22.375 1 68.75 157 ARG B C 1
ATOM 3156 O O . ARG B 1 157 ? 3.699 -3.635 -22.266 1 68.75 157 ARG B O 1
ATOM 3163 N N . ALA B 1 158 ? 1.657 -3.156 -23.047 1 73.44 158 ALA B N 1
ATOM 3164 C CA . ALA B 1 158 ? 2.072 -1.875 -23.609 1 73.44 158 ALA B CA 1
ATOM 3165 C C . ALA B 1 158 ? 2.943 -1.098 -22.641 1 73.44 158 ALA B C 1
ATOM 3167 O O . ALA B 1 158 ? 3.973 -0.537 -23.016 1 73.44 158 ALA B O 1
ATOM 3168 N N . SER B 1 159 ? 2.564 -1.18 -21.375 1 74.06 159 SER B N 1
ATOM 3169 C CA . SER B 1 159 ? 3.328 -0.439 -20.375 1 74.06 159 SER B CA 1
ATOM 3170 C C . SER B 1 159 ? 4.754 -0.968 -20.266 1 74.06 159 SER B C 1
ATOM 3172 O O . SER B 1 159 ? 5.699 -0.193 -20.109 1 74.06 159 SER B O 1
ATOM 3174 N N . GLU B 1 160 ? 4.863 -2.184 -20.406 1 75.94 160 GLU B N 1
ATOM 3175 C CA . GLU B 1 160 ? 6.176 -2.811 -20.297 1 75.94 160 GLU B CA 1
ATOM 3176 C C . GLU B 1 160 ? 7.027 -2.537 -21.531 1 75.94 160 GLU B C 1
ATOM 3178 O O . GLU B 1 160 ? 8.18 -2.123 -21.422 1 75.94 160 GLU B O 1
ATOM 3183 N N . VAL B 1 161 ? 6.418 -2.729 -22.656 1 78.25 161 VAL B N 1
ATOM 3184 C CA . VAL B 1 161 ? 7.145 -2.611 -23.906 1 78.25 161 VAL B CA 1
ATOM 3185 C C . VAL B 1 161 ? 7.539 -1.155 -24.156 1 78.25 161 VAL B C 1
ATOM 3187 O O . VAL B 1 161 ? 8.688 -0.863 -24.469 1 78.25 161 VAL B O 1
ATOM 3190 N N . ASP B 1 162 ? 6.625 -0.26 -23.875 1 83 162 ASP B N 1
ATOM 3191 C CA . ASP B 1 162 ? 6.848 1.159 -24.141 1 83 162 ASP B CA 1
ATOM 3192 C C . ASP B 1 162 ? 7.906 1.73 -23.203 1 83 162 ASP B C 1
ATOM 3194 O O . ASP B 1 162 ? 8.578 2.707 -23.531 1 83 162 ASP B O 1
ATOM 3198 N N . ASN B 1 163 ? 8.156 1.047 -22.094 1 85.69 163 ASN B N 1
ATOM 3199 C CA . ASN B 1 163 ? 9.047 1.594 -21.094 1 85.69 163 ASN B CA 1
ATOM 3200 C C . ASN B 1 163 ? 10.273 0.703 -20.875 1 85.69 163 ASN B C 1
ATOM 3202 O O . ASN B 1 163 ? 10.977 0.835 -19.875 1 85.69 163 ASN B O 1
ATOM 3206 N N . TYR B 1 164 ? 10.453 -0.188 -21.734 1 85.5 164 TYR B N 1
ATOM 3207 C CA . TYR B 1 164 ? 11.523 -1.16 -21.547 1 85.5 164 TYR B CA 1
ATOM 3208 C C . TYR B 1 164 ? 12.875 -0.464 -21.375 1 85.5 164 TYR B C 1
ATOM 3210 O O . TYR B 1 164 ? 13.609 -0.753 -20.438 1 85.5 164 TYR B O 1
ATOM 3218 N N . ALA B 1 165 ? 13.195 0.458 -22.234 1 87.38 165 ALA B N 1
ATOM 3219 C CA . ALA B 1 165 ? 14.523 1.07 -22.234 1 87.38 165 ALA B CA 1
ATOM 3220 C C . ALA B 1 165 ? 14.836 1.708 -20.891 1 87.38 165 ALA B C 1
ATOM 3222 O O . ALA B 1 165 ? 15.922 1.509 -20.344 1 87.38 165 ALA B O 1
ATOM 3223 N N . GLN B 1 166 ? 13.938 2.326 -20.281 1 92 166 GLN B N 1
ATOM 3224 C CA . GLN B 1 166 ? 14.203 3.045 -19.031 1 92 166 GLN B CA 1
ATOM 3225 C C . GLN B 1 166 ? 14.141 2.105 -17.828 1 92 166 GLN B C 1
ATOM 3227 O O . GLN B 1 166 ? 14.523 2.482 -16.734 1 92 166 GLN B O 1
ATOM 3232 N N . ASN B 1 167 ? 13.719 0.888 -18.094 1 93.19 167 ASN B N 1
ATOM 3233 C CA . ASN B 1 167 ? 13.594 -0.06 -17 1 93.19 167 ASN B CA 1
ATOM 3234 C C . ASN B 1 167 ? 14.523 -1.255 -17.172 1 93.19 167 ASN B C 1
ATOM 3236 O O . ASN B 1 167 ? 14.414 -2.248 -16.453 1 93.19 167 ASN B O 1
ATOM 3240 N N . GLU B 1 168 ? 15.359 -1.216 -18.094 1 93.12 168 GLU B N 1
ATOM 3241 C CA . GLU B 1 168 ? 16.234 -2.348 -18.391 1 93.12 168 GLU B CA 1
ATOM 3242 C C . GLU B 1 168 ? 17.062 -2.721 -17.172 1 93.12 168 GLU B C 1
ATOM 3244 O O . GLU B 1 168 ? 17.266 -3.904 -16.875 1 93.12 168 GLU B O 1
ATOM 3249 N N . THR B 1 169 ? 17.594 -1.693 -16.484 1 94.25 169 THR B N 1
ATOM 3250 C CA . THR B 1 169 ? 18.391 -1.95 -15.281 1 94.25 169 THR B CA 1
ATOM 3251 C C . THR B 1 169 ? 17.562 -2.68 -14.234 1 94.25 169 THR B C 1
ATOM 3253 O O . THR B 1 169 ? 18.047 -3.607 -13.578 1 94.25 169 THR B O 1
ATOM 3256 N N . TYR B 1 170 ? 16.422 -2.27 -14.102 1 94 170 TYR B N 1
ATOM 3257 C CA . TYR B 1 170 ? 15.492 -2.936 -13.188 1 94 170 TYR B CA 1
ATOM 3258 C C . TYR B 1 170 ? 15.258 -4.383 -13.609 1 94 170 TYR B C 1
ATOM 3260 O O . TYR B 1 170 ? 15.305 -5.293 -12.781 1 94 170 TYR B O 1
ATOM 3268 N N . PHE B 1 171 ? 15.008 -4.613 -14.867 1 94.62 171 PHE B N 1
ATOM 3269 C CA . PHE B 1 171 ? 14.75 -5.961 -15.359 1 94.62 171 PHE B CA 1
ATOM 3270 C C . PHE B 1 171 ? 15.961 -6.859 -15.148 1 94.62 171 PHE B C 1
ATOM 3272 O O . PHE B 1 171 ? 15.82 -8.023 -14.773 1 94.62 171 PHE B O 1
ATOM 3279 N N . LYS B 1 172 ? 17.078 -6.328 -15.359 1 96 172 LYS B N 1
ATOM 3280 C CA . LYS B 1 172 ? 18.297 -7.094 -15.18 1 96 172 LYS B CA 1
ATOM 3281 C C . LYS B 1 172 ? 18.516 -7.457 -13.711 1 96 172 LYS B C 1
ATOM 3283 O O . LYS B 1 172 ? 18.859 -8.594 -13.391 1 96 172 LYS B O 1
ATOM 3288 N N . LEU B 1 173 ? 18.281 -6.48 -12.891 1 96.06 173 LEU B N 1
ATOM 3289 C CA . LEU B 1 173 ? 18.422 -6.723 -11.461 1 96.06 173 LEU B CA 1
ATOM 3290 C C . LEU B 1 173 ? 17.391 -7.746 -10.984 1 96.06 173 LEU B C 1
ATOM 3292 O O . LEU B 1 173 ? 17.719 -8.672 -10.234 1 96.06 173 LEU B O 1
ATOM 3296 N N . LEU B 1 174 ? 16.234 -7.539 -11.391 1 96.31 174 LEU B N 1
ATOM 3297 C CA . LEU B 1 174 ? 15.164 -8.477 -11.047 1 96.31 174 LEU B CA 1
ATOM 3298 C C . LEU B 1 174 ? 15.516 -9.891 -11.5 1 96.31 174 LEU B C 1
ATOM 3300 O O . LEU B 1 174 ? 15.406 -10.844 -10.719 1 96.31 174 LEU B O 1
ATOM 3304 N N . HIS B 1 175 ? 15.898 -9.984 -12.688 1 96.56 175 HIS B N 1
ATOM 3305 C CA . HIS B 1 175 ? 16.266 -11.289 -13.219 1 96.56 175 HIS B CA 1
ATOM 3306 C C . HIS B 1 175 ? 17.406 -11.906 -12.414 1 96.56 175 HIS B C 1
ATOM 3308 O O . HIS B 1 175 ? 17.375 -13.102 -12.125 1 96.56 175 HIS B O 1
ATOM 3314 N N . SER B 1 176 ? 18.359 -11.133 -12.07 1 96.75 176 SER B N 1
ATOM 3315 C CA . SER B 1 176 ? 19.547 -11.641 -11.391 1 96.75 176 SER B CA 1
ATOM 3316 C C . SER B 1 176 ? 19.203 -12.125 -9.984 1 96.75 176 SER B C 1
ATOM 3318 O O . SER B 1 176 ? 19.875 -13.016 -9.453 1 96.75 176 SER B O 1
ATOM 3320 N N . LEU B 1 177 ? 18.172 -11.641 -9.398 1 96.69 177 LEU B N 1
ATOM 3321 C CA . LEU B 1 177 ? 17.891 -11.93 -7.992 1 96.69 177 LEU B CA 1
ATOM 3322 C C . LEU B 1 177 ? 16.688 -12.852 -7.855 1 96.69 177 LEU B C 1
ATOM 3324 O O . LEU B 1 177 ? 16.5 -13.484 -6.816 1 96.69 177 LEU B O 1
ATOM 3328 N N . TYR B 1 178 ? 15.883 -12.992 -8.852 1 97.56 178 TYR B N 1
ATOM 3329 C CA . TYR B 1 178 ? 14.562 -13.602 -8.734 1 97.56 178 TYR B CA 1
ATOM 3330 C C . TYR B 1 178 ? 14.68 -15.047 -8.258 1 97.56 178 TYR B C 1
ATOM 3332 O O . TYR B 1 178 ? 14.109 -15.414 -7.227 1 97.56 178 TYR B O 1
ATOM 3340 N N . LYS B 1 179 ? 15.391 -15.82 -8.969 1 97.12 179 LYS B N 1
ATOM 3341 C CA . LYS B 1 179 ? 15.492 -17.234 -8.648 1 97.12 179 LYS B CA 1
ATOM 3342 C C . LYS B 1 179 ? 16.109 -17.453 -7.27 1 97.12 179 LYS B C 1
ATOM 3344 O O . LYS B 1 179 ? 15.609 -18.266 -6.488 1 97.12 179 LYS B O 1
ATOM 3349 N N . LYS B 1 180 ? 17.141 -16.688 -6.988 1 97.31 180 LYS B N 1
ATOM 3350 C CA . LYS B 1 180 ? 17.812 -16.828 -5.703 1 97.31 180 LYS B CA 1
ATOM 3351 C C . LYS B 1 180 ? 16.875 -16.5 -4.543 1 97.31 180 LYS B C 1
ATOM 3353 O O . LYS B 1 180 ? 16.781 -17.25 -3.574 1 97.31 180 LYS B O 1
ATOM 3358 N N . LEU B 1 181 ? 16.234 -15.406 -4.648 1 96.88 181 LEU B N 1
ATOM 3359 C CA . LEU B 1 181 ? 15.32 -14.977 -3.594 1 96.88 181 LEU B CA 1
ATOM 3360 C C . LEU B 1 181 ? 14.117 -15.906 -3.506 1 96.88 181 LEU B C 1
ATOM 3362 O O . LEU B 1 181 ? 13.633 -16.203 -2.41 1 96.88 181 LEU B O 1
ATOM 3366 N N . TYR B 1 182 ? 13.664 -16.359 -4.645 1 97.44 182 TYR B N 1
ATOM 3367 C CA . TYR B 1 182 ? 12.57 -17.328 -4.676 1 97.44 182 TYR B CA 1
ATOM 3368 C C . TYR B 1 182 ? 12.93 -18.578 -3.898 1 97.44 182 TYR B C 1
ATOM 3370 O O . TYR B 1 182 ? 12.148 -19.031 -3.053 1 97.44 182 TYR B O 1
ATOM 3378 N N . ILE B 1 183 ? 14.023 -19.094 -4.152 1 97.94 183 ILE B N 1
ATOM 3379 C CA . ILE B 1 183 ? 14.461 -20.328 -3.518 1 97.94 183 ILE B CA 1
ATOM 3380 C C . ILE B 1 183 ? 14.578 -20.125 -2.01 1 97.94 183 ILE B C 1
ATOM 3382 O O . ILE B 1 183 ? 14.133 -20.969 -1.224 1 97.94 183 ILE B O 1
ATOM 3386 N N . ARG B 1 184 ? 15.133 -19.062 -1.646 1 96.69 184 ARG B N 1
ATOM 3387 C CA . ARG B 1 184 ? 15.242 -18.75 -0.224 1 96.69 184 ARG B CA 1
ATOM 3388 C C . ARG B 1 184 ? 13.859 -18.719 0.431 1 96.69 184 ARG B C 1
ATOM 3390 O O . ARG B 1 184 ? 13.688 -19.219 1.542 1 96.69 184 ARG B O 1
ATOM 3397 N N . LEU B 1 185 ? 12.945 -18.156 -0.228 1 95.12 185 LEU B N 1
ATOM 3398 C CA . LEU B 1 185 ? 11.602 -17.984 0.314 1 95.12 185 LEU B CA 1
ATOM 3399 C C . LEU B 1 185 ? 10.875 -19.328 0.415 1 95.12 185 LEU B C 1
ATOM 3401 O O . LEU B 1 185 ? 10.273 -19.625 1.443 1 95.12 185 LEU B O 1
ATOM 3405 N N . VAL B 1 186 ? 10.883 -20.094 -0.652 1 96.75 186 VAL B N 1
ATOM 3406 C CA . VAL B 1 186 ? 10.164 -21.359 -0.621 1 96.75 186 VAL B CA 1
ATOM 3407 C C . VAL B 1 186 ? 10.797 -22.297 0.415 1 96.75 186 VAL B C 1
ATOM 3409 O O . VAL B 1 186 ? 10.102 -23.094 1.053 1 96.75 186 VAL B O 1
ATOM 3412 N N . GLU B 1 187 ? 12.055 -22.172 0.595 1 96.5 187 GLU B N 1
ATOM 3413 C CA . GLU B 1 187 ? 12.711 -22.969 1.625 1 96.5 187 GLU B CA 1
ATOM 3414 C C . GLU B 1 187 ? 12.352 -22.484 3.021 1 96.5 187 GLU B C 1
ATOM 3416 O O . GLU B 1 187 ? 12.07 -23.281 3.916 1 96.5 187 GLU B O 1
ATOM 3421 N N . LYS B 1 188 ? 12.344 -21.203 3.182 1 93.12 188 LYS B N 1
ATOM 3422 C CA . LYS B 1 188 ? 11.961 -20.609 4.461 1 93.12 188 LYS B CA 1
ATOM 3423 C C . LYS B 1 188 ? 10.555 -21.062 4.871 1 93.12 188 LYS B C 1
ATOM 3425 O O . LYS B 1 188 ? 10.312 -21.359 6.039 1 93.12 188 LYS B O 1
ATOM 3430 N N . PHE B 1 189 ? 9.711 -21.141 3.938 1 93.25 189 PHE B N 1
ATOM 3431 C CA . PHE B 1 189 ? 8.32 -21.453 4.234 1 93.25 189 PHE B CA 1
ATOM 3432 C C . PHE B 1 189 ? 8.031 -22.922 4.004 1 93.25 189 PHE B C 1
ATOM 3434 O O . PHE B 1 189 ? 6.871 -23.344 4.012 1 93.25 189 PHE B O 1
ATOM 3441 N N . LYS B 1 190 ? 9.039 -23.688 3.723 1 93.56 190 LYS B N 1
ATOM 3442 C CA . LYS B 1 190 ? 8.969 -25.141 3.574 1 93.56 190 LYS B CA 1
ATOM 3443 C C . LYS B 1 190 ? 7.973 -25.547 2.488 1 93.56 190 LYS B C 1
ATOM 3445 O O . LYS B 1 190 ? 7.145 -26.438 2.691 1 93.56 190 LYS B O 1
ATOM 3450 N N . ILE B 1 191 ? 7.988 -24.859 1.407 1 95.31 191 ILE B N 1
ATOM 3451 C CA . ILE B 1 191 ? 7.168 -25.172 0.241 1 95.31 191 ILE B CA 1
ATOM 3452 C C . ILE B 1 191 ? 7.949 -26.062 -0.71 1 95.31 191 ILE B C 1
ATOM 3454 O O . ILE B 1 191 ? 9 -25.672 -1.231 1 95.31 191 ILE B O 1
ATOM 3458 N N . PRO B 1 192 ? 7.441 -27.281 -0.903 1 96.19 192 PRO B N 1
ATOM 3459 C CA . PRO B 1 192 ? 8.078 -28.094 -1.936 1 96.19 192 PRO B CA 1
ATOM 3460 C C . PRO B 1 192 ? 8.086 -27.406 -3.305 1 96.19 192 PRO B C 1
ATOM 3462 O O . PRO B 1 192 ? 7.098 -26.797 -3.695 1 96.19 192 PRO B O 1
ATOM 3465 N N . TYR B 1 193 ? 9.266 -27.531 -4.012 1 97.38 193 TYR B N 1
ATOM 3466 C CA . TYR B 1 193 ? 9.328 -26.828 -5.293 1 97.38 193 TYR B CA 1
ATOM 3467 C C . TYR B 1 193 ? 10.18 -27.609 -6.289 1 97.38 193 TYR B C 1
ATOM 3469 O O . TYR B 1 193 ? 10.992 -28.453 -5.902 1 97.38 193 TYR B O 1
ATOM 3477 N N . VAL B 1 194 ? 9.883 -27.391 -7.555 1 98.12 194 VAL B N 1
ATOM 3478 C CA . VAL B 1 194 ? 10.664 -27.891 -8.68 1 98.12 194 VAL B CA 1
ATOM 3479 C C . VAL B 1 194 ? 10.977 -26.75 -9.648 1 98.12 194 VAL B C 1
ATOM 3481 O O . VAL B 1 194 ? 10.188 -25.812 -9.789 1 98.12 194 VAL B O 1
ATOM 3484 N N . ILE B 1 195 ? 12.133 -26.812 -10.266 1 98.38 195 ILE B N 1
ATOM 3485 C CA . ILE B 1 195 ? 12.523 -25.812 -11.25 1 98.38 195 ILE B CA 1
ATOM 3486 C C . ILE B 1 195 ? 12.531 -26.422 -12.648 1 98.38 195 ILE B C 1
ATOM 3488 O O . ILE B 1 195 ? 13.141 -27.469 -12.867 1 98.38 195 ILE B O 1
ATOM 3492 N N . ILE B 1 196 ? 11.797 -25.828 -13.539 1 98.31 196 ILE B N 1
ATOM 3493 C CA . ILE B 1 196 ? 11.82 -26.203 -14.945 1 98.31 196 ILE B CA 1
ATOM 3494 C C . ILE B 1 196 ? 12.672 -25.219 -15.734 1 98.31 196 ILE B C 1
ATOM 3496 O O . ILE B 1 196 ? 12.406 -24.016 -15.703 1 98.31 196 ILE B O 1
ATOM 3500 N N . ASN B 1 197 ? 13.703 -25.656 -16.375 1 97.25 197 ASN B N 1
ATOM 3501 C CA . ASN B 1 197 ? 14.445 -24.828 -17.328 1 97.25 197 ASN B CA 1
ATOM 3502 C C . ASN B 1 197 ? 13.703 -24.688 -18.641 1 97.25 197 ASN B C 1
ATOM 3504 O O . ASN B 1 197 ? 13.602 -25.656 -19.406 1 97.25 197 ASN B O 1
ATOM 3508 N N . SER B 1 198 ? 13.234 -23.562 -18.859 1 95.56 198 SER B N 1
ATOM 3509 C CA . SER B 1 198 ? 12.398 -23.375 -20.031 1 95.56 198 SER B CA 1
ATOM 3510 C C . SER B 1 198 ? 13.211 -22.828 -21.203 1 95.56 198 SER B C 1
ATOM 3512 O O . SER B 1 198 ? 12.672 -22.625 -22.297 1 95.56 198 SER B O 1
ATOM 3514 N N . ASN B 1 199 ? 14.539 -22.719 -20.938 1 92.62 199 ASN B N 1
ATOM 3515 C CA . ASN B 1 199 ? 15.375 -22.219 -22.031 1 92.62 199 ASN B CA 1
ATOM 3516 C C . ASN B 1 199 ? 15.398 -23.203 -23.188 1 92.62 199 ASN B C 1
ATOM 3518 O O . ASN B 1 199 ? 15.625 -24.406 -23 1 92.62 199 ASN B O 1
ATOM 3522 N N . ASN B 1 200 ? 15.078 -22.812 -24.422 1 90.25 200 ASN B N 1
ATOM 3523 C CA . ASN B 1 200 ? 15.094 -23.609 -25.656 1 90.25 200 ASN B CA 1
ATOM 3524 C C . ASN B 1 200 ? 13.977 -24.641 -25.656 1 90.25 200 ASN B C 1
ATOM 3526 O O . ASN B 1 200 ? 14.133 -25.734 -26.219 1 90.25 200 ASN B O 1
ATOM 3530 N N . LYS B 1 201 ? 12.984 -24.516 -24.906 1 95.12 201 LYS B N 1
ATOM 3531 C CA . LYS B 1 201 ? 11.805 -25.375 -24.906 1 95.12 201 LYS B CA 1
ATOM 3532 C C . LYS B 1 201 ? 10.578 -24.625 -25.422 1 95.12 201 LYS B C 1
ATOM 3534 O O . LYS B 1 201 ? 10.422 -23.438 -25.156 1 95.12 201 LYS B O 1
ATOM 3539 N N . SER B 1 202 ? 9.797 -25.359 -26.141 1 94.38 202 SER B N 1
ATOM 3540 C CA . SER B 1 202 ? 8.508 -24.812 -26.531 1 94.38 202 SER B CA 1
ATOM 3541 C C . SER B 1 202 ? 7.52 -24.812 -25.375 1 94.38 202 SER B C 1
ATOM 3543 O O . SER B 1 202 ? 7.734 -25.5 -24.375 1 94.38 202 SER B O 1
ATOM 3545 N N . GLU B 1 203 ? 6.484 -24.078 -25.531 1 94.69 203 GLU B N 1
ATOM 3546 C CA . GLU B 1 203 ? 5.418 -24.047 -24.547 1 94.69 203 GLU B CA 1
ATOM 3547 C C . GLU B 1 203 ? 4.859 -25.453 -24.312 1 94.69 203 GLU B C 1
ATOM 3549 O O . GLU B 1 203 ? 4.543 -25.812 -23.172 1 94.69 203 GLU B O 1
ATOM 3554 N N . LYS B 1 204 ? 4.738 -26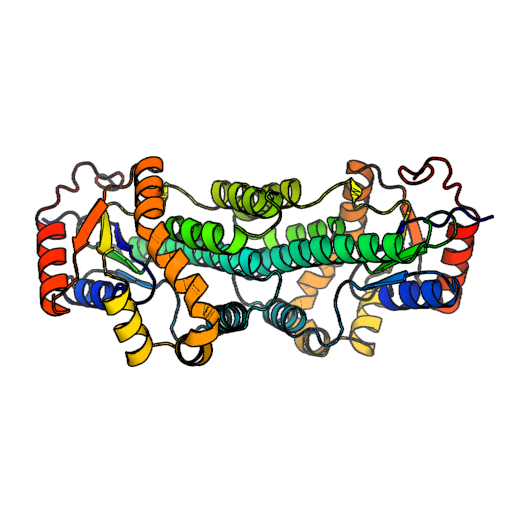.219 -25.359 1 96.88 204 LYS B N 1
ATOM 3555 C CA . LYS B 1 204 ? 4.211 -27.578 -25.281 1 96.88 204 LYS B CA 1
ATOM 3556 C C . LYS B 1 204 ? 5.141 -28.469 -24.469 1 96.88 204 LYS B C 1
ATOM 3558 O O . LYS B 1 204 ? 4.68 -29.312 -23.688 1 96.88 204 LYS B O 1
ATOM 3563 N N . GLU B 1 205 ? 6.406 -28.312 -24.688 1 98 205 GLU B N 1
ATOM 3564 C CA . GLU B 1 205 ? 7.391 -29.109 -23.953 1 98 205 GLU B CA 1
ATOM 3565 C C . GLU B 1 205 ? 7.379 -28.781 -22.469 1 98 205 GLU B C 1
ATOM 3567 O O . GLU B 1 205 ? 7.465 -29.688 -21.625 1 98 205 GLU B O 1
ATOM 3572 N N . VAL B 1 206 ? 7.293 -27.516 -22.172 1 97.81 206 VAL B N 1
ATOM 3573 C CA . VAL B 1 206 ? 7.242 -27.078 -20.781 1 97.81 206 VAL B CA 1
ATOM 3574 C C . VAL B 1 206 ? 5.984 -27.625 -20.109 1 97.81 206 VAL B C 1
ATOM 3576 O O . VAL B 1 206 ? 6.035 -28.125 -18.984 1 97.81 206 VAL B O 1
ATOM 3579 N N . LEU B 1 207 ? 4.852 -27.578 -20.812 1 98.31 207 LEU B N 1
ATOM 3580 C CA . LEU B 1 207 ? 3.592 -28.094 -20.297 1 98.31 207 LEU B CA 1
ATOM 3581 C C . LEU B 1 207 ? 3.699 -29.594 -20 1 98.31 207 LEU B C 1
ATOM 3583 O O . LEU B 1 207 ? 3.303 -30.047 -18.938 1 98.31 207 LEU B O 1
ATOM 3587 N N . GLN B 1 208 ? 4.25 -30.297 -20.922 1 98.38 208 GLN B N 1
ATOM 3588 C CA . GLN B 1 208 ? 4.379 -31.734 -20.75 1 98.38 208 GLN B CA 1
ATOM 3589 C C . GLN B 1 208 ? 5.293 -32.062 -19.578 1 98.38 208 GLN B C 1
ATOM 3591 O O . GLN B 1 208 ? 5.023 -33 -18.828 1 98.38 208 GLN B O 1
ATOM 3596 N N . GLU B 1 209 ? 6.336 -31.359 -19.5 1 98.31 209 GLU B N 1
ATOM 3597 C CA . GLU B 1 209 ? 7.246 -31.562 -18.375 1 98.31 209 GLU B CA 1
ATOM 3598 C C . GLU B 1 209 ? 6.551 -31.297 -17.031 1 98.31 209 GLU B C 1
ATOM 3600 O O . GLU B 1 209 ? 6.723 -32.062 -16.078 1 98.31 209 GLU B O 1
ATOM 3605 N N . ALA B 1 210 ? 5.801 -30.25 -16.953 1 97.88 210 ALA B N 1
ATOM 3606 C CA . ALA B 1 210 ? 5.059 -29.906 -15.742 1 97.88 210 ALA B CA 1
ATOM 3607 C C . ALA B 1 210 ? 4.035 -31 -15.406 1 97.88 210 ALA B C 1
ATOM 3609 O O . ALA B 1 210 ? 3.887 -31.375 -14.242 1 97.88 210 ALA B O 1
ATOM 3610 N N . ILE B 1 211 ? 3.334 -31.5 -16.406 1 96.19 211 ILE B N 1
ATOM 3611 C CA . ILE B 1 211 ? 2.35 -32.562 -16.219 1 96.19 211 ILE B CA 1
ATOM 3612 C C . ILE B 1 211 ? 3.029 -33.812 -15.648 1 96.19 211 ILE B C 1
ATOM 3614 O O . ILE B 1 211 ? 2.527 -34.406 -14.695 1 96.19 211 ILE B O 1
ATOM 3618 N N . ASN B 1 212 ? 4.164 -34.156 -16.188 1 97.25 212 ASN B N 1
ATOM 3619 C CA . ASN B 1 212 ? 4.914 -35.312 -15.688 1 97.25 212 ASN B CA 1
ATOM 3620 C C . ASN B 1 212 ? 5.309 -35.125 -14.227 1 97.25 212 ASN B C 1
ATOM 3622 O O . ASN B 1 212 ? 5.234 -36.062 -13.438 1 97.25 212 ASN B O 1
ATOM 3626 N N . ILE B 1 213 ? 5.746 -33.938 -13.883 1 96.12 213 ILE B N 1
ATOM 3627 C CA . ILE B 1 213 ? 6.145 -33.625 -12.516 1 96.12 213 ILE B CA 1
ATOM 3628 C C . ILE B 1 213 ? 4.949 -33.781 -11.586 1 96.12 213 ILE B C 1
ATOM 3630 O O . ILE B 1 213 ? 5.051 -34.438 -10.547 1 96.12 213 ILE B O 1
ATOM 3634 N N . ILE B 1 214 ? 3.812 -33.219 -11.945 1 93.69 214 ILE B N 1
ATOM 3635 C CA . ILE B 1 214 ? 2.617 -33.219 -11.109 1 93.69 214 ILE B CA 1
ATOM 3636 C C . ILE B 1 214 ? 2.125 -34.656 -10.945 1 93.69 214 ILE B C 1
ATOM 3638 O O . ILE B 1 214 ? 1.816 -35.094 -9.828 1 93.69 214 ILE B O 1
ATOM 3642 N N . ASP B 1 215 ? 2.115 -35.469 -11.992 1 91.5 215 ASP B N 1
ATOM 3643 C CA . ASP B 1 215 ? 1.583 -36.812 -11.984 1 91.5 215 ASP B CA 1
ATOM 3644 C C . ASP B 1 215 ? 2.488 -37.75 -11.188 1 91.5 215 ASP B C 1
ATOM 3646 O O . ASP B 1 215 ? 2.027 -38.75 -10.648 1 91.5 215 ASP B O 1
ATOM 3650 N N . SER B 1 216 ? 3.748 -37.406 -11.141 1 92.56 216 SER B N 1
ATOM 3651 C CA . SER B 1 216 ? 4.703 -38.281 -10.469 1 92.56 216 SER B CA 1
ATOM 3652 C C . SER B 1 216 ? 4.949 -37.844 -9.031 1 92.56 216 SER B C 1
ATOM 3654 O O . SER B 1 216 ? 5.656 -38.531 -8.281 1 92.56 216 SER B O 1
ATOM 3656 N N . TYR B 1 217 ? 4.426 -36.688 -8.688 1 91.12 217 TYR B N 1
ATOM 3657 C CA . TYR B 1 217 ? 4.691 -36.125 -7.359 1 91.12 217 TYR B CA 1
ATOM 3658 C C . TYR B 1 217 ? 3.857 -36.844 -6.297 1 91.12 217 TYR B C 1
ATOM 3660 O O . TYR B 1 217 ? 2.674 -37.125 -6.512 1 91.12 217 TYR B O 1
ATOM 3668 N N . ASP B 1 218 ? 4.449 -37.219 -5.191 1 88.5 218 ASP B N 1
ATOM 3669 C CA . ASP B 1 218 ? 3.758 -37.812 -4.062 1 88.5 218 ASP B CA 1
ATOM 3670 C C . ASP B 1 218 ? 3.15 -36.75 -3.148 1 88.5 218 ASP B C 1
ATOM 3672 O O . ASP B 1 218 ? 3.836 -36.219 -2.283 1 88.5 218 ASP B O 1
ATOM 3676 N N . PHE B 1 219 ? 1.873 -36.562 -3.256 1 88.25 219 PHE B N 1
ATOM 3677 C CA . PHE B 1 219 ? 1.186 -35.531 -2.492 1 88.25 219 PHE B CA 1
ATOM 3678 C C . PHE B 1 219 ? 0.78 -36.062 -1.118 1 88.25 219 PHE B C 1
ATOM 3680 O O . PHE B 1 219 ? 0.124 -35.344 -0.349 1 88.25 219 PHE B O 1
ATOM 3687 N N . SER B 1 220 ? 1.173 -37.25 -0.725 1 82.75 220 SER B N 1
ATOM 3688 C CA . SER B 1 220 ? 0.747 -37.844 0.535 1 82.75 220 SER B CA 1
ATOM 3689 C C . SER B 1 220 ? 1.312 -37.062 1.729 1 82.75 220 SER B C 1
ATOM 3691 O O . SER B 1 220 ? 0.778 -37.156 2.838 1 82.75 220 SER B O 1
ATOM 3693 N N . LYS B 1 221 ? 2.332 -36.312 1.528 1 82.88 221 LYS B N 1
ATOM 3694 C CA . LYS B 1 221 ? 2.959 -35.562 2.609 1 82.88 221 LYS B CA 1
ATOM 3695 C C . LYS B 1 221 ? 2.465 -34.094 2.633 1 82.88 221 LYS B C 1
ATOM 3697 O O . LYS B 1 221 ? 2.887 -33.312 3.479 1 82.88 221 LYS B O 1
ATOM 3702 N N . SER B 1 222 ? 1.616 -33.781 1.753 1 84.19 222 SER B N 1
ATOM 3703 C CA . SER B 1 222 ? 1.096 -32.406 1.676 1 84.19 222 SER B CA 1
ATOM 3704 C C . SER B 1 222 ? 0.171 -32.125 2.85 1 84.19 222 SER B C 1
ATOM 3706 O O . SER B 1 222 ? -0.526 -33 3.346 1 84.19 222 SER B O 1
ATOM 3708 N N . LYS B 1 223 ? 0.2 -30.891 3.301 1 78.75 223 LYS B N 1
ATOM 3709 C CA . LYS B 1 223 ? -0.589 -30.438 4.445 1 78.75 223 LYS B CA 1
ATOM 3710 C C . LYS B 1 223 ? -2.082 -30.609 4.184 1 78.75 223 LYS B C 1
ATOM 3712 O O . LYS B 1 223 ? -2.871 -30.75 5.121 1 78.75 223 LYS B O 1
ATOM 3717 N N . ARG B 1 224 ? -2.461 -30.641 2.932 1 78.44 224 ARG B N 1
ATOM 3718 C CA . ARG B 1 224 ? -3.881 -30.703 2.598 1 78.44 224 ARG B CA 1
ATOM 3719 C C . ARG B 1 224 ? -4.293 -32.125 2.225 1 78.44 224 ARG B C 1
ATOM 3721 O O . ARG B 1 224 ? -5.426 -32.344 1.792 1 78.44 224 ARG B O 1
ATOM 3728 N N . TYR B 1 225 ? -3.457 -33.031 2.408 1 74.25 225 TYR B N 1
ATOM 3729 C CA . TYR B 1 225 ? -3.693 -34.406 1.956 1 74.25 225 TYR B CA 1
ATOM 3730 C C . TYR B 1 225 ? -4.887 -35.031 2.676 1 74.25 225 TYR B C 1
ATOM 3732 O O . TYR B 1 225 ? -5.68 -35.75 2.07 1 74.25 225 TYR B O 1
ATOM 3740 N N . ASN B 1 226 ? -4.945 -34.688 3.947 1 68.06 226 ASN B N 1
ATOM 3741 C CA . ASN B 1 226 ? -5.988 -35.344 4.73 1 68.06 226 ASN B CA 1
ATOM 3742 C C . ASN B 1 226 ? -7.238 -34.469 4.84 1 68.06 226 ASN B C 1
ATOM 3744 O O . ASN B 1 226 ? -8.164 -34.781 5.582 1 68.06 226 ASN B O 1
ATOM 3748 N N . GLU B 1 227 ? -7.23 -33.281 4.184 1 68.81 227 GLU B N 1
ATOM 3749 C CA . GLU B 1 227 ? -8.391 -32.406 4.262 1 68.81 227 GLU B CA 1
ATOM 3750 C C . GLU B 1 227 ? -9.508 -32.875 3.33 1 68.81 227 GLU B C 1
ATOM 3752 O O . GLU B 1 227 ? -9.234 -33.406 2.252 1 68.81 227 GLU B O 1
#

Organism: Mycoplasmopsis fermentans (strain ATCC 19989 / NBRC 14854 / NCTC 10117 / PG18) (NCBI:txid496833)

pLDDT: mean 89.54, std 9.79, range [32.72, 98.62]

Nearest PDB structures (foldseek):
  2jas-assembly1_B  TM=8.412E-01  e=3.411E-09  Mycoplasma mycoides subsp. mycoides SC
  2jas-assembly3_E  TM=8.385E-01  e=3.812E-09  Mycoplasma mycoides subsp. mycoides SC
  2jas-assembly1_A  TM=8.253E-01  e=4.763E-09  Mycoplasma mycoides subsp. mycoides SC
  7zi1-assembly1_A-2  TM=7.515E-01  e=6.242E-06  Homo sapiens
  7zi9-assembly1_A-2  TM=7.898E-01  e=2.373E-05  Homo sapiens

Solvent-accessible surface area (backbone atoms only — not comparable to full-atom values): 24658 Å² total; per-residue (Å²): 134,68,67,17,48,38,36,26,29,31,58,60,85,59,50,48,36,64,60,44,43,52,52,49,39,65,72,40,74,70,38,44,75,45,64,69,65,60,93,80,35,64,68,61,52,49,47,52,39,37,56,59,68,62,49,80,55,42,63,64,12,46,51,42,22,49,47,47,41,50,54,53,51,48,54,53,49,53,50,49,40,52,71,68,71,49,48,42,43,74,20,35,36,35,25,32,44,58,68,74,61,54,52,51,56,48,51,65,73,36,62,89,49,65,67,40,56,50,50,9,50,50,42,18,47,64,47,57,61,52,78,86,73,54,44,57,34,31,43,30,36,42,63,52,70,68,58,29,54,53,38,33,67,71,68,36,56,65,55,52,50,7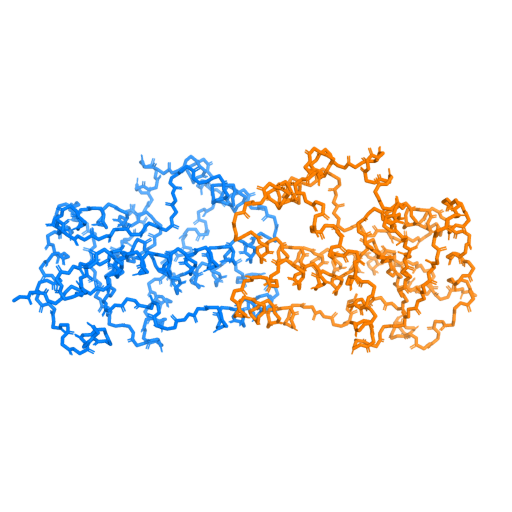7,28,36,82,87,37,44,68,56,51,52,52,44,62,71,41,43,64,61,49,47,51,52,48,34,56,73,68,67,37,50,70,48,78,44,76,45,64,96,48,53,74,65,54,50,45,51,52,50,51,52,50,60,73,67,52,78,54,80,79,32,92,59,54,84,99,132,68,68,18,47,38,36,25,29,32,58,59,85,60,49,49,36,66,60,44,43,52,52,49,38,66,71,41,74,69,37,44,75,46,65,72,65,59,92,80,35,63,67,62,52,50,47,51,40,38,55,57,67,62,49,79,58,43,63,64,12,47,51,43,22,48,47,47,42,50,53,52,50,50,52,53,48,52,50,50,41,50,71,67,71,50,48,39,43,73,20,34,36,36,25,32,43,59,67,75,61,54,51,51,56,47,51,65,73,36,63,89,47,66,66,41,56,50,50,9,50,52,41,18,46,64,46,56,59,53,77,86,73,53,43,56,33,32,41,31,37,41,64,51,69,67,59,30,54,54,38,32,67,71,69,35,56,64,56,51,49,78,28,36,81,86,36,44,68,56,53,51,51,45,62,72,41,42,64,60,49,46,51,53,47,34,58,73,68,68,37,50,70,48,78,43,75,44,65,96,50,52,73,68,53,50,44,51,50,49,49,52,50,61,74,68,52,78,52,80,78,32,91,60,55,85,100

InterPro domains:
  IPR002624 Deoxynucleoside kinase [PIRSF000705] (5-216)
  IPR027417 P-loop containing nucleoside triphosphate hydrolase [G3DSA:3.40.50.300] (5-217)
  IPR027417 P-loop containing nucleoside triphosphate hydrolase [SSF52540] (4-217)
  IPR031314 Deoxynucleoside kinase domain [PF01712] (7-206)
  IPR050566 Deoxyribonucleoside Kinase [PTHR10513] (5-206)

Radius of gyration: 25.39 Å; Cα contacts (8 Å, |Δi|>4): 653; chains: 2; bounding box: 44×78×54 Å

Secondary structure (DSSP, 8-state):
-----EEEEE-STTSSHHHHHHHHHHHSTT-EEEESS-TT-HHHHHHHHHHHTT-TT-HHHHHHHHHHHHHHHHHHHHHHHHHTT--TTT--EEEES-GGGHHHHHHHHHTTS-HHHHHHHHHHHHHH--GGGS-SEEEEEE--HHHHHHHHHHH--HHHHHTHHHHHHHHHHHHHHHHHHHHHHHHHTT--EEEEE-TT--HHHHHHHHHHHHHH--GGGSTTTT-/-----EEEEE-STTSSHHHHHHHHHHHSTT-EEEESS-TT-HHHHHHHHHHHTT-TT-HHHHHHHHHHHHHHHHHHHHHHHHHTT--TTT--EEEES-GGGHHHHHHHHHTTS-HHHHHHHHHHHHHH--GGGS-SEEEEEE--HHHHHHHHHHH--HHHHHTHHHHHHHHHHHHHHHHHHHHHHHHHTT--EEEEE-TT--HHHHHHHHHHHHHH--GGGSTTTT-

Foldseek 3Di:
DAQAWEEEEAEDPLLCLVVLQVLVCVVQPQEAEDELDDPPDPVLVVLLLCVLVPPPPCLLVNLVVSLQVQLVVLVVVVVVCVVVVHARGRYYYYYSDHNLLSLLVSCLVCVPDDVVSNVVSVVVSVVRDDLVSATQEYEYRAEDPVSSVVSCCVPNDPSCNVRVVVCVVSSVSSNVCRVVVVVVRCVVSVHHYDYDYCYPHDSVRSSVVVVVCSRPDDSCPGPRSVD/DAQAWEEEEAEDPLLCLVVLQVLVCVVQPQEAEDELDDPPDPVLVVLLLCVLVVPPPCLLVNLVVSLQVQLVVLVVVVVVCVVVVHARGRYYYYYSDHNLLSLLVSCLVCVPDDVVSNVVSVVVSVVRDDLVSAIQEYEYRAEDLVSSVVSCCVPNDPSCNVRVVVCVVSSVSSNVCRVVVVVVRCVVSVHHYDYDYCYPHDSVRSSVVVVVCSRPDDSCPGPRSVD

=== Feature glossary ===
Each block in this record encodes a different view of the same protein. In brief:

Predicted aligned error. PAE(i, j) answers: if I align the predicted and true structures on residue i, how far off (in Å) do I expect residue j to be? A block-diagonal PAE matrix with low values on the blocks and high values off-diagonal is the signature of a multi-domain protein with confidently predicted domains but uncertain inter-domain orientation.

Contact-map, Ramachandran, and PAE plots. Plot images: a contact map (which residues are close in 3D, as an N×N binary image), a Ramachandran scatter (backbone torsion angles, revealing secondary-structure composition at a glance), and — for AlphaFold structures — a PAE heatmap (pairwise prediction confidence).

Backbone torsions (φ/ψ). φ (phi) and ψ (psi) are the two rotatable backbone dihedrals per residue: φ is the C(i-1)–N–Cα–C torsion, ψ is the N–Cα–C–N(i+1) torsion, both in degrees on (−180°, 180°]. α-helical residues cluster near (−60°, −45°); β-strand residues near (−120°, +130°). A Ramachandran plot is simply a scatter of (φ, ψ) for every residue.

Foldseek 3Di. A 3Di character summarizes, for each residue, the relative orientation of the Cα frame of its nearest spatial neighbor. Because it encodes fold topology rather than chemistry, 3Di alignments detect remote structural similarity that sequence alignment misses.

Radius of gyration, Cα contacts, bounding box. Three whole-structure scalars: the radius of gyration (RMS distance of Cα from centroid, in Å), the count of Cα–Cα contacts (pairs closer than 8 Å and separated by more than four residues in sequence — i.e. tertiary, not local, contacts), and the bounding-box dimensions. Together they distinguish compact globular folds from extended fibres or disordered chains.

Sequence. Sequence gives the chain of amino acids in standard one-letter code (A=alanine, C=cysteine, …, Y=tyrosine), read N→C. It is the only feature that is directly encoded by the gene; all structural features are derived from the folded form of this sequence.

mmCIF coordinates. Atomic coordinates in PDBx/mmCIF format — the same representation the Protein Data Bank distributes. Each line of the _atom_site loop places one backbone atom in Cartesian space (units: ångströms, origin: arbitrary).

Secondary structure (3-state, P-SEA). Three-state secondary structure (P-SEA) collapses the eight DSSP classes into helix (a), strand (b), and coil (c). P-SEA assigns these from Cα geometry alone — distances and angles — without requiring backbone oxygens, so it works on any Cα trace.

InterPro / GO / CATH / organism. Functional annotations link the protein to curated databases. InterPro entries identify conserved domains and families by matching the sequence against member-database signatures (Pfam, PROSITE, CDD, …). Gene Ontology (GO) terms describe molecular function, biological process, and cellular component in a controlled vocabulary. CATH places the structure in a hierarchical fold classification (Class/Architecture/Topology/Homologous-superfamily). The organism is the source species.

B-factor. B-factor (Debye–Waller factor) reflects atomic displacement in the crystal lattice. It is an experimental observable (units Å²), not a prediction; low values mean the atom is pinned down, high values mean it moves or is heterogeneous across the crystal.

Rendered structure images. Structure images are PyMOL renders from six orthogonal camera directions. Cartoon representation draws helices as coils and strands as arrows; sticks shows the backbone as bonds; surface shows the solvent-excluded envelope. Rainbow coloring maps sequence position to hue (blue→red, N→C); chain coloring assigns a distinct color per polypeptide.

Solvent-accessible surface area. Solvent-accessible surface area (SASA) is the area in Å² traced out by the centre of a 1.4 Å probe sphere (a water molecule) rolled over the protein's van der Waals surface (Shrake–Rupley / Lee–Richards construction). Buried residues have near-zero SASA; fully exposed residues can exceed 200 Å². The total SASA scales roughly with the number of surface residues.

Secondary structure (8-state, DSSP). The SS8 string is DSSP's per-residue secondary-structure call. α-helix (H) means an i→i+4 H-bond ladder; β-strand (E) means the residue participates in a β-sheet; 3₁₀ (G) and π (I) are tighter and wider helices; T/S are turns/bends; '-' is loop.

pLDDT. For AlphaFold models, the B-factor field carries pLDDT — the model's own estimate of local accuracy on a 0–100 scale. Regions with pLDDT<50 should be treated as essentially unmodeled; they often correspond to intrinsically disordered segments.

Nearest PDB structures. Nearest PDB neighbors are the top structural matches found by Foldseek when searching this structure against the entire Protein Data Bank. Each hit reports a TM-score (0 to 1; >0.5 almost always implies the same fold) and an E-value. These are *structural* homologs — they may share no detectable sequence similarity.